Protein AF-0000000065899295 (afdb_homodimer)

InterPro domains:
  IPR001555 Phosphoribosylglycinamide formyltransferase, active site [PS00373] (144-167)
  IPR002376 Formyl transferase, N-terminal [PF00551] (7-192)
  IPR005793 Formyl transferase, C-terminal [PF02911] (216-316)
  IPR005794 Methionyl-tRNA formyltransferase [MF_00182] (5-319)
  IPR005794 Methionyl-tRNA formyltransferase [TIGR00460] (5-317)
  IPR011034 Formyl transferase-like, C-terminal domain superfamily [SSF50486] (217-324)
  IPR036477 Formyl transferase, N-terminal domain superfamily [SSF53328] (4-216)
  IPR037022 Formyl transferase, C-terminal domain superfamily [G3DSA:3.10.25.10] (219-326)
  IPR041711 Methionyl-tRNA formyltransferase, N-terminal domain [cd08646] (5-217)
  IPR044135 Methionyl-tRNA formyltransferase, C-terminal domain [cd08704] (221-309)

Structure (mmCIF, N/CA/C/O backbone):
data_AF-0000000065899295-model_v1
#
loop_
_entity.id
_entity.type
_entity.pdbx_description
1 polymer 'Methionyl-tRNA formyltransferase'
#
loop_
_atom_site.group_PDB
_atom_site.id
_atom_site.type_symbol
_atom_site.label_atom_id
_atom_site.label_alt_id
_atom_site.label_comp_id
_atom_site.label_asym_id
_atom_site.label_entity_id
_atom_site.label_seq_id
_atom_site.pdbx_PDB_ins_code
_atom_site.Cartn_x
_atom_site.Cartn_y
_atom_site.Cartn_z
_atom_site.occupancy
_atom_site.B_iso_or_equiv
_atom_site.auth_seq_id
_atom_site.auth_comp_id
_atom_site.auth_asym_id
_atom_site.auth_atom_id
_atom_site.pdbx_PDB_model_num
ATOM 1 N N . MET A 1 1 ? -13.07 32.281 29.953 1 65.88 1 MET A N 1
ATOM 2 C CA . MET A 1 1 ? -11.734 32.719 30.344 1 65.88 1 MET A CA 1
ATOM 3 C C . MET A 1 1 ? -10.922 33.156 29.125 1 65.88 1 MET A C 1
ATOM 5 O O . MET A 1 1 ? -11.094 32.594 28.047 1 65.88 1 MET A O 1
ATOM 9 N N . THR A 1 2 ? -10.414 34.344 29.125 1 83.38 2 THR A N 1
ATOM 10 C CA . THR A 1 2 ? -9.68 34.906 28 1 83.38 2 THR A CA 1
ATOM 11 C C . THR A 1 2 ? -8.188 34.594 28.141 1 83.38 2 THR A C 1
ATOM 13 O O . THR A 1 2 ? -7.621 34.719 29.219 1 83.38 2 THR A O 1
ATOM 16 N N . HIS A 1 3 ? -7.641 33.875 27.156 1 94.44 3 HIS A N 1
ATOM 17 C CA . HIS A 1 3 ? -6.219 33.531 27.094 1 94.44 3 HIS A CA 1
ATOM 18 C C . HIS A 1 3 ? -5.438 34.594 26.328 1 94.44 3 HIS A C 1
ATOM 20 O O . HIS A 1 3 ? -6.016 35.375 25.547 1 94.44 3 HIS A O 1
ATOM 26 N N . THR A 1 4 ? -4.152 34.656 26.594 1 96.69 4 THR A N 1
ATOM 27 C CA . THR A 1 4 ? -3.314 35.656 25.922 1 96.69 4 THR A CA 1
ATOM 28 C C . THR A 1 4 ? -2.449 35 24.859 1 96.69 4 THR A C 1
ATOM 30 O O . THR A 1 4 ? -1.916 35.656 23.969 1 96.69 4 THR A O 1
ATOM 33 N N . LEU A 1 5 ? -2.24 33.719 25.047 1 98.25 5 LEU A N 1
ATOM 34 C CA . LEU A 1 5 ? -1.484 32.969 24.031 1 98.25 5 LEU A CA 1
ATOM 35 C C . LEU A 1 5 ? -2.188 33.031 22.688 1 98.25 5 LEU A C 1
ATOM 37 O O . LEU A 1 5 ? -3.338 32.594 22.562 1 98.25 5 LEU A O 1
ATOM 41 N N . ARG A 1 6 ? -1.537 33.562 21.656 1 98.62 6 ARG A N 1
ATOM 42 C CA . ARG A 1 6 ? -2.119 33.719 20.328 1 98.62 6 ARG A CA 1
ATOM 43 C C . ARG A 1 6 ? -1.768 32.531 19.438 1 98.62 6 ARG A C 1
ATOM 45 O O . ARG A 1 6 ? -0.594 32.188 19.297 1 98.62 6 ARG A O 1
ATOM 52 N N . VAL A 1 7 ? -2.828 31.969 18.828 1 98.88 7 VAL A N 1
ATOM 53 C CA . VAL A 1 7 ? -2.674 30.719 18.078 1 98.88 7 VAL A CA 1
ATOM 54 C C . VAL A 1 7 ? -2.969 30.953 16.594 1 98.88 7 VAL A C 1
ATOM 56 O O . VAL A 1 7 ? -4.066 31.391 16.234 1 98.88 7 VAL A O 1
ATOM 59 N N . ILE A 1 8 ? -1.999 30.703 15.695 1 98.94 8 ILE A N 1
ATOM 60 C CA . ILE A 1 8 ? -2.32 30.516 14.289 1 98.94 8 ILE A CA 1
ATOM 61 C C . ILE A 1 8 ? -2.758 29.062 14.055 1 98.94 8 ILE A C 1
ATOM 63 O O . ILE A 1 8 ? -2.152 28.141 14.594 1 98.94 8 ILE A O 1
ATOM 67 N N . PHE A 1 9 ? -3.83 28.906 13.289 1 98.94 9 PHE A N 1
ATOM 68 C CA . PHE A 1 9 ? -4.34 27.578 13.023 1 98.94 9 PHE A CA 1
ATOM 69 C C . PHE A 1 9 ? -4.215 27.219 11.547 1 98.94 9 PHE A C 1
ATOM 71 O O . PHE A 1 9 ? -4.566 28.031 10.68 1 98.94 9 PHE A O 1
ATOM 78 N N . ALA A 1 10 ? -3.678 26.047 11.219 1 98.81 10 ALA A N 1
ATOM 79 C CA . ALA A 1 10 ? -3.578 25.547 9.852 1 98.81 10 ALA A CA 1
ATOM 80 C C . ALA A 1 10 ? -4.242 24.188 9.711 1 98.81 10 ALA A C 1
ATOM 82 O O . ALA A 1 10 ? -3.811 23.219 10.336 1 98.81 10 ALA A O 1
ATOM 83 N N . GLY A 1 11 ? -5.305 24.062 8.977 1 98.56 11 GLY A N 1
ATOM 84 C CA . GLY A 1 11 ? -6.051 22.828 8.766 1 98.56 11 GLY A CA 1
ATOM 85 C C . GLY A 1 11 ? -7.098 22.938 7.676 1 98.56 11 GLY A C 1
ATOM 86 O O . GLY A 1 11 ? -7.375 24.031 7.184 1 98.56 11 GLY A O 1
ATOM 87 N N . THR A 1 12 ? -7.73 21.766 7.32 1 98.06 12 THR A N 1
ATOM 88 C CA . THR A 1 12 ? -8.625 21.844 6.172 1 98.06 12 THR A CA 1
ATOM 89 C C . THR A 1 12 ? -9.93 21.109 6.441 1 98.06 12 THR A C 1
ATOM 91 O O . THR A 1 12 ? -11 21.703 6.461 1 98.06 12 THR A O 1
ATOM 94 N N . PRO A 1 13 ? -9.891 19.797 6.711 1 97.31 13 PRO A N 1
ATOM 95 C CA . PRO A 1 13 ? -11.141 19.047 6.793 1 97.31 13 PRO A CA 1
ATOM 96 C C . PRO A 1 13 ? -11.812 19.156 8.164 1 97.31 13 PRO A C 1
ATOM 98 O O . PRO A 1 13 ? -11.359 19.938 9.016 1 97.31 13 PRO A O 1
ATOM 101 N N . GLU A 1 14 ? -12.875 18.406 8.328 1 98 14 GLU A N 1
ATOM 102 C CA . GLU A 1 14 ? -13.703 18.438 9.523 1 98 14 GLU A CA 1
ATOM 103 C C . GLU A 1 14 ? -12.891 18.094 10.773 1 98 14 GLU A C 1
ATOM 105 O O . GLU A 1 14 ? -13.109 18.672 11.836 1 98 14 GLU A O 1
ATOM 110 N N . PHE A 1 15 ? -11.977 17.188 10.648 1 98.44 15 PHE A N 1
ATOM 111 C CA . PHE A 1 15 ? -11.094 16.828 11.75 1 98.44 15 PHE A CA 1
ATOM 112 C C . PHE A 1 15 ? -10.406 18.062 12.328 1 98.44 15 PHE A C 1
ATOM 114 O O . PHE A 1 15 ? -10.406 18.266 13.539 1 98.44 15 PHE A O 1
ATOM 121 N N . ALA A 1 16 ? -9.898 18.844 11.43 1 98.81 16 ALA A N 1
ATOM 122 C CA . ALA A 1 16 ? -9.18 20.062 11.797 1 98.81 16 ALA A CA 1
ATOM 123 C C . ALA A 1 16 ? -10.141 21.125 12.32 1 98.81 16 ALA A C 1
ATOM 125 O O . ALA A 1 16 ? -9.812 21.844 13.273 1 98.81 16 ALA A O 1
ATOM 126 N N . ALA A 1 17 ? -11.273 21.219 11.719 1 98.88 17 ALA A N 1
ATOM 127 C CA . ALA A 1 17 ? -12.25 22.234 12.125 1 98.88 17 ALA A CA 1
ATOM 128 C C . ALA A 1 17 ? -12.672 22.031 13.578 1 98.88 17 ALA A C 1
ATOM 130 O O . ALA A 1 17 ? -12.914 23 14.305 1 98.88 17 ALA A O 1
ATOM 131 N N . ALA A 1 18 ? -12.75 20.781 14 1 98.88 18 ALA 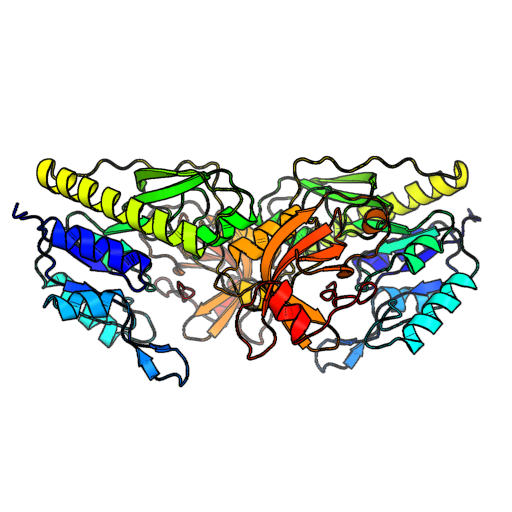A N 1
ATOM 132 C CA . ALA A 1 18 ? -13.094 20.469 15.383 1 98.88 18 ALA A CA 1
ATOM 133 C C . ALA A 1 18 ? -12.062 21.047 16.344 1 98.88 18 ALA A C 1
ATOM 135 O O . ALA A 1 18 ? -12.414 21.594 17.391 1 98.88 18 ALA A O 1
ATOM 136 N N . ALA A 1 19 ? -10.82 20.938 16.016 1 98.94 19 ALA A N 1
ATOM 137 C CA . ALA A 1 19 ? -9.742 21.469 16.844 1 98.94 19 ALA A CA 1
ATOM 138 C C . ALA A 1 19 ? -9.773 23 16.875 1 98.94 19 ALA A C 1
ATOM 140 O O . ALA A 1 19 ? -9.648 23.594 17.953 1 98.94 19 ALA A O 1
ATOM 141 N N . LEU A 1 2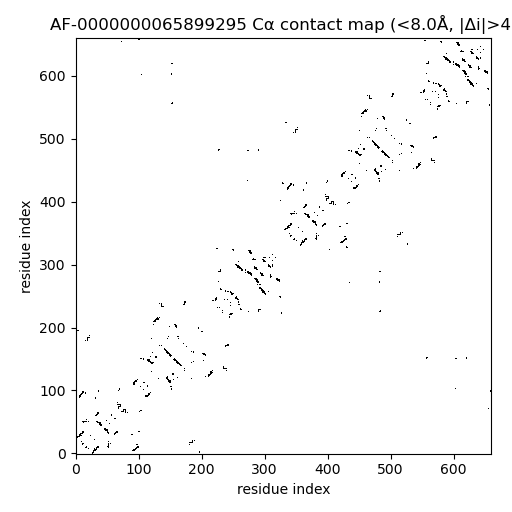0 ? -9.969 23.594 15.68 1 98.94 20 LEU A N 1
ATOM 142 C CA . LEU A 1 20 ? -10.07 25.047 15.617 1 98.94 20 LEU A CA 1
ATOM 143 C C . LEU A 1 20 ? -11.195 25.562 16.5 1 98.94 20 LEU A C 1
ATOM 145 O O . LEU A 1 20 ? -11.008 26.5 17.281 1 98.94 20 LEU A O 1
ATOM 149 N N . ALA A 1 21 ? -12.328 24.922 16.391 1 98.94 21 ALA A N 1
ATOM 150 C CA . ALA A 1 21 ? -13.5 25.312 17.188 1 98.94 21 ALA A CA 1
ATOM 151 C C . ALA A 1 21 ? -13.211 25.203 18.672 1 98.94 21 ALA A C 1
ATOM 153 O O . ALA A 1 21 ? -13.562 26.109 19.438 1 98.94 21 ALA A O 1
ATOM 154 N N . ALA A 1 22 ? -12.586 24.156 19.078 1 98.94 22 ALA A N 1
ATOM 155 C CA . ALA A 1 22 ? -12.289 23.953 20.484 1 98.94 22 ALA A CA 1
ATOM 156 C C . ALA A 1 22 ? -11.32 25.016 21.016 1 98.94 22 ALA A C 1
ATOM 158 O O . ALA A 1 22 ? -11.5 25.531 22.125 1 98.94 22 ALA A O 1
ATOM 159 N N . ILE A 1 23 ? -10.312 25.312 20.25 1 98.88 23 ILE A N 1
ATOM 160 C CA . ILE A 1 23 ? -9.336 26.328 20.625 1 98.88 23 ILE A CA 1
ATOM 161 C C . ILE A 1 23 ? -10.023 27.688 20.781 1 98.88 23 ILE A C 1
ATOM 163 O O . ILE A 1 23 ? -9.805 28.391 21.781 1 98.88 23 ILE A O 1
ATOM 167 N N . HIS A 1 24 ? -10.844 28 19.828 1 98.75 24 HIS A N 1
ATOM 168 C CA . HIS A 1 24 ? -11.586 29.266 19.844 1 98.75 24 HIS A CA 1
ATOM 169 C C . HIS A 1 24 ? -12.523 29.344 21.031 1 98.75 24 HIS A C 1
ATOM 171 O O . HIS A 1 24 ? -12.539 30.344 21.75 1 98.75 24 HIS A O 1
ATOM 177 N N . LYS A 1 25 ? -13.266 28.312 21.25 1 98.5 25 LYS A N 1
ATOM 178 C CA . LYS A 1 25 ? -14.242 28.281 22.328 1 98.5 25 LYS A CA 1
ATOM 179 C C . LYS A 1 25 ? -13.555 28.344 23.688 1 98.5 25 LYS A C 1
ATOM 181 O O . LYS A 1 25 ? -14.133 28.859 24.656 1 98.5 25 LYS A O 1
ATOM 186 N N . ALA A 1 26 ? -12.367 27.828 23.766 1 98.5 26 ALA A N 1
ATOM 187 C CA . ALA A 1 26 ? -11.609 27.859 25 1 98.5 26 ALA A CA 1
ATOM 188 C C . ALA A 1 26 ? -11.125 29.266 25.312 1 98.5 26 ALA A C 1
ATOM 190 O O . ALA A 1 26 ? -10.641 29.547 26.422 1 98.5 26 ALA A O 1
ATOM 191 N N . GLY A 1 27 ? -11.211 30.141 24.297 1 98.38 27 GLY A N 1
ATOM 192 C CA . GLY A 1 27 ? -10.922 31.547 24.562 1 98.38 27 GLY A CA 1
ATOM 193 C C . GLY A 1 27 ? -9.562 31.969 24.031 1 98.38 27 GLY A C 1
ATOM 194 O O . GLY A 1 27 ? -9.094 33.062 24.344 1 98.38 27 GLY A O 1
ATOM 195 N N . PHE A 1 28 ? -8.859 31.109 23.312 1 98.75 28 PHE A N 1
ATOM 196 C CA . PHE A 1 28 ? -7.578 31.5 22.719 1 98.75 28 PHE A CA 1
ATOM 197 C C . PHE A 1 28 ? -7.781 32.406 21.531 1 98.75 28 PHE A C 1
ATOM 199 O O . PHE A 1 28 ? -8.625 32.156 20.672 1 98.75 28 PHE A O 1
ATOM 206 N N . PRO A 1 29 ? -7.082 33.562 21.469 1 98.38 29 PRO A N 1
ATOM 207 C CA . PRO A 1 29 ? -7.109 34.344 20.234 1 98.38 29 PRO A CA 1
ATOM 208 C C . PRO A 1 29 ? -6.527 33.594 19.047 1 98.38 29 PRO A C 1
ATOM 210 O O . PRO A 1 29 ? -5.5 32.938 19.172 1 98.38 29 PRO A O 1
ATOM 213 N N . VAL A 1 30 ? -7.238 33.688 17.953 1 98.75 30 VAL A N 1
ATOM 214 C CA . VAL A 1 30 ? -6.785 33.094 16.703 1 98.75 30 VAL A CA 1
ATOM 215 C C . VAL A 1 30 ? -6.688 34.156 15.625 1 98.75 30 VAL A C 1
ATOM 217 O O . VAL A 1 30 ? -7.625 34.344 14.844 1 98.75 30 VAL A O 1
ATOM 220 N N . PRO A 1 31 ? -5.551 34.75 15.523 1 98.69 31 PRO A N 1
ATOM 221 C CA . PRO A 1 31 ? -5.43 35.938 14.641 1 98.69 31 PRO A CA 1
ATOM 222 C C . PRO A 1 31 ? -5.43 35.562 13.164 1 98.69 31 PRO A C 1
ATOM 224 O O . PRO A 1 31 ? -5.66 36.406 12.305 1 98.69 31 PRO A O 1
ATOM 227 N N . LEU A 1 32 ? -5.148 34.312 12.836 1 98.88 32 LEU A N 1
ATOM 228 C CA . LEU A 1 32 ? -5.051 33.875 11.445 1 98.88 32 LEU A CA 1
ATOM 229 C C . LEU A 1 32 ? -5.324 32.375 11.312 1 98.88 32 LEU A C 1
ATOM 231 O O . LEU A 1 32 ? -4.836 31.578 12.117 1 98.88 32 LEU A O 1
ATOM 235 N N . VAL A 1 33 ? -6.125 32.031 10.312 1 98.94 33 VAL A N 1
ATOM 236 C CA . VAL A 1 33 ? -6.406 30.641 9.953 1 98.94 33 VAL A CA 1
ATOM 237 C C . VAL A 1 33 ? -5.91 30.359 8.539 1 98.94 33 VAL A C 1
ATOM 239 O O . VAL A 1 33 ? -6.191 31.125 7.613 1 98.94 33 VAL A O 1
ATOM 242 N N . LEU A 1 34 ? -5.07 29.312 8.406 1 98.81 34 LEU A N 1
ATOM 243 C CA . LEU A 1 34 ? -4.641 28.844 7.098 1 98.81 34 LEU A CA 1
ATOM 244 C C . LEU A 1 34 ? -5.402 27.578 6.707 1 98.81 34 LEU A C 1
ATOM 246 O O . LEU A 1 34 ? -5.633 26.703 7.547 1 98.81 34 LEU A O 1
ATOM 250 N N . THR A 1 35 ? -5.867 27.484 5.465 1 98.44 35 THR A N 1
ATOM 251 C CA . THR A 1 35 ? -6.535 26.312 4.93 1 98.44 35 THR A CA 1
ATOM 252 C C . THR A 1 35 ? -6.301 26.188 3.426 1 98.44 35 THR A C 1
ATOM 254 O O . THR A 1 35 ? -5.773 27.109 2.799 1 98.44 35 THR A O 1
ATOM 257 N N . GLN A 1 36 ? -6.57 25.062 2.932 1 96.88 36 GLN A N 1
ATOM 258 C CA . GLN A 1 36 ? -6.387 24.828 1.503 1 96.88 36 GLN A CA 1
ATOM 259 C C . GLN A 1 36 ? -7.375 25.641 0.68 1 96.88 36 GLN A C 1
ATOM 261 O O . GLN A 1 36 ? -8.445 26.016 1.174 1 96.88 36 GLN A O 1
ATOM 266 N N . PRO A 1 37 ? -6.945 25.922 -0.6 1 96.06 37 PRO A N 1
ATOM 267 C CA . PRO A 1 37 ? -7.898 26.594 -1.488 1 96.06 37 PRO A CA 1
ATOM 268 C C . PRO A 1 37 ? -9.195 25.812 -1.665 1 96.06 37 PRO A C 1
ATOM 270 O O . PRO A 1 37 ? -9.203 24.578 -1.509 1 96.06 37 PRO A O 1
ATOM 273 N N . ASP A 1 38 ? -10.242 26.578 -1.923 1 95.38 38 ASP A N 1
ATOM 274 C CA . ASP A 1 38 ? -11.523 25.938 -2.189 1 95.38 38 ASP A CA 1
ATOM 275 C C . ASP A 1 38 ? -11.398 24.938 -3.344 1 95.38 38 ASP A C 1
ATOM 277 O O . ASP A 1 38 ? -10.672 25.188 -4.309 1 95.38 38 ASP A O 1
ATOM 281 N N . ARG A 1 39 ? -12.008 23.812 -3.176 1 92.5 39 ARG A N 1
ATOM 282 C CA . ARG A 1 39 ? -11.969 22.797 -4.219 1 92.5 39 ARG A CA 1
ATOM 283 C C . ARG A 1 39 ? -13.383 22.391 -4.629 1 92.5 39 ARG A C 1
ATOM 285 O O . ARG A 1 39 ? -14.32 22.484 -3.832 1 92.5 39 ARG A O 1
ATOM 292 N N . PRO A 1 40 ? -13.43 21.953 -5.91 1 88 40 PRO A N 1
ATOM 293 C CA . PRO A 1 40 ? -14.734 21.438 -6.332 1 88 40 PRO A CA 1
ATOM 294 C C . PRO A 1 40 ? -15.141 20.172 -5.594 1 88 40 PRO A C 1
ATOM 296 O O . PRO A 1 40 ? -14.297 19.312 -5.32 1 88 40 PRO A O 1
ATOM 299 N N . ALA A 1 41 ? -16.344 20.172 -5.133 1 84.25 41 ALA A N 1
ATOM 300 C CA . ALA A 1 41 ? -16.828 18.984 -4.441 1 84.25 41 ALA A CA 1
ATOM 301 C C . ALA A 1 41 ? -18.328 18.797 -4.648 1 84.25 41 ALA A C 1
ATOM 303 O O . ALA A 1 41 ? -19.031 19.734 -5.055 1 84.25 41 ALA A O 1
ATOM 304 N N . GLY A 1 42 ? -18.844 17.578 -4.387 1 70.31 42 GLY A N 1
ATOM 305 C CA . GLY A 1 42 ? -20.25 17.25 -4.461 1 70.31 42 GLY A CA 1
ATOM 306 C C . GLY A 1 42 ? -20.75 17.062 -5.883 1 70.31 42 GLY A C 1
ATOM 307 O O . GLY A 1 42 ? -19.953 17.031 -6.824 1 70.31 42 GLY A O 1
ATOM 308 N N . ARG A 1 43 ? -22.141 16.875 -5.801 1 67.69 43 ARG A N 1
ATOM 309 C CA . ARG A 1 43 ? -22.828 16.766 -7.09 1 67.69 43 ARG A CA 1
ATOM 310 C C . ARG A 1 43 ? -22.781 18.094 -7.84 1 67.69 43 ARG A C 1
ATOM 312 O O . ARG A 1 43 ? -23.094 19.141 -7.273 1 67.69 43 ARG A O 1
ATOM 319 N N . GLY A 1 44 ? -21.984 18.109 -8.867 1 75.44 44 GLY A N 1
ATOM 320 C CA . GLY A 1 44 ? -21.922 19.297 -9.695 1 75.44 44 GLY A CA 1
ATOM 321 C C . GLY A 1 44 ? -20.562 19.953 -9.688 1 75.44 44 GLY A C 1
ATOM 322 O O . GLY A 1 44 ? -20.312 20.922 -10.422 1 75.44 44 GLY A O 1
ATOM 323 N N . MET A 1 45 ? -19.734 19.562 -8.727 1 82.94 45 MET A N 1
ATOM 324 C CA . MET A 1 45 ? -18.344 19.953 -8.703 1 82.94 45 MET A CA 1
ATOM 325 C C . MET A 1 45 ? -18.203 21.469 -8.516 1 82.94 45 MET A C 1
ATOM 327 O O . MET A 1 45 ? -17.406 22.109 -9.195 1 82.94 45 MET A O 1
ATOM 331 N N . LYS A 1 46 ? -19.141 22.031 -7.605 1 85.25 46 LYS A N 1
ATOM 332 C CA . LYS A 1 46 ? -19.047 23.453 -7.273 1 85.25 46 LYS A CA 1
ATOM 333 C C . LYS A 1 46 ? -17.938 23.703 -6.254 1 85.25 46 LYS A C 1
ATOM 335 O O . LYS A 1 46 ? -17.641 22.828 -5.43 1 85.25 46 LYS A O 1
ATOM 340 N N . LEU A 1 47 ? -17.328 24.828 -6.375 1 90.44 47 LEU A N 1
ATOM 341 C CA . LEU A 1 47 ? -16.266 25.203 -5.434 1 90.44 47 LEU A CA 1
ATOM 342 C C . LEU A 1 47 ? -16.828 25.281 -4.012 1 90.44 47 LEU A C 1
ATOM 344 O O . LEU A 1 47 ? -17.828 25.953 -3.768 1 90.44 47 LEU A O 1
ATOM 348 N N . GLN A 1 48 ? -16.266 24.531 -3.135 1 92.38 48 GLN A N 1
ATOM 349 C CA . GLN A 1 48 ? -16.703 24.5 -1.741 1 92.38 48 GLN A CA 1
ATOM 350 C C . GLN A 1 48 ? -15.562 24.875 -0.801 1 92.38 48 GLN A C 1
ATOM 352 O O . GLN A 1 48 ? -14.414 24.453 -1.005 1 92.38 48 GLN A O 1
ATOM 357 N N . ALA A 1 49 ? -15.977 25.719 0.112 1 96.25 49 ALA A N 1
ATOM 358 C CA . ALA A 1 49 ? -15.023 26.078 1.157 1 96.25 49 ALA A CA 1
ATOM 359 C C . ALA A 1 49 ? -14.711 24.875 2.053 1 96.25 49 ALA A C 1
ATOM 361 O O . ALA A 1 49 ? -15.578 24.047 2.297 1 96.25 49 ALA A O 1
ATOM 362 N N . SER A 1 50 ? -13.477 24.812 2.545 1 97.25 50 SER A N 1
ATOM 363 C CA . SER A 1 50 ? -13.117 23.766 3.498 1 97.25 50 SER A CA 1
ATOM 364 C C . SER A 1 50 ? -13.891 23.906 4.801 1 97.25 50 SER A C 1
ATOM 366 O O . SER A 1 50 ? -14.438 24.984 5.086 1 97.25 50 SER A O 1
ATOM 368 N N . ALA A 1 51 ? -13.969 22.875 5.582 1 98 51 ALA A N 1
ATOM 369 C CA . ALA A 1 51 ? -14.625 22.922 6.891 1 98 51 ALA A CA 1
ATOM 370 C C . ALA A 1 51 ? -13.969 23.953 7.793 1 98 51 ALA A C 1
ATOM 372 O O . ALA A 1 51 ? -14.656 24.688 8.516 1 98 51 ALA A O 1
ATOM 373 N N . VAL A 1 52 ? -12.672 24.078 7.723 1 98.81 52 VAL A N 1
ATOM 374 C CA . VAL A 1 52 ? -11.922 25.031 8.531 1 98.81 52 VAL A CA 1
ATOM 375 C C . VAL A 1 52 ? -12.266 26.453 8.109 1 98.81 52 VAL A C 1
ATOM 377 O O . VAL A 1 52 ? -12.5 27.312 8.961 1 98.81 52 VAL A O 1
ATOM 380 N N . LYS A 1 53 ? -12.305 26.656 6.805 1 98.75 53 LYS A N 1
ATOM 381 C CA . LYS A 1 53 ? -12.656 27.984 6.32 1 98.75 53 LYS A CA 1
ATOM 382 C C . LYS A 1 53 ? -14.062 28.375 6.75 1 98.75 53 LYS A C 1
ATOM 384 O O . LYS A 1 53 ? -14.297 29.516 7.18 1 98.75 53 LYS A O 1
ATOM 389 N N . ARG A 1 54 ? -15 27.5 6.621 1 98.56 54 ARG A N 1
ATOM 390 C CA . ARG A 1 54 ? -16.375 27.781 7.004 1 98.56 54 ARG A CA 1
ATOM 391 C C . ARG A 1 54 ? -16.469 28.234 8.453 1 98.56 54 ARG A C 1
ATOM 393 O O . ARG A 1 54 ? -17.109 29.234 8.766 1 98.56 54 ARG A O 1
ATOM 400 N N . TYR A 1 55 ? -15.82 27.547 9.344 1 98.75 55 TYR A N 1
ATOM 401 C CA . TYR A 1 55 ? -15.836 27.922 10.75 1 98.75 55 TYR A CA 1
ATOM 402 C C . TYR A 1 55 ? -15.195 29.281 10.961 1 98.75 55 TYR A C 1
ATOM 404 O O . TYR A 1 55 ? -15.727 30.125 11.688 1 98.75 55 TYR A O 1
ATOM 412 N N . ALA A 1 56 ? -14.016 29.469 10.383 1 98.88 56 ALA A N 1
ATOM 413 C CA . ALA A 1 56 ? -13.258 30.703 10.555 1 98.88 56 ALA A CA 1
ATOM 414 C C . ALA A 1 56 ? -14.078 31.922 10.109 1 98.88 56 ALA A C 1
ATOM 416 O O . ALA A 1 56 ? -14.172 32.906 10.836 1 98.88 56 ALA A O 1
ATOM 417 N N . VAL A 1 57 ? -14.656 31.797 8.945 1 98.5 57 VAL A N 1
ATOM 418 C CA . VAL A 1 57 ? -15.438 32.906 8.375 1 98.5 57 VAL A CA 1
ATOM 419 C C . VAL A 1 57 ? -16.672 33.156 9.25 1 98.5 57 VAL A C 1
ATOM 421 O O . VAL A 1 57 ? -16.969 34.312 9.562 1 98.5 57 VAL A O 1
ATOM 424 N N . GLU A 1 58 ? -17.359 32.125 9.594 1 98.44 58 GLU A N 1
ATOM 425 C CA . GLU A 1 58 ? -18.531 32.219 10.445 1 98.44 58 GLU A CA 1
ATOM 426 C C . GLU A 1 58 ? -18.219 32.969 11.734 1 98.44 58 GLU A C 1
ATOM 428 O O . GLU A 1 58 ? -19.078 33.656 12.297 1 98.44 58 GLU A O 1
ATOM 433 N N . HIS A 1 59 ? -17.016 32.938 12.211 1 98.44 59 HIS A N 1
ATOM 434 C CA . HIS A 1 59 ? -16.672 33.5 13.508 1 98.44 59 HIS A CA 1
ATOM 435 C C . HIS A 1 59 ? -15.758 34.719 13.352 1 98.44 59 HIS A C 1
ATOM 437 O O . HIS A 1 59 ? -15.102 35.125 14.312 1 98.44 59 HIS A O 1
ATOM 443 N N . GLY A 1 60 ? -15.539 35.188 12.148 1 98 60 GLY A N 1
ATOM 444 C CA . GLY A 1 60 ? -14.891 36.438 11.883 1 98 60 GLY A CA 1
ATOM 445 C C . GLY A 1 60 ? -13.375 36.375 11.961 1 98 60 GLY A C 1
ATOM 446 O O . GLY A 1 60 ? -12.711 37.375 12.258 1 98 60 GLY A O 1
ATOM 447 N N . MET A 1 61 ? -12.789 35.25 11.773 1 98.5 61 MET A N 1
ATOM 448 C CA . MET A 1 61 ? -11.344 35.094 11.797 1 98.5 61 MET A CA 1
ATOM 449 C C . MET A 1 61 ? -10.742 35.375 10.422 1 98.5 61 MET A C 1
ATOM 451 O O . MET A 1 61 ? -11.367 35.094 9.398 1 98.5 61 MET A O 1
ATOM 455 N N . ALA A 1 62 ? -9.555 35.938 10.414 1 98.69 62 ALA A N 1
ATOM 456 C CA . ALA A 1 62 ? -8.828 36.125 9.164 1 98.69 62 ALA A CA 1
ATOM 457 C C . ALA A 1 62 ? -8.422 34.781 8.57 1 98.69 62 ALA A C 1
ATOM 459 O O . ALA A 1 62 ? -7.957 33.875 9.289 1 98.69 62 ALA A O 1
ATOM 460 N N . VAL A 1 63 ? -8.648 34.594 7.207 1 98.81 63 VAL A N 1
ATOM 461 C CA . VAL A 1 63 ? -8.344 33.344 6.539 1 98.81 63 VAL A CA 1
ATOM 462 C C . VAL A 1 63 ? -7.367 33.594 5.395 1 98.81 63 VAL A C 1
ATOM 464 O O . VAL A 1 63 ? -7.512 34.562 4.641 1 98.81 63 VAL A O 1
ATOM 467 N N . ALA A 1 64 ? -6.336 32.781 5.301 1 98.75 64 ALA A N 1
ATOM 468 C CA . ALA A 1 64 ? -5.426 32.75 4.16 1 98.75 64 ALA A CA 1
ATOM 469 C C . ALA A 1 64 ? -5.414 31.359 3.529 1 98.75 64 ALA A C 1
ATOM 471 O O . ALA A 1 64 ? -5.43 30.344 4.234 1 98.75 64 ALA A O 1
ATOM 472 N N . GLN A 1 65 ? -5.383 31.266 2.197 1 98.19 65 GLN A N 1
ATOM 473 C CA . GLN A 1 65 ? -5.434 30 1.468 1 98.19 65 GLN A CA 1
ATOM 474 C C . GLN A 1 65 ? -4.293 29.906 0.458 1 98.19 65 GLN A C 1
ATOM 476 O O . GLN A 1 65 ? -4.531 29.703 -0.733 1 98.19 65 GLN A O 1
ATOM 481 N N . PRO A 1 66 ? -3.084 30 0.978 1 97.19 66 PRO A N 1
ATOM 482 C CA . PRO A 1 66 ? -1.976 29.859 0.032 1 97.19 66 PRO A CA 1
ATOM 483 C C . PRO A 1 66 ? -1.945 28.469 -0.625 1 97.19 66 PRO A C 1
ATOM 485 O O . PRO A 1 66 ? -2.162 27.469 0.045 1 97.19 66 PRO A O 1
ATOM 488 N N . PRO A 1 67 ? -1.687 28.438 -1.938 1 95 67 PRO A N 1
ATOM 489 C CA . PRO A 1 67 ? -1.568 27.125 -2.602 1 95 67 PRO A CA 1
ATOM 490 C C . PRO A 1 67 ? -0.295 26.391 -2.211 1 95 67 PRO A C 1
ATOM 492 O O . PRO A 1 67 ? -0.183 25.188 -2.455 1 95 67 PRO A O 1
ATOM 495 N N . SER A 1 68 ? 0.664 27.094 -1.676 1 92.81 68 SER A N 1
ATOM 496 C CA . SER A 1 68 ? 1.938 26.531 -1.245 1 92.81 68 SER A CA 1
ATOM 497 C C . SER A 1 68 ? 2.602 27.406 -0.185 1 92.81 68 SER A C 1
ATOM 499 O O . SER A 1 68 ? 2.291 28.594 -0.069 1 92.81 68 SER A O 1
ATOM 501 N N . LEU A 1 69 ? 3.475 26.797 0.602 1 94.62 69 LEU A N 1
ATOM 502 C CA . LEU A 1 69 ? 4.289 27.531 1.563 1 94.62 69 LEU A CA 1
ATOM 503 C C . LEU A 1 69 ? 5.773 27.375 1.254 1 94.62 69 LEU A C 1
ATOM 505 O O . LEU A 1 69 ? 6.625 27.719 2.076 1 94.62 69 LEU A O 1
ATOM 509 N N . ARG A 1 70 ? 6.02 26.828 0.141 1 87.69 70 ARG A N 1
ATOM 510 C CA . ARG A 1 70 ? 7.395 26.641 -0.306 1 87.69 70 ARG A CA 1
ATOM 511 C C . ARG A 1 70 ? 7.789 27.688 -1.333 1 87.69 70 ARG A C 1
ATOM 513 O O . ARG A 1 70 ? 7.156 27.812 -2.385 1 87.69 70 ARG A O 1
ATOM 520 N N . ARG A 1 71 ? 8.891 28.344 -1.035 1 87 71 ARG A N 1
ATOM 521 C CA . ARG A 1 71 ? 9.328 29.406 -1.939 1 87 71 ARG A CA 1
ATOM 522 C C . ARG A 1 71 ? 9.828 28.828 -3.26 1 87 71 ARG A C 1
ATOM 524 O O . ARG A 1 71 ? 9.656 29.438 -4.316 1 87 71 ARG A O 1
ATOM 531 N N . ALA A 1 72 ? 10.5 27.688 -3.152 1 78.12 72 ALA A N 1
ATOM 532 C CA . ALA A 1 72 ? 11.047 27.016 -4.332 1 78.12 72 ALA A CA 1
ATOM 533 C C . ALA A 1 72 ? 10.055 26.031 -4.918 1 78.12 72 ALA A C 1
ATOM 535 O O . ALA A 1 72 ? 10.086 24.844 -4.59 1 78.12 72 ALA A O 1
ATOM 536 N N . GLY A 1 73 ? 8.953 26.453 -5.438 1 77.5 73 GLY A N 1
ATOM 537 C CA . GLY A 1 73 ? 7.934 25.578 -5.996 1 77.5 73 GLY A CA 1
ATOM 538 C C . GLY A 1 73 ? 7.113 26.234 -7.09 1 77.5 73 GLY A C 1
ATOM 539 O O . GLY A 1 73 ? 7.59 27.156 -7.766 1 77.5 73 GLY A O 1
ATOM 540 N N . LYS A 1 74 ? 5.961 25.734 -7.312 1 79.06 74 LYS A N 1
ATOM 541 C CA . LYS A 1 74 ? 5.094 26.141 -8.414 1 79.06 74 LYS A CA 1
ATOM 542 C C . LYS A 1 74 ? 4.512 27.531 -8.18 1 79.06 74 LYS A C 1
ATOM 544 O O . LYS A 1 74 ? 4.207 28.25 -9.141 1 79.06 74 LYS A O 1
ATOM 549 N N . TYR A 1 75 ? 4.445 27.938 -6.824 1 91.31 75 TYR A N 1
ATOM 550 C CA . TYR A 1 75 ? 3.795 29.203 -6.461 1 91.31 75 TYR A CA 1
ATOM 551 C C . TYR A 1 75 ? 4.691 30.031 -5.555 1 91.31 75 TYR A C 1
ATOM 553 O O . TYR A 1 75 ? 4.301 30.375 -4.438 1 91.31 75 TYR A O 1
ATOM 561 N N . PRO A 1 76 ? 5.852 30.5 -6.078 1 91.25 76 PRO A N 1
ATOM 562 C CA . PRO A 1 76 ? 6.836 31.156 -5.219 1 91.25 76 PRO A CA 1
ATOM 563 C C . PRO A 1 76 ? 6.332 32.5 -4.668 1 91.25 76 PRO A C 1
ATOM 565 O O . PRO A 1 76 ? 6.59 32.812 -3.51 1 91.25 76 PRO A O 1
ATOM 568 N N . ALA A 1 77 ? 5.609 33.25 -5.477 1 95.56 77 ALA A N 1
ATOM 569 C CA . ALA A 1 77 ? 5.125 34.562 -5.027 1 95.56 77 ALA A CA 1
ATOM 570 C C . ALA A 1 77 ? 4.059 34.406 -3.945 1 95.56 77 ALA A C 1
ATOM 572 O O . ALA A 1 77 ? 4.105 35.062 -2.918 1 95.56 77 ALA A O 1
ATOM 573 N N . GLU A 1 78 ? 3.168 33.438 -4.23 1 96.25 78 GLU A N 1
ATOM 574 C CA . GLU A 1 78 ? 2.113 33.188 -3.25 1 96.25 78 GLU A CA 1
ATOM 575 C C . GLU A 1 78 ? 2.693 32.656 -1.941 1 96.25 78 GLU A C 1
ATOM 577 O O . GLU A 1 78 ? 2.229 33.031 -0.859 1 96.25 78 GLU A O 1
ATOM 582 N N . ALA A 1 79 ? 3.662 31.859 -2.072 1 95.88 79 ALA A N 1
ATOM 583 C CA . ALA A 1 79 ? 4.336 31.312 -0.891 1 95.88 79 ALA A CA 1
ATOM 584 C C . ALA A 1 79 ? 5.02 32.438 -0.1 1 95.88 79 ALA A C 1
ATOM 586 O O . ALA A 1 79 ? 4.906 32.5 1.127 1 95.88 79 ALA A O 1
ATOM 587 N N . ALA A 1 80 ? 5.699 33.312 -0.809 1 96.69 80 ALA A N 1
ATOM 588 C CA . ALA A 1 80 ? 6.375 34.438 -0.163 1 96.69 80 ALA A CA 1
ATOM 589 C C . ALA A 1 80 ? 5.383 35.312 0.575 1 96.69 80 ALA A C 1
ATOM 591 O O . ALA A 1 80 ? 5.633 35.719 1.708 1 96.69 80 ALA A O 1
ATOM 592 N N . ASP A 1 81 ? 4.305 35.531 -0.074 1 97.81 81 ASP A N 1
ATOM 593 C CA . ASP A 1 81 ? 3.26 36.344 0.533 1 97.81 81 ASP A CA 1
ATOM 594 C C . ASP A 1 81 ? 2.723 35.688 1.806 1 97.81 81 ASP A C 1
ATOM 596 O O . ASP A 1 81 ? 2.518 36.375 2.816 1 97.81 81 ASP A O 1
ATOM 600 N N . ALA A 1 82 ? 2.482 34.438 1.729 1 98 82 ALA A N 1
ATOM 601 C CA . ALA A 1 82 ? 1.945 33.719 2.875 1 98 82 ALA A CA 1
ATOM 602 C C . ALA A 1 82 ? 2.936 33.719 4.035 1 98 82 ALA A C 1
ATOM 604 O O . ALA A 1 82 ? 2.543 33.875 5.195 1 98 82 ALA A O 1
ATOM 605 N N . ILE A 1 83 ? 4.176 33.531 3.777 1 98 83 ILE A N 1
ATOM 606 C CA . ILE A 1 83 ? 5.219 33.5 4.797 1 98 83 ILE A CA 1
ATOM 607 C C . ILE A 1 83 ? 5.34 34.875 5.457 1 98 83 ILE A C 1
ATOM 609 O O . ILE A 1 83 ? 5.469 34.969 6.676 1 98 83 ILE A O 1
ATOM 613 N N . GLU A 1 84 ? 5.289 35.906 4.629 1 98.12 84 GLU A N 1
ATOM 614 C CA . GLU A 1 84 ? 5.32 37.25 5.172 1 98.12 84 GLU A CA 1
ATOM 615 C C . GLU A 1 84 ? 4.109 37.5 6.062 1 98.12 84 GLU A C 1
ATOM 617 O O . GLU A 1 84 ? 4.234 38.125 7.125 1 98.12 84 GLU A O 1
ATOM 622 N N . LEU A 1 85 ? 2.996 37.031 5.582 1 98.56 85 LEU A N 1
ATOM 623 C CA . LEU A 1 85 ? 1.783 37.188 6.379 1 98.56 85 LEU A CA 1
ATOM 624 C C . LEU A 1 85 ? 1.943 36.5 7.734 1 98.56 85 LEU A C 1
ATOM 626 O O . LEU A 1 85 ? 1.547 37.062 8.758 1 98.56 85 LEU A O 1
ATOM 630 N N . LEU A 1 86 ? 2.48 35.344 7.758 1 98.56 86 LEU A N 1
ATOM 631 C CA . LEU A 1 86 ? 2.734 34.625 9 1 98.56 86 LEU A CA 1
ATOM 632 C C . LEU A 1 86 ? 3.664 35.406 9.914 1 98.56 86 LEU A C 1
ATOM 634 O O . LEU A 1 86 ? 3.416 35.531 11.117 1 98.56 86 LEU A O 1
ATOM 638 N N . ARG A 1 87 ? 4.652 36 9.391 1 98.12 87 ARG A N 1
ATOM 639 C CA . ARG A 1 87 ? 5.664 36.719 10.172 1 98.12 87 ARG A CA 1
ATOM 640 C C . ARG A 1 87 ? 5.09 38 10.773 1 98.12 87 ARG A C 1
ATOM 642 O O . ARG A 1 87 ? 5.488 38.406 11.875 1 98.12 87 ARG A O 1
ATOM 649 N N . THR A 1 88 ? 4.207 38.594 10.047 1 98.25 88 THR A N 1
ATOM 650 C CA . THR A 1 88 ? 3.727 39.875 10.477 1 98.25 88 THR A CA 1
ATOM 651 C C . THR A 1 88 ? 2.473 39.75 11.336 1 98.25 88 THR A C 1
ATOM 653 O O . THR A 1 88 ? 2.055 40.719 11.984 1 98.25 88 THR A O 1
ATOM 656 N N . THR A 1 89 ? 1.835 38.625 11.297 1 98.62 89 THR A N 1
ATOM 657 C CA . THR A 1 89 ? 0.702 38.344 12.18 1 98.62 89 THR A CA 1
ATOM 658 C C . THR A 1 89 ? 1.179 38.031 13.594 1 98.62 89 THR A C 1
ATOM 660 O O . THR A 1 89 ? 1.972 37.125 13.797 1 98.62 89 THR A O 1
ATOM 663 N N . PRO A 1 90 ? 0.754 38.812 14.555 1 98.06 90 PRO A N 1
ATOM 664 C CA . PRO A 1 90 ? 1.161 38.5 15.93 1 98.06 90 PRO A CA 1
ATOM 665 C C . PRO A 1 90 ? 0.635 37.156 16.406 1 98.06 90 PRO A C 1
ATOM 667 O O . PRO A 1 90 ? -0.575 36.938 16.391 1 98.06 90 PRO A O 1
ATOM 670 N N . HIS A 1 91 ? 1.51 36.25 16.844 1 98.5 91 HIS A N 1
ATOM 671 C CA . HIS A 1 91 ? 1.144 34.938 17.344 1 98.5 91 HIS A CA 1
ATOM 672 C C . HIS A 1 91 ? 2.264 34.344 18.188 1 98.5 91 HIS A C 1
ATOM 674 O O . HIS A 1 91 ? 3.365 34.906 18.25 1 98.5 91 HIS A O 1
ATOM 680 N N . ASP A 1 92 ? 1.952 33.281 18.891 1 98.62 92 ASP A N 1
ATOM 681 C CA . ASP A 1 92 ? 2.92 32.625 19.766 1 98.62 92 ASP A CA 1
ATOM 682 C C . ASP A 1 92 ? 3.195 31.188 19.312 1 98.62 92 ASP A C 1
ATOM 684 O O . ASP A 1 92 ? 4.297 30.672 19.5 1 98.62 92 ASP A O 1
ATOM 688 N N . VAL A 1 93 ? 2.211 30.531 18.766 1 98.81 93 VAL A N 1
ATOM 689 C CA . VAL A 1 93 ? 2.281 29.125 18.391 1 98.81 93 VAL A CA 1
ATOM 690 C C . VAL A 1 93 ? 1.399 28.875 17.172 1 98.81 93 VAL A C 1
ATOM 692 O O . VAL A 1 93 ? 0.427 29.594 16.938 1 98.81 93 VAL A O 1
ATOM 695 N N . MET A 1 94 ? 1.767 27.891 16.344 1 98.88 94 MET A N 1
ATOM 696 C CA . MET A 1 94 ? 0.908 27.422 15.258 1 98.88 94 MET A CA 1
ATOM 697 C C . MET A 1 94 ? 0.437 26 15.523 1 98.88 94 MET A C 1
ATOM 699 O O . MET A 1 94 ? 1.241 25.125 15.852 1 98.88 94 MET A O 1
ATOM 703 N N . VAL A 1 95 ? -0.845 25.781 15.445 1 98.94 95 VAL A N 1
ATOM 704 C CA . VAL A 1 95 ? -1.426 24.453 15.539 1 98.94 95 VAL A CA 1
ATOM 705 C C . VAL A 1 95 ? -1.806 23.953 14.148 1 98.94 95 VAL A C 1
ATOM 707 O O . VAL A 1 95 ? -2.43 24.688 13.367 1 98.94 95 VAL A O 1
ATOM 710 N N . VAL A 1 96 ? -1.335 22.766 13.852 1 98.81 96 VAL A N 1
ATOM 711 C CA . VAL A 1 96 ? -1.545 22.172 12.523 1 98.81 96 VAL A CA 1
ATOM 712 C C . VAL A 1 96 ? -2.34 20.875 12.656 1 98.81 96 VAL A C 1
ATOM 714 O O . VAL A 1 96 ? -2.08 20.062 13.547 1 98.81 96 VAL A O 1
ATOM 717 N N . ALA A 1 97 ? -3.305 20.641 11.758 1 98.38 97 ALA A N 1
ATOM 718 C CA . ALA A 1 97 ? -4.059 19.391 11.672 1 98.38 97 ALA A CA 1
ATOM 719 C C . ALA A 1 97 ? -4.566 19.141 10.25 1 98.38 97 ALA A C 1
ATOM 721 O O . ALA A 1 97 ? -5.328 19.953 9.711 1 98.38 97 ALA A O 1
ATOM 722 N N . ALA A 1 98 ? -4.148 18.078 9.664 1 96.88 98 ALA A N 1
ATOM 723 C CA . ALA A 1 98 ? -4.629 17.703 8.336 1 96.88 98 ALA A CA 1
ATOM 724 C C . ALA A 1 98 ? -4.68 18.906 7.406 1 96.88 98 ALA A C 1
ATOM 726 O O . ALA A 1 98 ? -5.703 19.172 6.77 1 96.88 98 ALA A O 1
ATOM 727 N N . TYR A 1 99 ? -3.592 19.703 7.312 1 97.19 99 TYR A N 1
ATOM 728 C CA . TYR A 1 99 ? -3.539 20.953 6.551 1 97.19 99 TYR A CA 1
ATOM 729 C C . TYR A 1 99 ? -3.447 20.672 5.055 1 97.19 99 TYR A C 1
ATOM 731 O O . TYR A 1 99 ? -4.094 21.344 4.25 1 97.19 99 TYR A O 1
ATOM 739 N N . GLY A 1 100 ? -2.703 19.781 4.664 1 94.38 100 GLY A N 1
ATOM 740 C CA . GLY A 1 100 ? -2.566 19.406 3.266 1 94.38 100 GLY A CA 1
ATOM 741 C C . GLY A 1 100 ? -1.38 20.078 2.588 1 94.38 100 GLY A C 1
ATOM 742 O O . GLY A 1 100 ? -1.054 19.75 1.444 1 94.38 100 GLY A O 1
ATOM 743 N N . LEU A 1 101 ? -0.722 21.016 3.242 1 93.31 101 LEU A N 1
ATOM 744 C CA . LEU A 1 101 ? 0.493 21.625 2.709 1 93.31 101 LEU A CA 1
ATOM 745 C C . LEU A 1 101 ? 1.705 21.234 3.553 1 93.31 101 LEU A C 1
ATOM 747 O O . LEU A 1 101 ? 1.603 21.125 4.777 1 93.31 101 LEU A O 1
ATOM 751 N N . LEU A 1 102 ? 2.762 21.094 2.867 1 89.75 102 LEU A N 1
ATOM 752 C CA . LEU A 1 102 ? 4.043 20.906 3.533 1 89.75 102 LEU A CA 1
ATOM 753 C C . LEU A 1 102 ? 4.531 22.188 4.176 1 89.75 102 LEU A C 1
ATOM 755 O O . LEU A 1 102 ? 4.414 23.266 3.584 1 89.75 102 LEU A O 1
ATOM 759 N N . LEU A 1 103 ? 4.988 22.078 5.359 1 94.31 103 LEU A N 1
ATOM 760 C CA . LEU A 1 103 ? 5.609 23.219 6.035 1 94.31 103 LEU A CA 1
ATOM 761 C C . LEU A 1 103 ? 7.129 23.109 5.984 1 94.31 103 LEU A C 1
ATOM 763 O O . LEU A 1 103 ? 7.723 22.266 6.652 1 94.31 103 LEU A O 1
ATOM 767 N N . PRO A 1 104 ? 7.77 24 5.211 1 90.81 104 PRO A N 1
ATOM 768 C CA . PRO A 1 104 ? 9.234 24 5.199 1 90.81 104 PRO A CA 1
ATOM 769 C C . PRO A 1 104 ? 9.844 24.531 6.492 1 90.81 104 PRO A C 1
ATOM 771 O O . PRO A 1 104 ? 9.133 25.125 7.309 1 90.81 104 PRO A O 1
ATOM 774 N N . GLN A 1 105 ? 11.102 24.391 6.645 1 90.94 105 GLN A N 1
ATOM 775 C CA . GLN A 1 105 ? 11.797 24.781 7.871 1 90.94 105 GLN A CA 1
ATOM 776 C C . GLN A 1 105 ? 11.586 26.25 8.18 1 90.94 105 GLN A C 1
ATOM 778 O O . GLN A 1 105 ? 11.383 26.641 9.336 1 90.94 105 GLN A O 1
ATOM 783 N N . GLU A 1 106 ? 11.625 27.078 7.133 1 93 106 GLU A N 1
ATOM 784 C CA . GLU A 1 106 ? 11.453 28.516 7.316 1 93 106 GLU A CA 1
ATOM 785 C C . GLU A 1 106 ? 10.117 28.828 7.984 1 93 106 GLU A C 1
ATOM 787 O O . GLU A 1 106 ? 10.023 29.766 8.781 1 93 106 GLU A O 1
ATOM 792 N N . VAL A 1 107 ? 9.133 28.031 7.621 1 96.75 107 VAL A N 1
ATOM 793 C CA . VAL A 1 107 ? 7.805 28.234 8.195 1 96.75 107 VAL A CA 1
ATOM 794 C C . VAL A 1 107 ? 7.762 27.672 9.617 1 96.75 107 VAL A C 1
ATOM 796 O O . VAL A 1 107 ? 7.223 28.297 10.523 1 96.75 107 VAL A O 1
ATOM 799 N N . LEU A 1 108 ? 8.352 26.547 9.859 1 96.88 108 LEU A N 1
ATOM 800 C CA . LEU A 1 108 ? 8.367 25.875 11.156 1 96.88 108 LEU A CA 1
ATOM 801 C C . LEU A 1 108 ? 9.055 26.75 12.203 1 96.88 108 LEU A C 1
ATOM 803 O O . LEU A 1 108 ? 8.742 26.656 13.398 1 96.88 108 LEU A O 1
ATOM 807 N N . ASP A 1 109 ? 9.898 27.672 11.781 1 96.5 109 ASP A N 1
ATOM 808 C CA . ASP A 1 109 ? 10.719 28.469 12.68 1 96.5 109 ASP A CA 1
ATOM 809 C C . ASP A 1 109 ? 10.016 29.766 13.062 1 96.5 109 ASP A C 1
ATOM 811 O O . ASP A 1 109 ? 10.469 30.484 13.969 1 96.5 109 ASP A O 1
ATOM 815 N N . ILE A 1 110 ? 8.969 30.031 12.438 1 98.06 110 ILE A N 1
ATOM 816 C CA . ILE A 1 110 ? 8.352 31.344 12.578 1 98.06 110 ILE A CA 1
ATOM 817 C C . ILE A 1 110 ? 7.719 31.469 13.969 1 98.06 110 ILE A C 1
ATOM 819 O O . ILE A 1 110 ? 7.969 32.438 14.688 1 98.06 110 ILE A O 1
ATOM 823 N N . PRO A 1 111 ? 6.867 30.484 14.367 1 98.44 111 PRO A N 1
ATOM 824 C CA . PRO A 1 111 ? 6.27 30.641 15.695 1 98.44 111 PRO A CA 1
ATOM 825 C C . PRO A 1 111 ? 7.273 30.438 16.828 1 98.44 111 PRO A C 1
ATOM 827 O O . PRO A 1 111 ? 8.039 29.469 16.812 1 98.44 111 PRO A O 1
ATOM 830 N N . ARG A 1 112 ? 7.207 31.312 17.781 1 96.56 112 ARG A N 1
ATOM 831 C CA . ARG A 1 112 ? 8.141 31.234 18.891 1 96.56 112 ARG A CA 1
ATOM 832 C C . ARG A 1 112 ? 8.031 29.906 19.609 1 96.56 112 ARG A C 1
ATOM 834 O O . ARG A 1 112 ? 9.047 29.297 19.969 1 96.56 112 ARG A O 1
ATOM 841 N N . ALA A 1 113 ? 6.855 29.438 19.844 1 98.12 113 ALA A N 1
ATOM 842 C CA . ALA A 1 113 ? 6.641 28.172 20.531 1 98.12 113 ALA A CA 1
ATOM 843 C C . ALA A 1 113 ? 6.539 27.016 19.531 1 98.12 113 ALA A C 1
ATOM 845 O O . ALA A 1 113 ? 6.109 25.922 19.891 1 98.12 113 ALA A O 1
ATOM 846 N N . GLY A 1 114 ? 6.867 27.234 18.25 1 98.12 114 GLY A N 1
ATOM 847 C CA . GLY A 1 114 ? 6.902 26.203 17.234 1 98.12 114 GLY A CA 1
ATOM 848 C C . GLY A 1 114 ? 5.531 25.859 16.688 1 98.12 114 GLY A C 1
ATOM 849 O O . GLY A 1 114 ? 4.59 26.641 16.812 1 98.12 114 GLY A O 1
ATOM 850 N N . CYS A 1 115 ? 5.52 24.766 15.914 1 98.69 115 CYS A N 1
ATOM 851 C CA . CYS A 1 115 ? 4.305 24.219 15.32 1 98.69 115 CYS A CA 1
ATOM 852 C C . CYS A 1 115 ? 3.936 22.891 15.969 1 98.69 115 CYS A C 1
ATOM 854 O O . CYS A 1 115 ? 4.77 21.984 16.062 1 98.69 115 CYS A O 1
ATOM 856 N N . ILE A 1 116 ? 2.701 22.797 16.422 1 98.88 116 ILE A N 1
ATOM 857 C CA . ILE A 1 116 ? 2.201 21.578 17.062 1 98.88 116 ILE A CA 1
ATOM 858 C C . ILE A 1 116 ? 1.199 20.891 16.125 1 98.88 116 ILE A C 1
ATOM 860 O O . ILE A 1 116 ? 0.178 21.469 15.766 1 98.88 116 ILE A O 1
ATOM 864 N N . ASN A 1 117 ? 1.498 19.656 15.758 1 98.69 117 ASN A N 1
ATOM 865 C CA . ASN A 1 117 ? 0.609 18.891 14.898 1 98.69 117 ASN A CA 1
ATOM 866 C C . ASN A 1 117 ? -0.276 17.938 15.703 1 98.69 117 ASN A C 1
ATOM 868 O O . ASN A 1 117 ? 0.192 17.297 16.641 1 98.69 117 ASN A O 1
ATOM 872 N N . ILE A 1 118 ? -1.514 17.875 15.336 1 98.88 118 ILE A N 1
ATOM 873 C CA . ILE A 1 118 ? -2.449 16.891 15.844 1 98.88 118 ILE A CA 1
ATOM 874 C C . ILE A 1 118 ? -2.502 15.695 14.891 1 98.88 118 ILE A C 1
ATOM 876 O O . ILE A 1 118 ? -3.199 15.742 13.867 1 98.88 118 ILE A O 1
ATOM 880 N N . HIS A 1 119 ? -1.819 14.641 15.188 1 98.75 119 HIS A N 1
ATOM 881 C CA . HIS A 1 119 ? -1.725 13.492 14.297 1 98.75 119 HIS A CA 1
ATOM 882 C C . HIS A 1 119 ? -2.619 12.352 14.773 1 98.75 119 HIS A C 1
ATOM 884 O O . HIS A 1 119 ? -2.553 11.945 15.938 1 98.75 119 HIS A O 1
ATOM 890 N N . ALA A 1 120 ? -3.426 11.781 13.906 1 98.75 120 ALA A N 1
ATOM 891 C CA . ALA A 1 120 ? -4.465 10.828 14.273 1 98.75 120 ALA A CA 1
ATOM 892 C C . ALA A 1 120 ? -3.918 9.398 14.305 1 98.75 120 ALA A C 1
ATOM 894 O O . ALA A 1 120 ? -4.492 8.492 13.695 1 98.75 120 ALA A O 1
ATOM 895 N N . SER A 1 121 ? -2.832 9.195 15.078 1 98.75 121 SER A N 1
ATOM 896 C CA . SER A 1 121 ? -2.301 7.879 15.406 1 98.75 121 SER A CA 1
ATOM 897 C C . SER A 1 121 ? -1.489 7.914 16.688 1 98.75 121 SER A C 1
ATOM 899 O O . SER A 1 121 ? -1.271 8.984 17.266 1 98.75 121 SER A O 1
ATOM 901 N N . LEU A 1 122 ? -1.123 6.77 17.172 1 98.75 122 LEU A N 1
ATOM 902 C CA . LEU A 1 122 ? -0.165 6.641 18.266 1 98.75 122 LEU A CA 1
ATOM 903 C C . LEU A 1 122 ? 1.258 6.516 17.734 1 98.75 122 LEU A C 1
ATOM 905 O O . LEU A 1 122 ? 1.755 5.402 17.547 1 98.75 122 LEU A O 1
ATOM 909 N N . LEU A 1 123 ? 1.906 7.629 17.547 1 98.38 123 LEU A N 1
ATOM 910 C CA . LEU A 1 123 ? 3.256 7.652 17 1 98.38 123 LEU A CA 1
ATOM 911 C C . LEU A 1 123 ? 4.211 6.84 17.859 1 98.38 123 LEU A C 1
ATOM 913 O O . LEU A 1 123 ? 4.062 6.797 19.094 1 98.38 123 LEU A O 1
ATOM 917 N N . PRO A 1 124 ? 5.168 6.109 17.188 1 98.25 124 PRO A N 1
ATOM 918 C CA . PRO A 1 124 ? 5.633 6.258 15.805 1 98.25 124 PRO A CA 1
ATOM 919 C C . PRO A 1 124 ? 4.855 5.391 14.82 1 98.25 124 PRO A C 1
ATOM 921 O O . PRO A 1 124 ? 5.176 5.355 13.633 1 98.25 124 PRO A O 1
ATOM 924 N N . ARG A 1 125 ? 3.805 4.719 15.289 1 97.88 125 ARG A N 1
ATOM 925 C CA . ARG A 1 125 ? 2.998 3.893 14.398 1 97.88 125 ARG A CA 1
ATOM 926 C C . ARG A 1 125 ? 2.092 4.754 13.523 1 97.88 125 ARG A C 1
ATOM 928 O O . ARG A 1 125 ? 1.437 5.672 14.016 1 97.88 125 ARG A O 1
ATOM 935 N N . TRP A 1 126 ? 2.18 4.473 12.211 1 97.94 126 TRP A N 1
ATOM 936 C CA . TRP A 1 126 ? 1.283 5.047 11.211 1 97.94 126 TRP A CA 1
ATOM 937 C C . TRP A 1 126 ? 1.591 6.52 10.984 1 97.94 126 TRP A C 1
ATOM 939 O O . TRP A 1 126 ? 0.688 7.363 11.008 1 97.94 126 TRP A O 1
ATOM 949 N N . ARG A 1 127 ? 2.883 6.816 10.75 1 97.38 127 ARG A N 1
ATOM 950 C CA . ARG A 1 127 ? 3.238 8.094 10.133 1 97.38 127 ARG A CA 1
ATOM 951 C C . ARG A 1 127 ? 2.645 8.211 8.734 1 97.38 127 ARG A C 1
ATOM 953 O O . ARG A 1 127 ? 2.52 7.211 8.016 1 97.38 127 ARG A O 1
ATOM 960 N N . GLY A 1 128 ? 2.104 9.383 8.414 1 95.44 128 GLY A N 1
ATOM 961 C CA . GLY A 1 128 ? 1.704 9.523 7.023 1 95.44 128 GLY A CA 1
ATOM 962 C C . GLY A 1 128 ? 0.25 9.914 6.855 1 95.44 128 GLY A C 1
ATOM 963 O O . GLY A 1 128 ? -0.348 10.5 7.762 1 95.44 128 GLY A O 1
ATOM 964 N N . ALA A 1 129 ? -0.314 9.602 5.727 1 94.5 129 ALA A N 1
ATOM 965 C CA . ALA A 1 129 ? -1.46 10.32 5.18 1 94.5 129 ALA A CA 1
ATOM 966 C C . ALA A 1 129 ? -2.773 9.711 5.664 1 94.5 129 ALA A C 1
ATOM 968 O O . ALA A 1 129 ? -3.793 10.406 5.738 1 94.5 129 ALA A O 1
ATOM 969 N N . ALA A 1 130 ? -2.768 8.375 5.977 1 96.88 130 ALA A N 1
ATOM 970 C CA . ALA A 1 130 ? -4.059 7.738 6.23 1 96.88 130 ALA A CA 1
ATOM 971 C C . ALA A 1 130 ? -3.99 6.828 7.453 1 96.88 130 ALA A C 1
ATOM 973 O O . ALA A 1 130 ? -4.383 5.66 7.387 1 96.88 130 ALA A O 1
ATOM 974 N N . PRO A 1 131 ? -3.635 7.461 8.578 1 98.31 131 PRO A N 1
ATOM 975 C CA . PRO A 1 131 ? -3.398 6.633 9.758 1 98.31 131 PRO A CA 1
ATOM 976 C C . PRO A 1 131 ? -4.664 5.938 10.258 1 98.31 131 PRO A C 1
ATOM 978 O O . PRO A 1 131 ? -4.602 4.797 10.727 1 98.31 131 PRO A O 1
ATOM 981 N N . ILE A 1 132 ? -5.816 6.559 10.133 1 98.69 132 ILE A N 1
ATOM 982 C CA . ILE A 1 132 ? -7.047 5.98 10.656 1 98.69 132 ILE A CA 1
ATOM 983 C C . ILE A 1 132 ? -7.422 4.738 9.844 1 98.69 132 ILE A C 1
ATOM 985 O O . ILE A 1 132 ? -7.68 3.674 10.414 1 98.69 132 ILE A O 1
ATOM 989 N N . HIS A 1 133 ? -7.391 4.883 8.523 1 98.44 133 HIS A N 1
ATOM 990 C CA . HIS A 1 133 ? -7.703 3.775 7.625 1 98.44 133 HIS A CA 1
ATOM 991 C C . HIS A 1 133 ? -6.781 2.586 7.875 1 98.44 133 HIS A C 1
ATOM 993 O O . HIS A 1 133 ? -7.246 1.459 8.047 1 98.44 133 HIS A O 1
ATOM 999 N N . ARG A 1 134 ? -5.527 2.867 7.93 1 98.12 134 ARG A N 1
ATOM 1000 C CA . ARG A 1 134 ? -4.52 1.812 7.992 1 98.12 134 ARG A CA 1
ATOM 1001 C C . ARG A 1 134 ? -4.555 1.101 9.344 1 98.12 134 ARG A C 1
ATOM 1003 O O . ARG A 1 134 ? -4.305 -0.103 9.422 1 98.12 134 ARG A O 1
ATOM 1010 N N . ALA A 1 135 ? -4.902 1.795 10.414 1 98.62 135 ALA A N 1
ATOM 1011 C CA . ALA A 1 135 ? -5.051 1.162 11.727 1 98.62 135 ALA A CA 1
ATOM 1012 C C . ALA A 1 135 ? -6.176 0.131 11.711 1 98.62 135 ALA A C 1
ATOM 1014 O O . ALA A 1 135 ? -6.016 -0.979 12.219 1 98.62 135 ALA A O 1
ATOM 1015 N N . ILE A 1 136 ? -7.273 0.49 11.102 1 98.56 136 ILE A N 1
ATOM 1016 C CA . ILE A 1 136 ? -8.406 -0.423 11.023 1 98.56 136 ILE A CA 1
ATOM 1017 C C . ILE A 1 136 ? -8.047 -1.623 10.148 1 98.56 136 ILE A C 1
ATOM 1019 O O . ILE A 1 136 ? -8.258 -2.771 10.547 1 98.56 136 ILE A O 1
ATOM 1023 N N . GLU A 1 137 ? -7.461 -1.378 9.008 1 97.38 137 GLU A N 1
ATOM 1024 C CA . GLU A 1 137 ? -7.09 -2.436 8.07 1 97.38 137 GLU A CA 1
ATOM 1025 C C . GLU A 1 137 ? -6.141 -3.439 8.719 1 97.38 137 GLU A C 1
ATOM 1027 O O . GLU A 1 137 ? -6.258 -4.645 8.492 1 97.38 137 GLU A O 1
ATOM 1032 N N . ALA A 1 138 ? -5.254 -2.887 9.516 1 95.88 138 ALA A N 1
ATOM 1033 C CA . ALA A 1 138 ? -4.223 -3.725 10.125 1 95.88 138 ALA A CA 1
ATOM 1034 C C . ALA A 1 138 ? -4.785 -4.531 11.289 1 95.88 138 ALA A C 1
ATOM 1036 O O . ALA A 1 138 ? -4.148 -5.48 11.758 1 95.88 138 ALA A O 1
ATOM 1037 N N . GLY A 1 139 ? -5.945 -4.117 11.742 1 97.12 139 GLY A N 1
ATOM 1038 C CA . GLY A 1 139 ? -6.559 -4.824 12.852 1 97.12 139 GLY A CA 1
ATOM 1039 C C . GLY A 1 139 ? -6.031 -4.379 14.203 1 97.12 139 GLY A C 1
ATOM 1040 O O . GLY A 1 139 ? -6.023 -5.156 15.164 1 97.12 139 GLY A O 1
ATOM 1041 N N . ASP A 1 140 ? -5.52 -3.158 14.273 1 97.75 140 ASP A N 1
ATOM 1042 C CA . ASP A 1 140 ? -5.066 -2.625 15.555 1 97.75 140 ASP A CA 1
ATOM 1043 C C . ASP A 1 140 ? -6.191 -2.641 16.594 1 97.75 140 ASP A C 1
ATOM 1045 O O . ASP A 1 140 ? -7.344 -2.35 16.266 1 97.75 140 ASP A O 1
ATOM 1049 N N . ALA A 1 141 ? -5.82 -2.908 17.781 1 98.06 141 ALA A N 1
ATOM 1050 C CA . ALA A 1 141 ? -6.801 -2.916 18.859 1 98.06 141 ALA A CA 1
ATOM 1051 C C . ALA A 1 141 ? -7.066 -1.503 19.375 1 98.06 141 ALA A C 1
ATOM 1053 O O . ALA A 1 141 ? -8.148 -1.214 19.891 1 98.06 141 ALA A O 1
ATOM 1054 N N . GLU A 1 142 ? -6.043 -0.676 19.203 1 98.62 142 GLU A N 1
ATOM 1055 C CA . GLU A 1 142 ? -6.129 0.702 19.672 1 98.62 142 GLU A CA 1
ATOM 1056 C C . GLU A 1 142 ? -5.457 1.664 18.688 1 98.62 142 GLU A C 1
ATOM 1058 O O . GLU A 1 142 ? -4.645 1.25 17.859 1 98.62 142 GLU A O 1
ATOM 1063 N N . THR A 1 143 ? -5.941 2.857 18.734 1 98.75 143 THR A N 1
ATOM 1064 C CA . THR A 1 143 ? -5.344 4.008 18.078 1 98.75 143 THR A CA 1
ATOM 1065 C C . THR A 1 143 ? -5.434 5.25 18.953 1 98.75 143 THR A C 1
ATOM 1067 O O . THR A 1 143 ? -5.57 5.145 20.172 1 98.75 143 THR A O 1
ATOM 1070 N N . GLY A 1 144 ? -5.203 6.402 18.344 1 98.81 144 GLY A N 1
ATOM 1071 C CA . GLY A 1 144 ? -5.281 7.613 19.141 1 98.81 144 GLY A CA 1
ATOM 1072 C C . GLY A 1 144 ? -4.812 8.852 18.406 1 98.81 144 GLY A C 1
ATOM 1073 O O . GLY A 1 144 ? -4.867 8.898 17.172 1 98.81 144 GLY A O 1
ATOM 1074 N N . VAL A 1 145 ? -4.551 9.836 19.219 1 98.88 145 VAL A N 1
ATOM 1075 C CA . VAL A 1 145 ? -3.998 11.102 18.75 1 98.88 145 VAL A CA 1
ATOM 1076 C C . VAL A 1 145 ? -2.676 11.391 19.453 1 98.88 145 VAL A C 1
ATOM 1078 O O . VAL A 1 145 ? -2.557 11.18 20.672 1 98.88 145 VAL A O 1
ATOM 1081 N N . THR A 1 146 ? -1.712 11.766 18.75 1 98.88 146 THR A N 1
ATOM 1082 C CA . THR A 1 146 ? -0.466 12.266 19.312 1 98.88 146 THR A CA 1
ATOM 1083 C C . THR A 1 146 ? -0.245 13.727 18.922 1 98.88 146 THR A C 1
ATOM 1085 O O . THR A 1 146 ? -0.292 14.07 17.734 1 98.88 146 THR A O 1
ATOM 1088 N N . LEU A 1 147 ? -0.116 14.578 19.906 1 98.94 147 LEU A N 1
ATOM 1089 C CA . LEU A 1 147 ? 0.419 15.914 19.641 1 98.94 147 LEU A CA 1
ATOM 1090 C C . LEU A 1 147 ? 1.939 15.875 19.516 1 98.94 147 LEU A C 1
ATOM 1092 O O . LEU A 1 147 ? 2.615 15.273 20.359 1 98.94 147 LEU A O 1
ATOM 1096 N N . MET A 1 148 ? 2.402 16.453 18.516 1 98.69 148 MET A N 1
ATOM 1097 C CA . MET A 1 148 ? 3.857 16.438 18.375 1 98.69 148 MET A CA 1
ATOM 1098 C C . MET A 1 148 ? 4.383 17.812 17.984 1 98.69 148 MET A C 1
ATOM 1100 O O . MET A 1 148 ? 3.682 18.594 17.344 1 98.69 148 MET A O 1
ATOM 1104 N N . GLN A 1 149 ? 5.578 18.156 18.453 1 98.62 149 GLN A N 1
ATOM 1105 C CA . GLN A 1 149 ? 6.34 19.281 17.922 1 98.62 149 GLN A CA 1
ATOM 1106 C C . GLN A 1 149 ? 6.875 18.969 16.531 1 98.62 149 GLN A C 1
ATOM 1108 O O . GLN A 1 149 ? 7.719 18.094 16.359 1 98.62 149 GLN A O 1
ATOM 1113 N N . MET A 1 150 ? 6.387 19.75 15.578 1 97.56 150 MET A N 1
ATOM 1114 C CA . MET A 1 150 ? 6.68 19.406 14.188 1 97.56 150 MET A CA 1
ATOM 1115 C C . MET A 1 150 ? 8.156 19.625 13.875 1 97.56 150 MET A C 1
ATOM 1117 O O . MET A 1 150 ? 8.773 20.547 14.414 1 97.56 150 MET A O 1
ATOM 1121 N N . ASP A 1 151 ? 8.719 18.766 13.141 1 95 151 ASP A N 1
ATOM 1122 C CA . ASP A 1 151 ? 9.992 18.953 12.445 1 95 151 ASP A CA 1
ATOM 1123 C C . ASP A 1 151 ? 9.836 18.719 10.945 1 95 151 ASP A C 1
ATOM 1125 O O . ASP A 1 151 ? 8.719 18.594 10.445 1 95 151 ASP A O 1
ATOM 1129 N N . VAL A 1 152 ? 10.867 18.734 10.242 1 91.19 152 VAL A N 1
ATOM 1130 C CA . VAL A 1 152 ? 10.812 18.734 8.781 1 91.19 152 VAL A CA 1
ATOM 1131 C C . VAL A 1 152 ? 10.508 17.328 8.266 1 91.19 152 VAL A C 1
ATOM 1133 O O . VAL A 1 152 ? 10.156 17.156 7.098 1 91.19 152 VAL A O 1
ATOM 1136 N N . GLY A 1 153 ? 10.648 16.328 9.102 1 92.38 153 GLY A N 1
ATOM 1137 C CA . GLY A 1 153 ? 10.391 14.953 8.711 1 92.38 153 GLY A CA 1
ATOM 1138 C C . GLY A 1 153 ? 8.906 14.625 8.625 1 92.38 153 GLY A C 1
ATOM 1139 O O . GLY A 1 153 ? 8.07 15.406 9.086 1 92.38 153 GLY A O 1
ATOM 1140 N N . LEU A 1 154 ? 8.633 13.461 8.008 1 93.88 154 LEU A N 1
ATOM 1141 C CA . LEU A 1 154 ? 7.242 13.031 7.883 1 93.88 154 LEU A CA 1
ATOM 1142 C C . LEU A 1 154 ? 6.719 12.484 9.203 1 93.88 154 LEU A C 1
ATOM 1144 O O . LEU A 1 154 ? 6.918 11.305 9.516 1 93.88 154 LEU A O 1
ATOM 1148 N N . ASP A 1 155 ? 6.055 13.336 9.945 1 96.56 155 ASP A N 1
ATOM 1149 C CA . ASP A 1 155 ? 5.43 12.992 11.219 1 96.56 155 ASP A CA 1
ATOM 1150 C C . ASP A 1 155 ? 6.445 12.391 12.188 1 96.56 155 ASP A C 1
ATOM 1152 O O . ASP A 1 155 ? 6.156 11.406 12.867 1 96.56 155 ASP A O 1
ATOM 1156 N N . THR A 1 156 ? 7.617 12.992 12.266 1 96.06 156 THR A N 1
ATOM 1157 C CA . THR A 1 156 ? 8.719 12.453 13.047 1 96.06 156 THR A CA 1
ATOM 1158 C C . THR A 1 156 ? 8.93 13.266 14.32 1 96.06 156 THR A C 1
ATOM 1160 O O . THR A 1 156 ? 9.758 12.906 15.164 1 96.06 156 THR A O 1
ATOM 1163 N N . GLY A 1 157 ? 8.266 14.344 14.492 1 97.06 157 GLY A N 1
ATOM 1164 C CA . GLY A 1 157 ? 8.516 15.266 15.586 1 97.06 157 GLY A CA 1
ATOM 1165 C C . GLY A 1 157 ? 8.367 14.625 16.953 1 97.06 157 GLY A C 1
ATOM 1166 O O . GLY A 1 157 ? 7.711 13.594 17.094 1 97.06 157 GLY A O 1
ATOM 1167 N N . ALA A 1 158 ? 8.969 15.297 17.953 1 98.5 158 ALA A N 1
ATOM 1168 C CA . ALA A 1 158 ? 8.906 14.82 19.328 1 98.5 158 ALA A CA 1
ATOM 1169 C C . ALA A 1 158 ? 7.48 14.867 19.859 1 98.5 158 ALA A C 1
ATOM 1171 O O . ALA A 1 158 ? 6.738 15.812 19.578 1 98.5 158 ALA A O 1
ATOM 1172 N N . MET A 1 159 ? 7.09 13.867 20.609 1 98.88 159 MET A N 1
ATOM 1173 C CA . MET A 1 159 ? 5.727 13.703 21.109 1 98.88 159 MET A CA 1
ATOM 1174 C C . MET A 1 159 ? 5.492 14.547 22.359 1 98.88 159 MET A C 1
ATOM 1176 O O . MET A 1 159 ? 6.305 14.531 23.281 1 98.88 159 MET A O 1
ATOM 1180 N N . ILE A 1 160 ? 4.438 15.258 22.375 1 98.75 160 ILE A N 1
ATOM 1181 C CA . ILE A 1 160 ? 4.082 16.125 23.5 1 98.75 160 ILE A CA 1
ATOM 1182 C C . ILE A 1 160 ? 3.119 15.398 24.422 1 98.75 160 ILE A C 1
ATOM 1184 O O . ILE A 1 160 ? 3.377 15.281 25.625 1 98.75 160 ILE A O 1
ATOM 1188 N N . GLU A 1 161 ? 2.023 14.977 23.828 1 98.38 161 GLU A N 1
ATOM 1189 C CA . GLU A 1 161 ? 0.965 14.281 24.562 1 98.38 161 GLU A CA 1
ATOM 1190 C C . GLU A 1 161 ? 0.201 13.328 23.641 1 98.38 161 GLU A C 1
ATOM 1192 O O . GLU A 1 161 ? 0.207 13.492 22.422 1 98.38 161 GLU A O 1
ATOM 1197 N N . GLU A 1 162 ? -0.42 12.289 24.266 1 98.44 162 GLU A N 1
ATOM 1198 C CA . GLU A 1 162 ? -1.213 11.359 23.469 1 98.44 162 GLU A CA 1
ATOM 1199 C C . GLU A 1 162 ? -2.52 11 24.172 1 98.44 162 GLU A C 1
ATOM 1201 O O . GLU A 1 162 ? -2.621 11.109 25.391 1 98.44 162 GLU A O 1
ATOM 1206 N N . ALA A 1 163 ? -3.494 10.734 23.453 1 98.62 163 ALA A N 1
ATOM 1207 C CA . ALA A 1 163 ? -4.754 10.133 23.891 1 98.62 163 ALA A CA 1
ATOM 1208 C C . ALA A 1 163 ? -5.031 8.836 23.156 1 98.62 163 ALA A C 1
ATOM 1210 O O . ALA A 1 163 ? -4.914 8.773 21.922 1 98.62 163 ALA A O 1
ATOM 1211 N N . ARG A 1 164 ? -5.43 7.836 23.906 1 98.62 164 ARG A N 1
ATOM 1212 C CA . ARG A 1 164 ? -5.645 6.508 23.344 1 98.62 164 ARG A CA 1
ATOM 1213 C C . ARG A 1 164 ? -7.129 6.18 23.25 1 98.62 164 ARG A C 1
ATOM 1215 O O . ARG A 1 164 ? -7.902 6.539 24.141 1 98.62 164 ARG A O 1
ATOM 1222 N N . ILE A 1 165 ? -7.473 5.547 22.188 1 98.5 165 ILE A N 1
ATOM 1223 C CA . ILE A 1 165 ? -8.852 5.137 21.953 1 98.5 165 ILE A CA 1
ATOM 1224 C C . ILE A 1 165 ? -8.883 3.693 21.453 1 98.5 165 ILE A C 1
ATOM 1226 O O . ILE A 1 165 ? -8.125 3.32 20.562 1 98.5 165 ILE A O 1
ATOM 1230 N N . ALA A 1 166 ? -9.781 2.893 22.062 1 98.69 166 ALA A N 1
ATOM 1231 C CA . ALA A 1 166 ? -9.984 1.534 21.562 1 98.69 166 ALA A CA 1
ATOM 1232 C C . ALA A 1 166 ? -10.703 1.544 20.219 1 98.69 166 ALA A C 1
ATOM 1234 O O . ALA A 1 166 ? -11.609 2.355 20 1 98.69 166 ALA A O 1
ATOM 1235 N N . ILE A 1 167 ? -10.32 0.719 19.328 1 98.69 167 ILE A N 1
ATOM 1236 C CA . ILE A 1 167 ? -11.055 0.528 18.078 1 98.69 167 ILE A CA 1
ATOM 1237 C C . ILE A 1 167 ? -12.102 -0.564 18.266 1 98.69 167 ILE A C 1
ATOM 1239 O O . ILE A 1 167 ? -11.766 -1.73 18.484 1 98.69 167 ILE A O 1
ATOM 1243 N N . ALA A 1 168 ? -13.328 -0.207 18.203 1 97.88 168 ALA A N 1
ATOM 1244 C CA . ALA A 1 168 ? -14.422 -1.161 18.359 1 97.88 168 ALA A CA 1
ATOM 1245 C C . ALA A 1 168 ? -14.547 -2.059 17.125 1 97.88 168 ALA A C 1
ATOM 1247 O O . ALA A 1 168 ? -14.141 -1.68 16.031 1 97.88 168 ALA A O 1
ATOM 1248 N N . PRO A 1 169 ? -15.188 -3.236 17.328 1 96 169 PRO A N 1
ATOM 1249 C CA . PRO A 1 169 ? -15.312 -4.188 16.219 1 96 169 PRO A CA 1
ATOM 1250 C C . PRO A 1 169 ? -16.156 -3.645 15.062 1 96 169 PRO A C 1
ATOM 1252 O O . PRO A 1 169 ? -16.047 -4.121 13.93 1 96 169 PRO A O 1
ATOM 1255 N N . ASP A 1 170 ? -16.953 -2.613 15.375 1 96.44 170 ASP A N 1
ATOM 1256 C CA . ASP A 1 170 ? -17.828 -2.094 14.336 1 96.44 170 ASP A CA 1
ATOM 1257 C C . ASP A 1 170 ? -17.422 -0.679 13.922 1 96.44 170 ASP A C 1
ATOM 1259 O O . ASP A 1 170 ? -18.141 -0.02 13.156 1 96.44 170 ASP A O 1
ATOM 1263 N N . ASP A 1 171 ? -16.297 -0.209 14.414 1 98.31 171 ASP A N 1
ATOM 1264 C CA . ASP A 1 171 ? -15.828 1.124 14.047 1 98.31 171 ASP A CA 1
ATOM 1265 C C . ASP A 1 171 ? -15.492 1.201 12.555 1 98.31 171 ASP A C 1
ATOM 1267 O O . ASP A 1 171 ? -14.898 0.277 12 1 98.31 171 ASP A O 1
ATOM 1271 N N . THR A 1 172 ? -15.953 2.201 11.914 1 98.56 172 THR A N 1
ATOM 1272 C CA . THR A 1 172 ? -15.5 2.586 10.586 1 98.56 172 THR A CA 1
ATOM 1273 C C . THR A 1 172 ? -14.531 3.764 10.664 1 98.56 172 THR A C 1
ATOM 1275 O O . THR A 1 172 ? -14.32 4.328 11.734 1 98.56 172 THR A O 1
ATOM 1278 N N . THR A 1 173 ? -13.914 4.066 9.547 1 98.62 173 THR A N 1
ATOM 1279 C CA . THR A 1 173 ? -13.07 5.254 9.516 1 98.62 173 THR A CA 1
ATOM 1280 C C . THR A 1 173 ? -13.867 6.492 9.914 1 98.62 173 THR A C 1
ATOM 1282 O O . THR A 1 173 ? -13.367 7.352 10.641 1 98.62 173 THR A O 1
ATOM 1285 N N . ALA A 1 174 ? -15.117 6.559 9.508 1 98.19 174 ALA A N 1
ATOM 1286 C CA . ALA A 1 174 ? -15.945 7.719 9.836 1 98.19 174 ALA A CA 1
ATOM 1287 C C . ALA A 1 174 ? -16.156 7.836 11.336 1 98.19 174 ALA A C 1
ATOM 1289 O O . ALA A 1 174 ? -15.953 8.898 11.922 1 98.19 174 ALA A O 1
ATOM 1290 N N . THR A 1 175 ? -16.562 6.762 12.016 1 98.44 175 THR A N 1
ATOM 1291 C CA . THR A 1 175 ? -16.875 6.801 13.438 1 98.44 175 THR A CA 1
ATOM 1292 C C . THR A 1 175 ? -15.602 7.047 14.258 1 98.44 175 THR A C 1
ATOM 1294 O O . THR A 1 175 ? -15.617 7.812 15.219 1 98.44 175 THR A O 1
ATOM 1297 N N . LEU A 1 176 ? -14.594 6.391 13.836 1 98.5 176 LEU A N 1
ATOM 1298 C CA . LEU A 1 176 ? -13.328 6.574 14.539 1 98.5 176 LEU A CA 1
ATOM 1299 C C . LEU A 1 176 ? -12.797 7.988 14.352 1 98.5 176 LEU A C 1
ATOM 1301 O O . LEU A 1 176 ? -12.273 8.594 15.289 1 98.5 176 LEU A O 1
ATOM 1305 N N . HIS A 1 177 ? -12.906 8.469 13.102 1 98.44 177 HIS A N 1
ATOM 1306 C CA . HIS A 1 177 ? -12.531 9.844 12.773 1 98.44 177 HIS A CA 1
ATOM 1307 C C . HIS A 1 177 ? -13.188 10.836 13.734 1 98.44 177 HIS A C 1
ATOM 1309 O O . HIS A 1 177 ? -12.508 11.703 14.289 1 98.44 177 HIS A O 1
ATOM 1315 N N . ASP A 1 178 ? -14.438 10.711 13.977 1 98.44 178 ASP A N 1
ATOM 1316 C CA . ASP A 1 178 ? -15.18 11.633 14.836 1 98.44 178 ASP A CA 1
ATOM 1317 C C . ASP A 1 178 ? -14.672 11.57 16.266 1 98.44 178 ASP A C 1
ATOM 1319 O O . ASP A 1 178 ? -14.477 12.609 16.906 1 98.44 178 ASP A O 1
ATOM 1323 N N . ARG A 1 179 ? -14.438 10.383 16.75 1 98.69 179 ARG A N 1
ATOM 1324 C CA . ARG A 1 179 ? -13.945 10.227 18.125 1 98.69 179 ARG A CA 1
ATOM 1325 C C . ARG A 1 179 ? -12.523 10.773 18.25 1 98.69 179 ARG A C 1
ATOM 1327 O O . ARG A 1 179 ? -12.203 11.422 19.25 1 98.69 179 ARG A O 1
ATOM 1334 N N . LEU A 1 180 ? -11.734 10.516 17.266 1 98.88 180 LEU A N 1
ATOM 1335 C CA . LEU A 1 180 ? -10.359 11 17.281 1 98.88 180 LEU A CA 1
ATOM 1336 C C . LEU A 1 180 ? -10.32 12.523 17.172 1 98.88 180 LEU A C 1
ATOM 1338 O O . LEU A 1 180 ? -9.492 13.172 17.812 1 98.88 180 LEU A O 1
ATOM 1342 N N . ALA A 1 181 ? -11.227 13.062 16.344 1 98.81 181 ALA A N 1
ATOM 1343 C CA . ALA A 1 181 ? -11.32 14.516 16.219 1 98.81 181 ALA A CA 1
ATOM 1344 C C . ALA A 1 181 ? -11.648 15.164 17.562 1 98.81 181 ALA A C 1
ATOM 1346 O O . ALA A 1 181 ? -11.031 16.156 17.938 1 98.81 181 ALA A O 1
ATOM 1347 N N . ALA A 1 182 ? -12.547 14.594 18.25 1 98.81 182 ALA A N 1
ATOM 1348 C CA . ALA A 1 182 ? -12.938 15.109 19.562 1 98.81 182 ALA A CA 1
ATOM 1349 C C . ALA A 1 182 ? -11.789 14.992 20.562 1 98.81 182 ALA A C 1
ATOM 1351 O O . ALA A 1 182 ? -11.508 15.93 21.312 1 98.81 182 ALA A O 1
ATOM 1352 N N . ALA A 1 183 ? -11.133 13.844 20.547 1 98.81 183 ALA A N 1
ATOM 1353 C CA . ALA A 1 183 ? -9.992 13.625 21.438 1 98.81 183 ALA A CA 1
ATOM 1354 C C . ALA A 1 183 ? -8.875 14.617 21.141 1 98.81 183 ALA A C 1
ATOM 1356 O O . ALA A 1 183 ? -8.281 15.188 22.062 1 98.81 183 ALA A O 1
ATOM 1357 N N . GLY A 1 184 ? -8.617 14.789 19.844 1 98.81 184 GLY A N 1
ATOM 1358 C CA . GLY A 1 184 ? -7.586 15.742 19.453 1 98.81 184 GLY A CA 1
ATOM 1359 C C . GLY A 1 184 ? -7.902 17.172 19.859 1 98.81 184 GLY A C 1
ATOM 1360 O O . GLY A 1 184 ? -7.012 17.906 20.281 1 98.81 184 GLY A O 1
ATOM 1361 N N . ALA A 1 185 ? -9.148 17.531 19.719 1 98.88 185 ALA A N 1
ATOM 1362 C CA . ALA A 1 185 ? -9.602 18.859 20.109 1 98.88 185 ALA A CA 1
ATOM 1363 C C . ALA A 1 185 ? -9.391 19.109 21.594 1 98.88 185 ALA A C 1
ATOM 1365 O O . ALA A 1 185 ? -8.898 20.172 21.984 1 98.88 185 ALA A O 1
ATOM 1366 N N . ARG A 1 186 ? -9.711 18.156 22.359 1 98.69 186 ARG A N 1
ATOM 1367 C CA . ARG A 1 186 ? -9.531 18.281 23.797 1 98.69 186 ARG A CA 1
ATOM 1368 C C . ARG A 1 186 ? -8.055 18.344 24.172 1 98.69 186 ARG A C 1
ATOM 1370 O O . ARG A 1 186 ? -7.633 19.188 24.969 1 98.69 186 ARG A O 1
ATOM 1377 N N . LEU A 1 187 ? -7.316 17.453 23.578 1 98.81 187 LEU A N 1
ATOM 1378 C CA . LEU A 1 187 ? -5.902 17.312 23.875 1 98.81 187 LEU A CA 1
ATOM 1379 C C . LEU A 1 187 ? -5.137 18.594 23.562 1 98.81 187 LEU A C 1
ATOM 1381 O O . LEU A 1 187 ? -4.273 19 24.328 1 98.81 187 LEU A O 1
ATOM 1385 N N . ILE A 1 188 ? -5.441 19.203 22.422 1 98.88 188 ILE A N 1
ATOM 1386 C CA . ILE A 1 188 ? -4.684 20.359 22 1 98.88 188 ILE A CA 1
ATOM 1387 C C . ILE A 1 188 ? -5.012 21.562 22.891 1 98.88 188 ILE A C 1
ATOM 1389 O O . ILE A 1 188 ? -4.145 22.375 23.188 1 98.88 188 ILE A O 1
ATOM 1393 N N . VAL A 1 189 ? -6.25 21.734 23.312 1 98.81 189 VAL A N 1
ATOM 1394 C CA . VAL A 1 189 ? -6.621 22.812 24.219 1 98.81 189 VAL A CA 1
ATOM 1395 C C . VAL A 1 189 ? -5.855 22.672 25.531 1 98.81 189 VAL A C 1
ATOM 1397 O O . VAL A 1 189 ? -5.281 23.641 26.031 1 98.81 189 VAL A O 1
ATOM 1400 N N . ASP A 1 190 ? -5.84 21.453 26.047 1 98.69 190 ASP A N 1
ATOM 1401 C CA . ASP A 1 190 ? -5.09 21.203 27.281 1 98.69 190 ASP A CA 1
ATOM 1402 C C . ASP A 1 190 ? -3.619 21.562 27.109 1 98.69 190 ASP A C 1
ATOM 1404 O O . ASP A 1 190 ? -3.023 22.188 28 1 98.69 190 ASP A O 1
ATOM 1408 N N . ALA A 1 191 ? -3.08 21.156 26.031 1 98.75 191 ALA A N 1
ATOM 1409 C CA . ALA A 1 191 ? -1.673 21.438 25.766 1 98.75 191 ALA A CA 1
ATOM 1410 C C . ALA A 1 191 ? -1.422 22.953 25.672 1 98.75 191 ALA A C 1
ATOM 1412 O O . ALA A 1 191 ? -0.414 23.438 26.188 1 98.75 191 ALA A O 1
ATOM 1413 N N . LEU A 1 192 ? -2.334 23.703 25.031 1 98.75 192 LEU A N 1
ATOM 1414 C CA . LEU A 1 192 ? -2.176 25.141 24.875 1 98.75 192 LEU A CA 1
ATOM 1415 C C . LEU A 1 192 ? -2.281 25.844 26.234 1 98.75 192 LEU A C 1
ATOM 1417 O O . LEU A 1 192 ? -1.567 26.828 26.484 1 98.75 192 LEU A O 1
ATOM 1421 N N . VAL A 1 193 ? -3.146 25.375 27.094 1 98.56 193 VAL A N 1
ATOM 1422 C CA . VAL A 1 193 ? -3.25 25.922 28.453 1 98.56 193 VAL A CA 1
ATOM 1423 C C . VAL A 1 193 ? -1.923 25.75 29.188 1 98.56 193 VAL A C 1
ATOM 1425 O O . VAL A 1 193 ? -1.429 26.672 29.828 1 98.56 193 VAL A O 1
ATOM 1428 N N . ARG A 1 194 ? -1.403 24.578 29.062 1 98.38 194 ARG A N 1
ATOM 1429 C CA . ARG A 1 194 ? -0.123 24.281 29.703 1 98.38 194 ARG A CA 1
ATOM 1430 C C . ARG A 1 194 ? 0.989 25.141 29.125 1 98.38 194 ARG A C 1
ATOM 1432 O O . ARG A 1 194 ? 1.845 25.641 29.859 1 98.38 194 ARG A O 1
ATOM 1439 N N . LEU A 1 195 ? 0.971 25.281 27.812 1 98.62 195 LEU A N 1
ATOM 1440 C CA . LEU A 1 195 ? 1.969 26.109 27.156 1 98.62 195 LEU A CA 1
ATOM 1441 C C . LEU A 1 195 ? 1.9 27.547 27.656 1 98.62 195 LEU A C 1
ATOM 1443 O O . LEU A 1 195 ? 2.934 28.172 27.938 1 98.62 195 LEU A O 1
ATOM 1447 N N . GLU A 1 196 ? 0.695 28.047 27.781 1 98 196 GLU A N 1
ATOM 1448 C CA . GLU A 1 196 ? 0.516 29.406 28.281 1 98 196 GLU A CA 1
ATOM 1449 C C . GLU A 1 196 ? 1.028 29.547 29.703 1 98 196 GLU A C 1
ATOM 1451 O O . GLU A 1 196 ? 1.69 30.531 30.047 1 98 196 GLU A O 1
ATOM 1456 N N . ARG A 1 197 ? 0.724 28.578 30.438 1 97.25 197 ARG A N 1
ATOM 1457 C CA . ARG A 1 197 ? 1.073 28.609 31.859 1 97.25 197 ARG A CA 1
ATOM 1458 C C . ARG A 1 197 ? 2.576 28.438 32.062 1 97.25 197 ARG A C 1
ATOM 1460 O O . ARG A 1 197 ? 3.193 29.188 32.812 1 97.25 197 ARG A O 1
ATOM 1467 N N . ASP A 1 198 ? 3.186 27.531 31.359 1 97.19 198 ASP A N 1
ATOM 1468 C CA . ASP A 1 198 ? 4.547 27.094 31.672 1 97.19 198 ASP A CA 1
ATOM 1469 C C . ASP A 1 198 ? 5.547 27.688 30.688 1 97.19 198 ASP A C 1
ATOM 1471 O O . ASP A 1 198 ? 6.754 27.672 30.922 1 97.19 198 ASP A O 1
ATOM 1475 N N . GLY A 1 199 ? 5.078 28.156 29.609 1 96.06 199 GLY A N 1
ATOM 1476 C CA . GLY A 1 199 ? 5.934 28.766 28.609 1 96.06 199 GLY A CA 1
ATOM 1477 C C . GLY A 1 199 ? 6.535 27.766 27.641 1 96.06 199 GLY A C 1
ATOM 1478 O O . GLY A 1 199 ? 7.105 28.141 26.609 1 96.06 199 GLY A O 1
ATOM 1479 N N . THR A 1 200 ? 6.441 26.5 28.047 1 95.44 200 THR A N 1
ATOM 1480 C CA . THR A 1 200 ? 6.98 25.438 27.203 1 95.44 200 THR A CA 1
ATOM 1481 C C . THR A 1 200 ? 6.168 24.156 27.359 1 95.44 200 THR A C 1
ATOM 1483 O O . THR A 1 200 ? 5.426 24 28.344 1 95.44 200 THR A O 1
ATOM 1486 N N . LEU A 1 201 ? 6.266 23.312 26.359 1 97.5 201 LEU A N 1
ATOM 1487 C CA . LEU A 1 201 ? 5.695 21.969 26.422 1 97.5 201 LEU A CA 1
ATOM 1488 C C . LEU A 1 201 ? 6.785 20.906 26.359 1 97.5 201 LEU A C 1
ATOM 1490 O O . LEU A 1 201 ? 7.551 20.859 25.391 1 97.5 201 LEU A O 1
ATOM 1494 N N . PRO A 1 202 ? 6.883 20.188 27.406 1 96 202 PRO A N 1
ATOM 1495 C CA . PRO A 1 202 ? 7.84 19.094 27.297 1 96 202 PRO A CA 1
ATOM 1496 C C . PRO A 1 202 ? 7.492 18.141 26.156 1 96 202 PRO A C 1
ATOM 1498 O O . PRO A 1 202 ? 6.316 17.875 25.891 1 96 202 PRO A O 1
ATOM 1501 N N 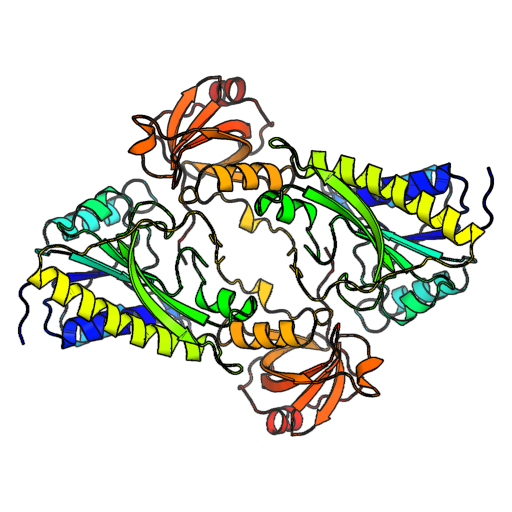. ALA A 1 203 ? 8.469 17.688 25.359 1 97.56 203 ALA A N 1
ATOM 1502 C CA . ALA A 1 203 ? 8.305 16.75 24.25 1 97.56 203 ALA A CA 1
ATOM 1503 C C . ALA A 1 203 ? 9.359 15.641 24.312 1 97.56 203 ALA A C 1
ATOM 1505 O O . ALA A 1 203 ? 10.492 15.883 24.719 1 97.56 203 ALA A O 1
ATOM 1506 N N . THR A 1 204 ? 8.977 14.492 23.984 1 98.19 204 THR A N 1
ATOM 1507 C CA . THR A 1 204 ? 9.867 13.336 24 1 98.19 204 THR A CA 1
ATOM 1508 C C . THR A 1 204 ? 10.07 12.805 22.578 1 98.19 204 THR A C 1
ATOM 1510 O O . THR A 1 204 ? 9.109 12.648 21.828 1 98.19 204 THR A O 1
ATOM 1513 N N . PRO A 1 205 ? 11.352 12.516 22.234 1 97.62 205 PRO A N 1
ATOM 1514 C CA . PRO A 1 205 ? 11.586 11.914 20.922 1 97.62 205 PRO A CA 1
ATOM 1515 C C . PRO A 1 205 ? 10.812 10.617 20.719 1 97.62 205 PRO A C 1
ATOM 1517 O O . PRO A 1 205 ? 10.594 9.867 21.688 1 97.62 205 PRO A O 1
ATOM 1520 N N . GLN A 1 206 ? 10.367 10.367 19.516 1 97.69 206 GLN A N 1
ATOM 1521 C CA . GLN A 1 206 ? 9.688 9.117 19.219 1 97.69 206 GLN A CA 1
ATOM 1522 C C . GLN A 1 206 ? 10.625 7.926 19.391 1 97.69 206 GLN A C 1
ATOM 1524 O O . GLN A 1 206 ? 11.82 8.023 19.109 1 97.69 206 GLN A O 1
ATOM 1529 N N . PRO A 1 207 ? 10.062 6.828 19.859 1 96.62 207 PRO A N 1
ATOM 1530 C CA . PRO A 1 207 ? 10.875 5.609 19.875 1 96.62 207 PRO A CA 1
ATOM 1531 C C . PRO A 1 207 ? 11.328 5.195 18.484 1 96.62 207 PRO A C 1
ATOM 1533 O O . PRO A 1 207 ? 10.625 5.441 17.5 1 96.62 207 PRO A O 1
ATOM 1536 N N . ALA A 1 208 ? 12.484 4.539 18.469 1 91.31 208 ALA A N 1
ATOM 1537 C CA . ALA A 1 208 ? 13.023 4.059 17.188 1 91.31 208 ALA A CA 1
ATOM 1538 C C . ALA A 1 208 ? 12.25 2.842 16.688 1 91.31 208 ALA A C 1
ATOM 1540 O O . ALA A 1 208 ? 12.164 2.613 15.484 1 91.31 208 ALA A O 1
ATOM 1541 N N . ASP A 1 209 ? 11.711 2.076 17.625 1 93.06 209 ASP A N 1
ATOM 1542 C CA . ASP A 1 209 ? 10.977 0.858 17.297 1 93.06 209 ASP A CA 1
ATOM 1543 C C . ASP A 1 209 ? 9.492 1.146 17.109 1 93.06 209 ASP A C 1
ATOM 1545 O O . ASP A 1 209 ? 8.953 2.068 17.719 1 93.06 209 ASP A O 1
ATOM 1549 N N . GLY A 1 210 ? 8.898 0.38 16.172 1 93.81 210 GLY A N 1
ATOM 1550 C CA . GLY A 1 210 ? 7.457 0.473 16.016 1 93.81 210 GLY A CA 1
ATOM 1551 C C . GLY A 1 210 ? 7.031 1.444 14.938 1 93.81 210 GLY A C 1
ATOM 1552 O O . GLY A 1 210 ? 5.844 1.734 14.789 1 93.81 210 GLY A O 1
ATOM 1553 N N . VAL A 1 211 ? 7.984 1.92 14.133 1 95.62 211 VAL A N 1
ATOM 1554 C CA . VAL A 1 211 ? 7.691 2.869 13.062 1 95.62 211 VAL A CA 1
ATOM 1555 C C . VAL A 1 211 ? 6.969 2.156 11.922 1 95.62 211 VAL A C 1
ATOM 1557 O O . VAL A 1 211 ? 7.418 1.105 11.461 1 95.62 211 VAL A O 1
ATOM 1560 N N . THR A 1 212 ? 5.805 2.635 11.562 1 95 212 THR A N 1
ATOM 1561 C CA . THR A 1 212 ? 5.113 2.207 10.352 1 95 212 THR A CA 1
ATOM 1562 C C . THR A 1 212 ? 4.555 3.408 9.594 1 95 212 THR A C 1
ATOM 1564 O O . THR A 1 212 ? 4.461 4.508 10.148 1 95 212 THR A O 1
ATOM 1567 N N . TYR A 1 213 ? 4.336 3.229 8.359 1 94 213 TYR A N 1
ATOM 1568 C CA . TYR A 1 213 ? 3.855 4.32 7.52 1 94 213 TYR A CA 1
ATOM 1569 C C . TYR A 1 213 ? 2.449 4.035 7.004 1 94 213 TYR A C 1
ATOM 1571 O O . TYR A 1 213 ? 2.145 2.91 6.605 1 94 213 TYR A O 1
ATOM 1579 N N . ALA A 1 214 ? 1.643 5.027 7.043 1 96 214 ALA A N 1
ATOM 1580 C CA . ALA A 1 214 ? 0.274 4.988 6.535 1 96 214 ALA A CA 1
ATOM 1581 C C . ALA A 1 214 ? 0.177 5.664 5.172 1 96 214 ALA A C 1
ATOM 1583 O O . ALA A 1 214 ? -0.098 6.863 5.082 1 96 214 ALA A O 1
ATOM 1584 N N . GLU A 1 215 ? 0.243 4.859 4.16 1 91.12 215 GLU A N 1
ATOM 1585 C CA . GLU A 1 215 ? 0.133 5.398 2.809 1 91.12 215 GLU A CA 1
ATOM 1586 C C . GLU A 1 215 ? -1.284 5.887 2.521 1 91.12 215 GLU A C 1
ATOM 1588 O O . GLU A 1 215 ? -2.254 5.344 3.057 1 91.12 215 GLU A O 1
ATOM 1593 N N . LYS A 1 216 ? -1.347 6.832 1.681 1 92.88 216 LYS A N 1
ATOM 1594 C CA . LYS A 1 216 ? -2.635 7.371 1.253 1 92.88 216 LYS A CA 1
ATOM 1595 C C . LYS A 1 216 ? -3.502 6.281 0.624 1 92.88 216 LYS A C 1
ATOM 1597 O O . LYS A 1 216 ? -2.998 5.422 -0.103 1 92.88 216 LYS A O 1
ATOM 1602 N N . ILE A 1 217 ? -4.785 6.348 0.873 1 93.62 217 ILE A N 1
ATOM 1603 C CA . ILE A 1 217 ? -5.727 5.395 0.293 1 93.62 217 ILE A CA 1
ATOM 1604 C C . ILE A 1 217 ? -6.098 5.832 -1.121 1 93.62 217 ILE A C 1
ATOM 1606 O O . ILE A 1 217 ? -6.402 7.004 -1.354 1 93.62 217 ILE A O 1
ATOM 1610 N N . GLY A 1 218 ? -6.055 4.93 -2.068 1 91.19 218 GLY A N 1
ATOM 1611 C CA . GLY A 1 218 ? -6.461 5.23 -3.432 1 91.19 218 GLY A CA 1
ATOM 1612 C C . GLY A 1 218 ? -7.695 4.461 -3.871 1 91.19 218 GLY A C 1
ATOM 1613 O O . GLY A 1 218 ? -8.031 3.436 -3.281 1 91.19 218 GLY A O 1
ATOM 1614 N N . LYS A 1 219 ? -8.312 4.957 -4.941 1 92.88 219 LYS A N 1
ATOM 1615 C CA . LYS A 1 219 ? -9.516 4.332 -5.484 1 92.88 219 LYS A CA 1
ATOM 1616 C C . LYS A 1 219 ? -9.234 2.912 -5.965 1 92.88 219 LYS A C 1
ATOM 1618 O O . LYS A 1 219 ? -10.102 2.043 -5.902 1 92.88 219 LYS A O 1
ATOM 1623 N N . HIS A 1 220 ? -8.031 2.701 -6.328 1 89.44 220 HIS A N 1
ATOM 1624 C CA . HIS A 1 220 ? -7.648 1.405 -6.871 1 89.44 220 HIS A CA 1
ATOM 1625 C C . HIS A 1 220 ? -7.688 0.323 -5.801 1 89.44 220 HIS A C 1
ATOM 1627 O O . HIS A 1 220 ? -7.707 -0.87 -6.113 1 89.44 220 HIS A O 1
ATOM 1633 N N . GLU A 1 221 ? -7.73 0.676 -4.578 1 93.25 221 GLU A N 1
ATOM 1634 C CA . GLU A 1 221 ? -7.723 -0.272 -3.469 1 93.25 221 GLU A CA 1
ATOM 1635 C C . GLU A 1 221 ? -9.133 -0.719 -3.111 1 93.25 221 GLU A C 1
ATOM 1637 O O . GLU A 1 221 ? -9.32 -1.623 -2.295 1 93.25 221 GLU A O 1
ATOM 1642 N N . ALA A 1 222 ? -10.172 -0.174 -3.781 1 95.69 222 ALA A N 1
ATOM 1643 C CA . ALA A 1 222 ? -11.57 -0.343 -3.408 1 95.69 222 ALA A CA 1
ATOM 1644 C C . ALA A 1 222 ? -12.031 -1.777 -3.645 1 95.69 222 ALA A C 1
ATOM 1646 O O . ALA A 1 222 ? -12.844 -2.309 -2.883 1 95.69 222 ALA A O 1
ATOM 1647 N N . ALA A 1 223 ? -11.5 -2.414 -4.66 1 96.06 223 ALA A N 1
ATOM 1648 C CA . ALA A 1 223 ? -11.953 -3.744 -5.059 1 96.06 223 ALA A CA 1
ATOM 1649 C C . ALA A 1 223 ? -11.57 -4.789 -4.012 1 96.06 223 ALA A C 1
ATOM 1651 O O . ALA A 1 223 ? -10.414 -4.867 -3.604 1 96.06 223 ALA A O 1
ATOM 1652 N N . LEU A 1 224 ? -12.5 -5.598 -3.574 1 97.19 224 LEU A N 1
ATOM 1653 C CA . LEU A 1 224 ? -12.234 -6.648 -2.602 1 97.19 224 LEU A CA 1
ATOM 1654 C C . LEU A 1 224 ? -11.672 -7.891 -3.287 1 97.19 224 LEU A C 1
ATOM 1656 O O . LEU A 1 224 ? -12.195 -8.336 -4.312 1 97.19 224 LEU A O 1
ATOM 1660 N N . ASP A 1 225 ? -10.594 -8.375 -2.75 1 96.38 225 ASP A N 1
ATOM 1661 C CA . ASP A 1 225 ? -10.07 -9.68 -3.164 1 96.38 225 ASP A CA 1
ATOM 1662 C C . ASP A 1 225 ? -10.641 -10.797 -2.291 1 96.38 225 ASP A C 1
ATOM 1664 O O . ASP A 1 225 ? -10.117 -11.07 -1.207 1 96.38 225 ASP A O 1
ATOM 1668 N N . TRP A 1 226 ? -11.594 -11.508 -2.809 1 96.75 226 TRP A N 1
ATOM 1669 C CA . TRP A 1 226 ? -12.383 -12.469 -2.037 1 96.75 226 TRP A CA 1
ATOM 1670 C C . TRP A 1 226 ? -11.531 -13.656 -1.605 1 96.75 226 TRP A C 1
ATOM 1672 O O . TRP A 1 226 ? -11.969 -14.469 -0.791 1 96.75 226 TRP A O 1
ATOM 1682 N N . ARG A 1 227 ? -10.305 -13.758 -2.076 1 95.12 227 ARG A N 1
ATOM 1683 C CA . ARG A 1 227 ? -9.406 -14.844 -1.69 1 95.12 227 ARG A CA 1
ATOM 1684 C C . ARG A 1 227 ? -8.789 -14.578 -0.322 1 95.12 227 ARG A C 1
ATOM 1686 O O . ARG A 1 227 ? -8.188 -15.477 0.278 1 95.12 227 ARG A O 1
ATOM 1693 N N . LYS A 1 228 ? -8.945 -13.336 0.178 1 96.19 228 LYS A N 1
ATOM 1694 C CA . LYS A 1 228 ? -8.5 -13.016 1.532 1 96.19 228 LYS A CA 1
ATOM 1695 C C . LYS A 1 228 ? -9.477 -13.562 2.57 1 96.19 228 LYS A C 1
ATOM 1697 O O . LYS A 1 228 ? -10.633 -13.852 2.252 1 96.19 228 LYS A O 1
ATOM 1702 N N . PRO A 1 229 ? -9 -13.711 3.797 1 95.31 229 PRO A N 1
ATOM 1703 C CA . PRO A 1 229 ? -9.891 -14.18 4.859 1 95.31 229 PRO A CA 1
ATOM 1704 C C . PRO A 1 229 ? -11.031 -13.203 5.148 1 95.31 229 PRO A C 1
ATOM 1706 O O . PRO A 1 229 ? -10.852 -11.984 5.023 1 95.31 229 PRO A O 1
ATOM 1709 N N . ALA A 1 230 ? -12.086 -13.727 5.613 1 97.06 230 ALA A N 1
ATOM 1710 C CA . ALA A 1 230 ? -13.289 -12.938 5.859 1 97.06 230 ALA A CA 1
ATOM 1711 C C . ALA A 1 230 ? -13.016 -11.812 6.855 1 97.06 230 ALA A C 1
ATOM 1713 O O . ALA A 1 230 ? -13.539 -10.703 6.711 1 97.06 230 ALA A O 1
ATOM 1714 N N . ASP A 1 231 ? -12.234 -12.086 7.852 1 96.5 231 ASP A N 1
ATOM 1715 C CA . ASP A 1 231 ? -11.961 -11.07 8.867 1 96.5 231 ASP A CA 1
ATOM 1716 C C . ASP A 1 231 ? -11.164 -9.914 8.281 1 96.5 231 ASP A C 1
ATOM 1718 O O . ASP A 1 231 ? -11.383 -8.75 8.633 1 96.5 231 ASP A O 1
ATOM 1722 N N . VAL A 1 232 ? -10.258 -10.18 7.391 1 96.94 232 VAL A N 1
ATOM 1723 C CA . VAL A 1 232 ? -9.469 -9.164 6.703 1 96.94 232 VAL A CA 1
ATOM 1724 C C . VAL A 1 232 ? -10.383 -8.297 5.836 1 96.94 232 VAL A C 1
ATOM 1726 O O . VAL A 1 232 ? -10.289 -7.07 5.859 1 96.94 232 VAL A O 1
ATOM 1729 N N . LEU A 1 233 ? -11.273 -8.945 5.172 1 98.19 233 LEU A N 1
ATOM 1730 C CA . LEU A 1 233 ? -12.188 -8.234 4.285 1 98.19 233 LEU A CA 1
ATOM 1731 C C . LEU A 1 233 ? -13.188 -7.406 5.086 1 98.19 233 LEU A C 1
ATOM 1733 O O . LEU A 1 233 ? -13.555 -6.305 4.672 1 98.19 233 LEU A O 1
ATOM 1737 N N . ALA A 1 234 ? -13.578 -7.953 6.191 1 98.5 234 ALA A N 1
ATOM 1738 C CA . ALA A 1 234 ? -14.477 -7.191 7.059 1 98.5 234 ALA A CA 1
ATOM 1739 C C . ALA A 1 234 ? -13.82 -5.891 7.52 1 98.5 234 ALA A C 1
ATOM 1741 O O . ALA A 1 234 ? -14.461 -4.836 7.527 1 98.5 234 ALA A O 1
ATOM 1742 N N . ARG A 1 235 ? -12.602 -5.926 7.906 1 98.25 235 ARG A N 1
ATOM 1743 C CA . ARG A 1 235 ? -11.875 -4.734 8.328 1 98.25 235 ARG A CA 1
ATOM 1744 C C . ARG A 1 235 ? -11.703 -3.756 7.168 1 98.25 235 ARG A C 1
ATOM 1746 O O . ARG A 1 235 ? -11.82 -2.541 7.352 1 98.25 235 ARG A O 1
ATOM 1753 N N . GLN A 1 236 ? -11.445 -4.301 6.008 1 98.31 236 GLN A N 1
ATOM 1754 C CA . GLN A 1 236 ? -11.289 -3.445 4.836 1 98.31 236 GLN A CA 1
ATOM 1755 C C . GLN A 1 236 ? -12.562 -2.664 4.551 1 98.31 236 GLN A C 1
ATOM 1757 O O . GLN A 1 236 ? -12.516 -1.464 4.273 1 98.31 236 GLN A O 1
ATOM 1762 N N . VAL A 1 237 ? -13.68 -3.338 4.629 1 98.69 237 VAL A N 1
ATOM 1763 C CA . VAL A 1 237 ? -14.969 -2.701 4.398 1 98.69 237 VAL A CA 1
ATOM 1764 C C . VAL A 1 237 ? -15.164 -1.549 5.383 1 98.69 237 VAL A C 1
ATOM 1766 O O . VAL A 1 237 ? -15.555 -0.448 4.988 1 98.69 237 VAL A O 1
ATOM 1769 N N . ARG A 1 238 ? -14.805 -1.755 6.617 1 98.62 238 ARG A N 1
ATOM 1770 C CA . ARG A 1 238 ? -14.945 -0.731 7.645 1 98.62 238 ARG A CA 1
ATOM 1771 C C . ARG A 1 238 ? -13.953 0.407 7.422 1 98.62 238 ARG A C 1
ATOM 1773 O O . ARG A 1 238 ? -14.305 1.58 7.547 1 98.62 238 ARG A O 1
ATOM 1780 N N . ALA A 1 239 ? -12.734 0.042 7.059 1 98.69 239 ALA A N 1
ATOM 1781 C CA . ALA A 1 239 ? -11.672 1.017 6.859 1 98.69 239 ALA A CA 1
ATOM 1782 C C . ALA A 1 239 ? -11.992 1.953 5.695 1 98.69 239 ALA A C 1
ATOM 1784 O O . ALA A 1 239 ? -11.609 3.125 5.711 1 98.69 239 ALA A O 1
ATOM 1785 N N . PHE A 1 240 ? -12.695 1.427 4.707 1 98.38 240 PHE A N 1
ATOM 1786 C CA . PHE A 1 240 ? -12.914 2.174 3.473 1 98.38 240 PHE A CA 1
ATOM 1787 C C . PHE A 1 240 ? -14.273 2.865 3.49 1 98.38 240 PHE A C 1
ATOM 1789 O O . PHE A 1 240 ? -14.766 3.307 2.447 1 98.38 240 PHE A O 1
ATOM 1796 N N . ASP A 1 241 ? -14.867 2.85 4.629 1 98.06 241 ASP A N 1
ATOM 1797 C CA . ASP A 1 241 ? -16.094 3.613 4.824 1 98.06 241 ASP A CA 1
ATOM 1798 C C . ASP A 1 241 ? -15.805 4.973 5.453 1 98.06 241 ASP A C 1
ATOM 1800 O O . ASP A 1 241 ? -15.406 5.051 6.621 1 98.06 241 ASP A O 1
ATOM 1804 N N . PRO A 1 242 ? -15.938 6.125 4.742 1 96.69 242 PRO A N 1
ATOM 1805 C CA . PRO A 1 242 ? -16.781 6.266 3.553 1 96.69 242 PRO A CA 1
ATOM 1806 C C . PRO A 1 242 ? -15.984 6.227 2.254 1 96.69 242 PRO A C 1
ATOM 1808 O O . PRO A 1 242 ? -16.562 6.16 1.168 1 96.69 242 PRO A O 1
ATOM 1811 N N . PHE A 1 243 ? -14.719 6.355 2.299 1 95.06 243 PHE A N 1
ATOM 1812 C CA . PHE A 1 243 ? -13.898 6.395 1.096 1 95.06 243 PHE A CA 1
ATOM 1813 C C . PHE A 1 243 ? -12.766 5.375 1.176 1 95.06 243 PHE A C 1
ATOM 1815 O O . PHE A 1 243 ? -12.109 5.25 2.209 1 95.06 243 PHE A O 1
ATOM 1822 N N . PRO A 1 244 ? -12.539 4.676 0.113 1 96.38 244 PRO A N 1
ATOM 1823 C CA . PRO A 1 244 ? -13.164 4.742 -1.211 1 96.38 244 PRO A CA 1
ATOM 1824 C C . PRO A 1 244 ? -14.422 3.889 -1.312 1 96.38 244 PRO A C 1
ATOM 1826 O O . PRO A 1 244 ? -15.094 3.893 -2.348 1 96.38 244 PRO A O 1
ATOM 1829 N N . GLY A 1 245 ? -14.742 3.225 -0.279 1 97.69 245 GLY A N 1
ATOM 1830 C CA . GLY A 1 245 ? -15.797 2.227 -0.319 1 97.69 245 GLY A CA 1
ATOM 1831 C C . GLY A 1 245 ? -15.336 0.888 -0.86 1 97.69 245 GLY A C 1
ATOM 1832 O O . GLY A 1 245 ? -14.625 0.831 -1.866 1 97.69 245 GLY A O 1
ATOM 1833 N N . GLY A 1 246 ? -15.734 -0.164 -0.13 1 97.94 246 GLY A N 1
ATOM 1834 C CA . GLY A 1 246 ? -15.477 -1.479 -0.694 1 97.94 246 GLY A CA 1
ATOM 1835 C C . GLY A 1 246 ? -16.312 -1.775 -1.927 1 97.94 246 GLY A C 1
ATOM 1836 O O . GLY A 1 246 ? -17.484 -1.396 -1.996 1 97.94 246 GLY A O 1
ATOM 1837 N N . VAL A 1 247 ? -15.68 -2.494 -2.877 1 98 247 VAL A N 1
ATOM 1838 C CA . VAL A 1 247 ? -16.391 -2.723 -4.133 1 98 247 VAL A CA 1
ATOM 1839 C C . VAL A 1 247 ? -16.344 -4.207 -4.496 1 98 247 VAL A C 1
ATOM 1841 O O . VAL A 1 247 ? -15.281 -4.84 -4.391 1 98 247 VAL A O 1
ATOM 1844 N N . ALA A 1 248 ? -17.438 -4.77 -4.832 1 98 248 ALA A N 1
ATOM 1845 C CA . ALA A 1 248 ? -17.562 -6.086 -5.457 1 98 248 ALA A CA 1
ATOM 1846 C C . ALA A 1 248 ? -18.172 -5.969 -6.848 1 98 248 ALA A C 1
ATOM 1848 O O . ALA A 1 248 ? -19.125 -5.219 -7.055 1 98 248 ALA A O 1
ATOM 1849 N N . THR A 1 249 ? -17.641 -6.656 -7.785 1 96.12 249 THR A N 1
ATOM 1850 C CA . THR A 1 249 ? -18.141 -6.559 -9.156 1 96.12 249 THR A CA 1
ATOM 1851 C C . THR A 1 249 ? -18.875 -7.836 -9.562 1 96.12 249 THR A C 1
ATOM 1853 O O . THR A 1 249 ? -18.328 -8.938 -9.414 1 96.12 249 THR A O 1
ATOM 1856 N N . LEU A 1 250 ? -20.094 -7.723 -9.992 1 94.69 250 LEU A N 1
ATOM 1857 C CA . LEU A 1 250 ? -20.906 -8.82 -10.492 1 94.69 250 LEU A CA 1
ATOM 1858 C C . LEU A 1 250 ? -21.406 -8.523 -11.898 1 94.69 250 LEU A C 1
ATOM 1860 O O . LEU A 1 250 ? -22.125 -7.539 -12.125 1 94.69 250 LEU A O 1
ATOM 1864 N N . ASP A 1 251 ? -21.031 -9.328 -12.836 1 88.5 251 ASP A N 1
ATOM 1865 C CA . ASP A 1 251 ? -21.453 -9.188 -14.227 1 88.5 251 ASP A CA 1
ATOM 1866 C C . ASP A 1 251 ? -21.172 -7.777 -14.742 1 88.5 251 ASP A C 1
ATOM 1868 O O . ASP A 1 251 ? -22.047 -7.148 -15.344 1 88.5 251 ASP A O 1
ATOM 1872 N N . GLY A 1 252 ? -20.062 -7.273 -14.367 1 89.5 252 GLY A N 1
ATOM 1873 C CA . GLY A 1 252 ? -19.625 -5.984 -14.875 1 89.5 252 GLY A CA 1
ATOM 1874 C C . GLY A 1 252 ? -20.109 -4.812 -14.047 1 89.5 252 GLY A C 1
ATOM 1875 O O . GLY A 1 252 ? -19.656 -3.684 -14.227 1 89.5 252 GLY A O 1
ATOM 1876 N N . ALA A 1 253 ? -21.031 -5.098 -13.18 1 93.88 253 ALA A N 1
ATOM 1877 C CA . ALA A 1 253 ? -21.578 -4.02 -12.359 1 93.88 253 ALA A CA 1
ATOM 1878 C C . ALA A 1 253 ? -20.875 -3.953 -11.008 1 93.88 253 ALA A C 1
ATOM 1880 O O . ALA A 1 253 ? -20.719 -4.973 -10.328 1 93.88 253 ALA A O 1
ATOM 1881 N N . ALA A 1 254 ? -20.469 -2.766 -10.648 1 96.88 254 ALA A N 1
ATOM 1882 C CA . ALA A 1 254 ? -19.797 -2.553 -9.375 1 96.88 254 ALA A CA 1
ATOM 1883 C C . ALA A 1 254 ? -20.797 -2.289 -8.258 1 96.88 254 ALA A C 1
ATOM 1885 O O . ALA A 1 254 ? -21.594 -1.354 -8.336 1 96.88 254 ALA A O 1
ATOM 1886 N N . ILE A 1 255 ? -20.75 -3.078 -7.238 1 98.12 255 ILE A N 1
ATOM 1887 C CA . ILE A 1 255 ? -21.594 -2.916 -6.059 1 98.12 255 ILE A CA 1
ATOM 1888 C C . ILE A 1 255 ? -20.734 -2.479 -4.871 1 98.12 255 ILE A C 1
ATOM 1890 O O . ILE A 1 255 ? -19.734 -3.117 -4.547 1 98.12 255 ILE A O 1
ATOM 1894 N N . LYS A 1 256 ? -21.094 -1.376 -4.234 1 98.5 256 LYS A N 1
ATOM 1895 C CA . LYS A 1 256 ? -20.375 -0.936 -3.043 1 98.5 256 LYS A CA 1
ATOM 1896 C C . LYS A 1 256 ? -20.859 -1.678 -1.802 1 98.5 256 LYS A C 1
ATOM 1898 O O . LYS A 1 256 ? -22.062 -1.936 -1.656 1 98.5 256 LYS A O 1
ATOM 1903 N N . LEU A 1 257 ? -19.984 -2.053 -0.983 1 98.69 257 LEU A N 1
ATOM 1904 C CA . LEU A 1 257 ? -20.25 -2.717 0.289 1 98.69 257 LEU A CA 1
ATOM 1905 C C . LEU A 1 257 ? -19.891 -1.809 1.461 1 98.69 257 LEU A C 1
ATOM 1907 O O . LEU A 1 257 ? -18.75 -1.358 1.579 1 98.69 257 LEU A O 1
ATOM 1911 N N . TRP A 1 258 ? -20.828 -1.579 2.4 1 98.5 258 TRP A N 1
ATOM 1912 C CA . TRP A 1 258 ? -20.609 -0.547 3.408 1 98.5 258 TRP A CA 1
ATOM 1913 C C . TRP A 1 258 ? -20.562 -1.154 4.809 1 98.5 258 TRP A C 1
ATOM 1915 O O . TRP A 1 258 ? -19.984 -0.562 5.727 1 98.5 258 TRP A O 1
ATOM 1925 N N . ALA A 1 259 ? -21.203 -2.312 5.016 1 98.38 259 ALA A N 1
ATOM 1926 C CA . ALA A 1 259 ? -21.188 -3.025 6.289 1 98.38 259 ALA A CA 1
ATOM 1927 C C . ALA A 1 259 ? -21.141 -4.535 6.074 1 98.38 259 ALA A C 1
ATOM 1929 O O . ALA A 1 259 ? -21.844 -5.062 5.211 1 98.38 259 ALA A O 1
ATOM 1930 N N . ALA A 1 260 ? -20.219 -5.16 6.801 1 98.5 260 ALA A N 1
ATOM 1931 C CA . ALA A 1 260 ? -20.078 -6.609 6.668 1 98.5 260 ALA A CA 1
ATOM 1932 C C . ALA A 1 260 ? -19.469 -7.219 7.934 1 98.5 260 ALA A C 1
ATOM 1934 O O . ALA A 1 260 ? -18.781 -6.531 8.688 1 98.5 260 ALA A O 1
ATOM 1935 N N . GLU A 1 261 ? -19.75 -8.453 8.211 1 97.75 261 GLU A N 1
ATOM 1936 C CA . GLU A 1 261 ? -19.188 -9.188 9.344 1 97.75 261 GLU A CA 1
ATOM 1937 C C . GLU A 1 261 ? -18.766 -10.594 8.93 1 97.75 261 GLU A C 1
ATOM 1939 O O . GLU A 1 261 ? -19.406 -11.227 8.102 1 97.75 261 GLU A O 1
ATOM 1944 N N . PRO A 1 262 ? -17.688 -11.055 9.531 1 96.94 262 PRO A N 1
ATOM 1945 C CA . PRO A 1 262 ? -17.25 -12.414 9.219 1 96.94 262 PRO A CA 1
ATOM 1946 C C . PRO A 1 262 ? -18.203 -13.477 9.766 1 96.94 262 PRO A C 1
ATOM 1948 O O . PRO A 1 262 ? -18.781 -13.297 10.836 1 96.94 262 PRO A O 1
ATOM 1951 N N . VAL 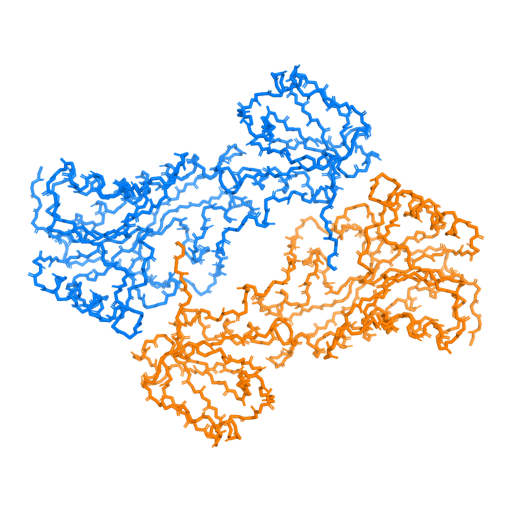A 1 263 ? -18.359 -14.469 8.992 1 94.62 263 VAL A N 1
ATOM 1952 C CA . VAL A 1 263 ? -19.125 -15.641 9.391 1 94.62 263 VAL A CA 1
ATOM 1953 C C . VAL A 1 263 ? -18.266 -16.891 9.289 1 94.62 263 VAL A C 1
ATOM 1955 O O . VAL A 1 263 ? -17.5 -17.047 8.336 1 94.62 263 VAL A O 1
ATOM 1958 N N . ALA A 1 264 ? -18.375 -17.719 10.352 1 85.31 264 ALA A N 1
ATOM 1959 C CA . ALA A 1 264 ? -17.562 -18.938 10.367 1 85.31 264 ALA A CA 1
ATOM 1960 C C . ALA A 1 264 ? -17.984 -19.875 9.25 1 85.31 264 ALA A C 1
ATOM 1962 O O . ALA A 1 264 ? -19.141 -19.891 8.844 1 85.31 264 ALA A O 1
ATOM 1963 N N . ALA A 1 265 ? -16.984 -20.562 8.789 1 75.56 265 ALA A N 1
ATOM 1964 C CA . ALA A 1 265 ? -17.188 -21.547 7.727 1 75.56 265 ALA A CA 1
ATOM 1965 C C . ALA A 1 265 ? -18.047 -22.703 8.211 1 75.56 265 ALA A C 1
ATOM 1967 O O . ALA A 1 265 ? -17.781 -23.281 9.273 1 75.56 265 ALA A O 1
ATOM 1968 N N . HIS A 1 266 ? -19.281 -22.828 7.672 1 77 266 HIS A N 1
ATOM 1969 C CA . HIS A 1 266 ? -20.062 -24.031 7.91 1 77 266 HIS A CA 1
ATOM 1970 C C . HIS A 1 266 ? -20.719 -24.531 6.621 1 77 266 HIS A C 1
ATOM 1972 O O . HIS A 1 266 ? -21.016 -23.734 5.73 1 77 266 HIS A O 1
ATOM 1978 N N . GLY A 1 267 ? -20.719 -25.828 6.543 1 75.56 267 GLY A N 1
ATOM 1979 C CA . GLY A 1 267 ? -21.438 -26.438 5.441 1 75.56 267 GLY A CA 1
ATOM 1980 C C . GLY A 1 267 ? -20.984 -25.953 4.078 1 75.56 267 GLY A C 1
ATOM 1981 O O . GLY A 1 267 ? -19.797 -26.047 3.752 1 75.56 267 GLY A O 1
ATOM 1982 N N . THR A 1 268 ? -21.953 -25.328 3.367 1 71.75 268 THR A N 1
ATOM 1983 C CA . THR A 1 268 ? -21.766 -24.859 1.997 1 71.75 268 THR A CA 1
ATOM 1984 C C . THR A 1 268 ? -20.672 -23.797 1.931 1 71.75 268 THR A C 1
ATOM 1986 O O . THR A 1 268 ? -19.953 -23.688 0.935 1 71.75 268 THR A O 1
ATOM 1989 N N . ILE A 1 269 ? -20.453 -23.047 2.967 1 74.62 269 ILE A N 1
ATOM 1990 C CA . ILE A 1 269 ? -19.469 -21.984 3.018 1 74.62 269 ILE A CA 1
ATOM 1991 C C . ILE A 1 269 ? -18.062 -22.578 2.887 1 74.62 269 ILE A C 1
ATOM 1993 O O . ILE A 1 269 ? -17.203 -22 2.203 1 74.62 269 ILE A O 1
ATOM 1997 N N . ALA A 1 270 ? -17.938 -23.75 3.404 1 74.75 270 ALA A N 1
ATOM 1998 C CA . ALA A 1 270 ? -16.609 -24.359 3.467 1 74.75 270 ALA A CA 1
ATOM 1999 C C . ALA A 1 270 ? -16.172 -24.859 2.094 1 74.75 270 ALA A C 1
ATOM 2001 O O . ALA A 1 270 ? -14.977 -24.969 1.818 1 74.75 270 ALA A O 1
ATOM 2002 N N . THR A 1 271 ? -17.172 -25.016 1.224 1 80.56 271 THR A N 1
ATOM 2003 C CA . THR A 1 271 ? -16.828 -25.656 -0.036 1 80.56 271 THR A CA 1
ATOM 2004 C C . THR A 1 271 ? -16.969 -24.688 -1.201 1 80.56 271 THR A C 1
ATOM 2006 O O . THR A 1 271 ? -16.484 -24.953 -2.307 1 80.56 271 THR A O 1
ATOM 2009 N N . ALA A 1 272 ? -17.531 -23.547 -0.925 1 89.38 272 ALA A N 1
ATOM 2010 C CA . ALA A 1 272 ? -17.781 -22.578 -2 1 89.38 272 ALA A CA 1
ATOM 2011 C C . ALA A 1 272 ? -16.5 -21.828 -2.371 1 89.38 272 ALA A C 1
ATOM 2013 O O . ALA A 1 272 ? -15.711 -21.469 -1.5 1 89.38 272 ALA A O 1
ATOM 2014 N N . ALA A 1 273 ? -16.359 -21.562 -3.674 1 90.81 273 ALA A N 1
ATOM 2015 C CA . ALA A 1 273 ? -15.219 -20.797 -4.16 1 90.81 273 ALA A CA 1
ATOM 2016 C C . ALA A 1 273 ? -15.297 -19.344 -3.693 1 90.81 273 ALA A C 1
ATOM 2018 O O . ALA A 1 273 ? -16.391 -18.781 -3.59 1 90.81 273 ALA A O 1
ATOM 2019 N N . PRO A 1 274 ? -14.164 -18.75 -3.426 1 94.38 274 PRO A N 1
ATOM 2020 C CA . PRO A 1 274 ? -14.188 -17.344 -3.033 1 94.38 274 PRO A CA 1
ATOM 2021 C C . PRO A 1 274 ? -14.977 -16.469 -4.004 1 94.38 274 PRO A C 1
ATOM 2023 O O . PRO A 1 274 ? -14.852 -16.625 -5.223 1 94.38 274 PRO A O 1
ATOM 2026 N N . GLY A 1 275 ? -15.766 -15.578 -3.424 1 95.5 275 GLY A N 1
ATOM 2027 C CA . GLY A 1 275 ? -16.578 -14.68 -4.23 1 95.5 275 GLY A CA 1
ATOM 2028 C C . GLY A 1 275 ? -17.969 -15.211 -4.5 1 95.5 275 GLY A C 1
ATOM 2029 O O . GLY A 1 275 ? -18.844 -14.477 -4.969 1 95.5 275 GLY A O 1
ATOM 2030 N N . THR A 1 276 ? -18.219 -16.484 -4.219 1 95.31 276 THR A N 1
ATOM 2031 C CA . THR A 1 276 ? -19.516 -17.094 -4.453 1 95.31 276 THR A CA 1
ATOM 2032 C C . THR A 1 276 ? -20.531 -16.641 -3.406 1 95.31 276 THR A C 1
ATOM 2034 O O . THR A 1 276 ? -20.25 -16.703 -2.205 1 95.31 276 THR A O 1
ATOM 2037 N N . ILE A 1 277 ? -21.625 -16.188 -3.869 1 96.81 277 ILE A N 1
ATOM 2038 C CA . ILE A 1 277 ? -22.734 -15.914 -2.957 1 96.81 277 ILE A CA 1
ATOM 2039 C C . ILE A 1 277 ? -23.328 -17.234 -2.479 1 96.81 277 ILE A C 1
ATOM 2041 O O . ILE A 1 277 ? -23.828 -18.016 -3.283 1 96.81 277 ILE A O 1
ATOM 2045 N N . VAL A 1 278 ? -23.312 -17.438 -1.225 1 96.19 278 VAL A N 1
ATOM 2046 C CA . VAL A 1 278 ? -23.797 -18.703 -0.677 1 96.19 278 VAL A CA 1
ATOM 2047 C C . VAL A 1 278 ? -25.234 -18.531 -0.208 1 96.19 278 VAL A C 1
ATOM 2049 O O . VAL A 1 278 ? -26 -19.5 -0.188 1 96.19 278 VAL A O 1
ATOM 2052 N N . GLU A 1 279 ? -25.516 -17.328 0.191 1 95.5 279 GLU A N 1
ATOM 2053 C CA . GLU A 1 279 ? -26.859 -17.016 0.673 1 95.5 279 GLU A CA 1
ATOM 2054 C C . GLU A 1 279 ? -27.203 -15.539 0.453 1 95.5 279 GLU A C 1
ATOM 2056 O O . GLU A 1 279 ? -26.359 -14.664 0.647 1 95.5 279 GLU A O 1
ATOM 2061 N N . ALA A 1 280 ? -28.375 -15.352 -0.079 1 97 280 ALA A N 1
ATOM 2062 C CA . ALA A 1 280 ? -28.953 -14.008 -0.156 1 97 280 ALA A CA 1
ATOM 2063 C C . ALA A 1 280 ? -30.266 -13.922 0.608 1 97 280 ALA A C 1
ATOM 2065 O O . ALA A 1 280 ? -31.281 -14.477 0.171 1 97 280 ALA A O 1
ATOM 2066 N N . ALA A 1 281 ? -30.219 -13.289 1.754 1 96.38 281 ALA A N 1
ATOM 2067 C CA . ALA A 1 281 ? -31.375 -13.195 2.635 1 96.38 281 ALA A CA 1
ATOM 2068 C C . ALA A 1 281 ? -31.516 -11.781 3.207 1 96.38 281 ALA A C 1
ATOM 2070 O O . ALA A 1 281 ? -30.594 -10.969 3.084 1 96.38 281 ALA A O 1
ATOM 2071 N N . PRO A 1 282 ? -32.656 -11.461 3.766 1 96.25 282 PRO A N 1
ATOM 2072 C CA . PRO A 1 282 ? -32.875 -10.117 4.312 1 96.25 282 PRO A CA 1
ATOM 2073 C C . PRO A 1 282 ? -31.828 -9.727 5.355 1 96.25 282 PRO A C 1
ATOM 2075 O O . PRO A 1 282 ? -31.5 -8.547 5.504 1 96.25 282 PRO A O 1
ATOM 2078 N N . GLU A 1 283 ? -31.266 -10.727 6.027 1 96.31 283 GLU A N 1
ATOM 2079 C CA . GLU A 1 283 ? -30.297 -10.445 7.086 1 96.31 283 GLU A CA 1
ATOM 2080 C C . GLU A 1 283 ? -28.938 -10.102 6.508 1 96.31 283 GLU A C 1
ATOM 2082 O O . GLU A 1 283 ? -28.062 -9.578 7.215 1 96.31 283 GLU A O 1
ATOM 2087 N N . GLY A 1 284 ? -28.703 -10.5 5.234 1 97.75 284 GLY A N 1
ATOM 2088 C CA . GLY A 1 284 ? -27.422 -10.203 4.594 1 97.75 284 GLY A CA 1
ATOM 2089 C C . GLY A 1 284 ? -27.109 -11.125 3.432 1 97.75 284 GLY A C 1
ATOM 2090 O O . GLY A 1 284 ? -27.75 -12.172 3.273 1 97.75 284 GLY A O 1
ATOM 2091 N N . VAL A 1 285 ? -26.219 -10.688 2.613 1 98.06 285 VAL A N 1
ATOM 2092 C CA . VAL A 1 285 ? -25.672 -11.492 1.526 1 98.06 285 VAL A CA 1
ATOM 2093 C C . VAL A 1 285 ? -24.375 -12.156 1.978 1 98.06 285 VAL A C 1
ATOM 2095 O O . VAL A 1 285 ? -23.391 -11.477 2.277 1 98.06 285 VAL A O 1
ATOM 2098 N N . VAL A 1 286 ? -24.359 -13.461 2.023 1 98 286 VAL A N 1
ATOM 2099 C CA . VAL A 1 286 ? -23.203 -14.195 2.508 1 98 286 VAL A CA 1
ATOM 2100 C C . VAL A 1 286 ? -22.328 -14.625 1.328 1 98 286 VAL A C 1
ATOM 2102 O O . VAL A 1 286 ? -22.797 -15.312 0.419 1 98 286 VAL A O 1
ATOM 2105 N N . VAL A 1 287 ? -21.062 -14.203 1.328 1 97.88 287 VAL A N 1
ATOM 2106 C CA . VAL A 1 287 ? -20.125 -14.453 0.234 1 97.88 287 VAL A CA 1
ATOM 2107 C C . VAL A 1 287 ? -18.938 -15.273 0.742 1 97.88 287 VAL A C 1
ATOM 2109 O O . VAL A 1 287 ? -18.328 -14.922 1.748 1 97.88 287 VAL A O 1
ATOM 2112 N N . ALA A 1 288 ? -18.625 -16.344 0.075 1 96.38 288 ALA A N 1
ATOM 2113 C CA . ALA A 1 288 ? -17.484 -17.188 0.436 1 96.38 288 ALA A CA 1
ATOM 2114 C C . ALA A 1 288 ? -16.172 -16.422 0.241 1 96.38 288 ALA A C 1
ATOM 2116 O O . ALA A 1 288 ? -16 -15.711 -0.748 1 96.38 288 ALA A O 1
ATOM 2117 N N . CYS A 1 289 ? -15.297 -16.531 1.226 1 96.44 289 CYS A N 1
ATOM 2118 C CA . CYS A 1 289 ? -13.977 -15.906 1.179 1 96.44 289 CYS A CA 1
ATOM 2119 C C . CYS A 1 289 ? -12.875 -16.953 1.129 1 96.44 289 CYS A C 1
ATOM 2121 O O . CYS A 1 289 ? -13.148 -18.141 0.962 1 96.44 289 CYS A O 1
ATOM 2123 N N . GLY A 1 290 ? -11.57 -16.453 1.09 1 92.5 290 GLY A N 1
ATOM 2124 C CA . GLY A 1 290 ? -10.469 -17.391 1.169 1 92.5 290 GLY A CA 1
ATOM 2125 C C . GLY A 1 290 ? -10.547 -18.297 2.379 1 92.5 290 GLY A C 1
ATOM 2126 O O . GLY A 1 290 ? -10.18 -19.469 2.303 1 92.5 290 GLY A O 1
ATOM 2127 N N . SER A 1 291 ? -10.914 -17.75 3.426 1 91.56 291 SER A N 1
ATOM 2128 C CA . SER A 1 291 ? -11.312 -18.469 4.633 1 91.56 291 SER A CA 1
ATOM 2129 C C . SER A 1 291 ? -12.523 -17.812 5.293 1 91.56 291 SER A C 1
ATOM 2131 O O . SER A 1 291 ? -12.586 -16.594 5.414 1 91.56 291 SER A O 1
ATOM 2133 N N . GLY A 1 292 ? -13.438 -18.703 5.57 1 94.19 292 GLY A N 1
ATOM 2134 C CA . GLY A 1 292 ? -14.688 -18.188 6.109 1 94.19 292 GLY A CA 1
ATOM 2135 C C . GLY A 1 292 ? -15.555 -17.516 5.066 1 94.19 292 GLY A C 1
ATOM 2136 O O . GLY A 1 292 ? -15.414 -17.766 3.869 1 94.19 292 GLY A O 1
ATOM 2137 N N . ALA A 1 293 ? -16.531 -16.766 5.551 1 97.31 293 ALA A N 1
ATOM 2138 C CA . ALA A 1 293 ? -17.438 -16.031 4.672 1 97.31 293 ALA A CA 1
ATOM 2139 C C . ALA A 1 293 ? -17.75 -14.648 5.242 1 97.31 293 ALA A C 1
ATOM 2141 O O . ALA A 1 293 ? -17.531 -14.391 6.43 1 97.31 293 ALA A O 1
ATOM 2142 N N . LEU A 1 294 ? -18.125 -13.789 4.367 1 98.06 294 LEU A N 1
ATOM 2143 C CA . LEU A 1 294 ? -18.469 -12.422 4.73 1 98.06 294 LEU A CA 1
ATOM 2144 C C . LEU A 1 294 ? -19.969 -12.172 4.543 1 98.06 294 LEU A C 1
ATOM 2146 O O . LEU A 1 294 ? -20.5 -12.375 3.449 1 98.06 294 LEU A O 1
ATOM 2150 N N . ARG A 1 295 ? -20.641 -11.828 5.598 1 98.31 295 ARG A N 1
ATOM 2151 C CA . ARG A 1 295 ? -22.031 -11.391 5.492 1 98.31 295 ARG A CA 1
ATOM 2152 C C . ARG A 1 295 ? -22.109 -9.883 5.289 1 98.31 295 ARG A C 1
ATOM 2154 O O . ARG A 1 295 ? -21.797 -9.109 6.195 1 98.31 295 ARG A O 1
ATOM 2161 N N . VAL A 1 296 ? -22.562 -9.469 4.145 1 98.62 296 VAL A N 1
ATOM 2162 C CA . VAL A 1 296 ? -22.703 -8.055 3.809 1 98.62 296 VAL A CA 1
ATOM 2163 C C . VAL A 1 296 ? -24.109 -7.574 4.145 1 98.62 296 VAL A C 1
ATOM 2165 O O . VAL A 1 296 ? -25.094 -8.109 3.631 1 98.62 296 VAL A O 1
ATOM 2168 N N . THR A 1 297 ? -24.188 -6.547 4.961 1 98.56 297 THR A N 1
ATOM 2169 C CA . THR A 1 297 ? -25.5 -6.152 5.48 1 98.56 297 THR A CA 1
ATOM 2170 C C . THR A 1 297 ? -25.938 -4.812 4.898 1 98.56 297 THR A C 1
ATOM 2172 O O . THR A 1 297 ? -27.094 -4.43 5.004 1 98.56 297 THR A O 1
ATOM 2175 N N . GLN A 1 298 ? -25.062 -4.074 4.324 1 98.62 298 GLN A N 1
ATOM 2176 C CA . GLN A 1 298 ? -25.375 -2.814 3.656 1 98.62 298 GLN A CA 1
ATOM 2177 C C . GLN A 1 298 ? -24.672 -2.725 2.301 1 98.62 298 GLN A C 1
ATOM 2179 O O . GLN A 1 298 ? -23.469 -2.91 2.203 1 98.62 298 GLN A O 1
ATOM 2184 N N . LEU A 1 299 ? -25.422 -2.486 1.272 1 98.62 299 LEU A N 1
ATOM 2185 C CA . LEU A 1 299 ? -24.953 -2.473 -0.105 1 98.62 299 LEU A CA 1
ATOM 2186 C C . LEU A 1 299 ? -25.484 -1.264 -0.858 1 98.62 299 LEU A C 1
ATOM 2188 O O . LEU A 1 299 ? -26.438 -0.612 -0.399 1 98.62 299 LEU A O 1
ATOM 2192 N N . GLN A 1 300 ? -24.828 -0.992 -1.957 1 98.44 300 GLN A N 1
ATOM 2193 C CA . GLN A 1 300 ? -25.234 0.129 -2.799 1 98.44 300 GLN A CA 1
ATOM 2194 C C . GLN A 1 300 ? -25 -0.181 -4.277 1 98.44 300 GLN A C 1
ATOM 2196 O O . GLN A 1 300 ? -23.875 -0.432 -4.695 1 98.44 300 GLN A O 1
ATOM 2201 N N . LYS A 1 301 ? -26.078 -0.19 -5.094 1 96.62 301 LYS A N 1
ATOM 2202 C CA . LYS A 1 301 ? -25.938 -0.356 -6.539 1 96.62 301 LYS A CA 1
ATOM 2203 C C . LYS A 1 301 ? -25.406 0.917 -7.191 1 96.62 301 LYS A C 1
ATOM 2205 O O . LYS A 1 301 ? -25.453 1.994 -6.594 1 96.62 301 LYS A O 1
ATOM 2210 N N . PRO A 1 302 ? -24.859 0.784 -8.359 1 93.94 302 PRO A N 1
ATOM 2211 C CA . PRO A 1 302 ? -24.359 1.987 -9.031 1 93.94 302 PRO A CA 1
ATOM 2212 C C . PRO A 1 302 ? -25.406 3.084 -9.133 1 93.94 302 PRO A C 1
ATOM 2214 O O . PRO A 1 302 ? -26.516 2.834 -9.609 1 93.94 302 PRO A O 1
ATOM 2217 N N . GLY A 1 303 ? -25.062 4.195 -8.664 1 92.31 303 GLY A N 1
ATOM 2218 C CA . GLY A 1 303 ? -25.969 5.332 -8.758 1 92.31 303 GLY A CA 1
ATOM 2219 C C . GLY A 1 303 ? -27.094 5.273 -7.75 1 92.31 303 GLY A C 1
ATOM 2220 O O . GLY A 1 303 ? -27.984 6.129 -7.758 1 92.31 303 GLY A O 1
ATOM 2221 N N . GLY A 1 304 ? -27.094 4.27 -6.93 1 95.06 304 GLY A N 1
ATOM 2222 C CA . GLY A 1 304 ? -28.172 4.105 -5.969 1 95.06 304 GLY A CA 1
ATOM 2223 C C . GLY A 1 304 ? -27.812 4.598 -4.578 1 95.06 304 GLY A C 1
ATOM 2224 O O . GLY A 1 304 ? -26.781 5.254 -4.391 1 95.06 304 GLY A O 1
ATOM 2225 N N . LYS A 1 305 ? -28.766 4.363 -3.641 1 96.25 305 LYS A N 1
ATOM 2226 C CA . LYS A 1 305 ? -28.562 4.715 -2.238 1 96.25 305 LYS A CA 1
ATOM 2227 C C . LYS A 1 305 ? -27.969 3.539 -1.459 1 96.25 305 LYS A C 1
ATOM 2229 O O . LYS A 1 305 ? -28.109 2.387 -1.873 1 96.25 305 LYS A O 1
ATOM 2234 N N . ARG A 1 306 ? -27.281 3.871 -0.416 1 97.5 306 ARG A N 1
ATOM 2235 C CA . ARG A 1 306 ? -26.906 2.863 0.57 1 97.5 306 ARG A CA 1
ATOM 2236 C C . ARG A 1 306 ? -28.141 2.236 1.211 1 97.5 306 ARG A C 1
ATOM 2238 O O . ARG A 1 306 ? -28.984 2.943 1.755 1 97.5 306 ARG A O 1
ATOM 2245 N N . LEU A 1 307 ? -28.203 0.91 1.117 1 98.38 307 LEU A N 1
ATOM 2246 C CA . LEU A 1 307 ? -29.406 0.25 1.611 1 98.38 307 LEU A CA 1
ATOM 2247 C C . LEU A 1 307 ? -29.062 -0.979 2.441 1 98.38 307 LEU A C 1
ATOM 2249 O O . LEU A 1 307 ? -28.078 -1.67 2.146 1 98.38 307 LEU A O 1
ATOM 2253 N N . PRO A 1 308 ? -29.859 -1.291 3.459 1 98.31 308 PRO A N 1
ATOM 2254 C CA . PRO A 1 308 ? -29.766 -2.613 4.082 1 98.31 308 PRO A CA 1
ATOM 2255 C C . PRO A 1 308 ? -29.984 -3.752 3.092 1 98.31 308 PRO A C 1
ATOM 2257 O O . PRO A 1 308 ? -30.688 -3.574 2.088 1 98.31 308 PRO A O 1
ATOM 2260 N N . ALA A 1 309 ? -29.453 -4.863 3.422 1 98.31 309 ALA A N 1
ATOM 2261 C CA . ALA A 1 309 ? -29.516 -6.004 2.512 1 98.31 309 ALA A CA 1
ATOM 2262 C C . ALA A 1 309 ? -30.938 -6.297 2.08 1 98.31 309 ALA A C 1
ATOM 2264 O O . ALA A 1 309 ? -31.203 -6.555 0.902 1 98.31 309 ALA A O 1
ATOM 2265 N N . ARG A 1 310 ? -31.906 -6.184 2.994 1 97.88 310 ARG A N 1
ATOM 2266 C CA . ARG A 1 310 ? -33.312 -6.473 2.707 1 97.88 310 ARG A CA 1
ATOM 2267 C C . ARG A 1 310 ? -33.844 -5.574 1.592 1 97.88 310 ARG A C 1
ATOM 2269 O O . ARG A 1 310 ? -34.406 -6.062 0.615 1 97.88 310 ARG A O 1
ATOM 2276 N N . GLU A 1 311 ? -33.625 -4.297 1.723 1 98.31 311 GLU A N 1
ATOM 2277 C CA . GLU A 1 311 ? -34.094 -3.322 0.747 1 98.31 311 GLU A CA 1
ATOM 2278 C C . GLU A 1 311 ? -33.312 -3.424 -0.562 1 98.31 311 GLU A C 1
ATOM 2280 O O . GLU A 1 311 ? -33.875 -3.285 -1.644 1 98.31 311 GLU A O 1
ATOM 2285 N N . PHE A 1 312 ? -32.031 -3.691 -0.456 1 98.19 312 PHE A N 1
ATOM 2286 C CA . PHE A 1 312 ? -31.203 -3.834 -1.643 1 98.19 312 PHE A CA 1
ATOM 2287 C C . PHE A 1 312 ? -31.688 -4.988 -2.512 1 98.19 312 PHE A C 1
ATOM 2289 O O . PHE A 1 312 ? -31.891 -4.824 -3.717 1 98.19 312 PHE A O 1
ATOM 2296 N N . LEU A 1 313 ? -31.953 -6.125 -1.892 1 97.69 313 LEU A N 1
ATOM 2297 C CA . LEU A 1 313 ? -32.312 -7.348 -2.602 1 97.69 313 LEU A CA 1
ATOM 2298 C C . LEU A 1 313 ? -33.688 -7.211 -3.252 1 97.69 313 LEU A C 1
ATOM 2300 O O . LEU A 1 313 ? -33.969 -7.867 -4.258 1 97.69 313 LEU A O 1
ATOM 2304 N N . ALA A 1 314 ? -34.531 -6.332 -2.729 1 96.12 314 ALA A N 1
ATOM 2305 C CA . ALA A 1 314 ? -35.844 -6.086 -3.309 1 96.12 314 ALA A CA 1
ATOM 2306 C C . ALA A 1 314 ? -35.75 -5.402 -4.668 1 96.12 314 ALA A C 1
ATOM 2308 O O . ALA A 1 314 ? -36.531 -5.656 -5.566 1 96.12 314 ALA A O 1
ATOM 2309 N N . GLY A 1 315 ? -34.719 -4.566 -4.824 1 94.25 315 GLY A N 1
ATOM 2310 C CA . GLY A 1 315 ? -34.531 -3.822 -6.059 1 94.25 315 GLY A CA 1
ATOM 2311 C C . GLY A 1 315 ? -33.5 -4.449 -6.984 1 94.25 315 GLY A C 1
ATOM 2312 O O . GLY A 1 315 ? -33.531 -4.223 -8.195 1 94.25 315 GLY A O 1
ATOM 2313 N N . SER A 1 316 ? -32.562 -5.168 -6.426 1 93.88 316 SER A N 1
ATOM 2314 C CA . SER A 1 316 ? -31.484 -5.824 -7.148 1 93.88 316 SER A CA 1
ATOM 2315 C C . SER A 1 316 ? -31.25 -7.234 -6.621 1 93.88 316 SER A C 1
ATOM 2317 O O . SER A 1 316 ? -30.312 -7.457 -5.844 1 93.88 316 SER A O 1
ATOM 2319 N N . PRO A 1 317 ? -31.969 -8.109 -7.094 1 94.62 317 PRO A N 1
ATOM 2320 C CA . PRO A 1 317 ? -31.891 -9.469 -6.547 1 94.62 317 PRO A CA 1
ATOM 2321 C C . PRO A 1 317 ? -30.531 -10.125 -6.805 1 94.62 317 PRO A C 1
ATOM 2323 O O . PRO A 1 317 ? -29.953 -9.938 -7.875 1 94.62 317 PRO A O 1
ATOM 2326 N N . LEU A 1 318 ? -29.953 -10.711 -5.793 1 96.88 318 LEU A N 1
ATOM 2327 C CA . LEU A 1 318 ? -28.797 -11.602 -5.832 1 96.88 318 LEU A CA 1
ATOM 2328 C C . LEU A 1 318 ? -29.188 -13.023 -5.445 1 96.88 318 LEU A C 1
ATOM 2330 O O . LEU A 1 318 ? -30.141 -13.219 -4.695 1 96.88 318 LEU A O 1
ATOM 2334 N N . ALA A 1 319 ? -28.516 -13.961 -6.008 1 95.62 319 ALA A N 1
ATOM 2335 C CA . ALA A 1 319 ? -28.891 -15.344 -5.758 1 95.62 319 ALA A CA 1
ATOM 2336 C C . ALA A 1 319 ? -27.672 -16.203 -5.398 1 95.62 319 ALA A C 1
ATOM 2338 O O . ALA A 1 319 ? -26.562 -15.93 -5.867 1 95.62 319 ALA A O 1
ATOM 2339 N N . ALA A 1 320 ? -27.953 -17.172 -4.539 1 95.06 320 ALA A N 1
ATOM 2340 C CA . ALA A 1 320 ? -26.906 -18.156 -4.266 1 95.06 320 ALA A CA 1
ATOM 2341 C C . ALA A 1 320 ? -26.375 -18.766 -5.559 1 95.06 320 ALA A C 1
ATOM 2343 O O . ALA A 1 320 ? -27.141 -19.031 -6.488 1 95.06 320 ALA A O 1
ATOM 2344 N N . GLY A 1 321 ? -25.094 -18.875 -5.578 1 93.12 321 GLY A N 1
ATOM 2345 C CA . GLY A 1 321 ? -24.484 -19.453 -6.762 1 93.12 321 GLY A CA 1
ATOM 2346 C C . GLY A 1 321 ? -23.812 -18.422 -7.645 1 93.12 321 GLY A C 1
ATOM 2347 O O . GLY A 1 321 ? -22.875 -18.734 -8.383 1 93.12 321 GLY A O 1
ATOM 2348 N N . GLN A 1 322 ? -24.312 -17.156 -7.617 1 94.56 322 GLN A N 1
ATOM 2349 C CA . GLN A 1 322 ? -23.609 -16.078 -8.32 1 94.56 322 GLN A CA 1
ATOM 2350 C C . GLN A 1 322 ? -22.219 -15.844 -7.73 1 94.56 322 GLN A C 1
ATOM 2352 O O . GLN A 1 322 ? -21.969 -16.156 -6.566 1 94.56 322 GLN A O 1
ATOM 2357 N N . ARG A 1 323 ? -21.328 -15.352 -8.586 1 94 323 ARG A N 1
ATOM 2358 C CA . ARG A 1 323 ? -19.969 -15.188 -8.109 1 94 323 ARG A CA 1
ATOM 2359 C C . ARG A 1 323 ? -19.422 -13.812 -8.469 1 94 323 ARG A C 1
ATOM 2361 O O . ARG A 1 323 ? -19.469 -13.406 -9.633 1 94 323 ARG A O 1
ATOM 2368 N N . PHE A 1 324 ? -18.906 -13.07 -7.477 1 95.5 324 PHE A N 1
ATOM 2369 C CA . PHE A 1 324 ? -18.234 -11.805 -7.703 1 95.5 324 PHE A CA 1
ATOM 2370 C C . PHE A 1 324 ? -16.891 -12.016 -8.398 1 95.5 324 PHE A C 1
ATOM 2372 O O . PHE A 1 324 ? -16.234 -13.039 -8.18 1 95.5 324 PHE A O 1
ATOM 2379 N N . ALA A 1 325 ? -16.516 -11.016 -9.18 1 91.31 325 ALA A N 1
ATOM 2380 C CA . ALA A 1 325 ? -15.234 -11.062 -9.875 1 91.31 325 ALA A CA 1
ATOM 2381 C C . ALA A 1 325 ? -14.07 -10.969 -8.891 1 91.31 325 ALA A C 1
ATOM 2383 O O . ALA A 1 325 ? -14.188 -10.344 -7.836 1 91.31 325 ALA A O 1
ATOM 2384 N N . LEU A 1 326 ? -13 -11.664 -9.211 1 90.62 326 LEU A N 1
ATOM 2385 C CA . LEU A 1 326 ? -11.758 -11.555 -8.469 1 90.62 326 LEU A CA 1
ATOM 2386 C C . LEU A 1 326 ? -10.789 -10.609 -9.172 1 90.62 326 LEU A C 1
ATOM 2388 O O . LEU A 1 326 ? -10.75 -10.555 -10.398 1 90.62 326 LEU A O 1
ATOM 2392 N N . PRO A 1 327 ? -10.047 -9.836 -8.352 1 84.25 327 PRO A N 1
ATOM 2393 C CA . PRO A 1 327 ? -9.039 -8.984 -9 1 84.25 327 PRO A CA 1
ATOM 2394 C C . PRO A 1 327 ? -7.945 -9.797 -9.695 1 84.25 327 PRO A C 1
ATOM 2396 O O . PRO A 1 327 ? -7.695 -10.945 -9.32 1 84.25 327 PRO A O 1
ATOM 2399 N N . ASP A 1 328 ? -7.328 -9.164 -10.727 1 72.81 328 ASP A N 1
ATOM 2400 C CA . ASP A 1 328 ? -6.262 -9.812 -11.477 1 72.81 328 ASP A CA 1
ATOM 2401 C C . ASP A 1 328 ? -5.043 -10.07 -10.594 1 72.81 328 ASP A C 1
ATOM 2403 O O . ASP A 1 328 ? -4.797 -9.336 -9.641 1 72.81 328 ASP A O 1
ATOM 2407 N N . VAL A 1 329 ? -4.496 -11.32 -10.797 1 65.94 329 VAL A N 1
ATOM 2408 C CA . VAL A 1 329 ? -3.268 -11.648 -10.086 1 65.94 329 VAL A CA 1
ATOM 2409 C C . VAL A 1 329 ? -2.062 -11.102 -10.844 1 65.94 329 VAL A C 1
ATOM 2411 O O . VAL A 1 329 ? -2.078 -11.023 -12.078 1 65.94 329 VAL A O 1
ATOM 2414 N N . ASP A 1 330 ? -1.362 -10.078 -10.445 1 56.84 330 ASP A N 1
ATOM 2415 C CA . ASP A 1 330 ? -0.202 -9.633 -11.211 1 56.84 330 ASP A CA 1
ATOM 2416 C C . ASP A 1 330 ? 0.843 -10.742 -11.32 1 56.84 330 ASP A C 1
ATOM 2418 O O . ASP A 1 330 ? 0.908 -11.625 -10.469 1 56.84 330 ASP A O 1
ATOM 2422 N N . MET B 1 1 ? 18.984 -39.375 -14.906 1 65.38 1 MET B N 1
ATOM 2423 C CA . MET B 1 1 ? 17.984 -40.281 -14.305 1 65.38 1 MET B CA 1
ATOM 2424 C C . MET B 1 1 ? 16.578 -39.906 -14.75 1 65.38 1 MET B C 1
ATOM 2426 O O . MET B 1 1 ? 16.281 -38.719 -14.977 1 65.38 1 MET B O 1
A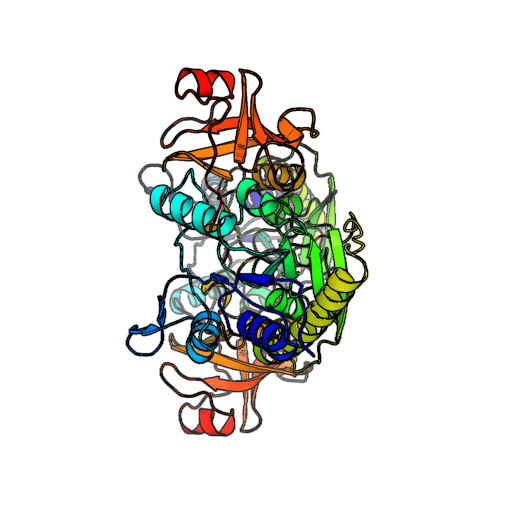TOM 2430 N N . THR B 1 2 ? 15.875 -40.844 -15.32 1 83.12 2 THR B N 1
ATOM 2431 C CA . THR B 1 2 ? 14.539 -40.625 -15.859 1 83.12 2 THR B CA 1
ATOM 2432 C C . THR B 1 2 ? 13.477 -40.875 -14.797 1 83.12 2 THR B C 1
ATOM 2434 O O . THR B 1 2 ? 13.57 -41.875 -14.055 1 83.12 2 THR B O 1
ATOM 2437 N N . HIS B 1 3 ? 12.703 -39.844 -14.438 1 94.5 3 HIS B N 1
ATOM 2438 C CA . HIS B 1 3 ? 11.617 -39.938 -13.477 1 94.5 3 HIS B CA 1
ATOM 2439 C C . HIS B 1 3 ? 10.305 -40.312 -14.164 1 94.5 3 HIS B C 1
ATOM 2441 O O . HIS B 1 3 ? 10.164 -40.156 -15.383 1 94.5 3 HIS B O 1
ATOM 2447 N N . THR B 1 4 ? 9.398 -40.844 -13.398 1 96.69 4 THR B N 1
ATOM 2448 C CA . THR B 1 4 ? 8.125 -41.281 -13.961 1 96.69 4 THR B CA 1
ATOM 2449 C C . THR B 1 4 ? 7.012 -40.312 -13.562 1 96.69 4 THR B C 1
ATOM 2451 O O . THR B 1 4 ? 5.941 -40.281 -14.172 1 96.69 4 THR B O 1
ATOM 2454 N N . LEU B 1 5 ? 7.258 -39.625 -12.469 1 98.25 5 LEU B N 1
ATOM 2455 C CA . LEU B 1 5 ? 6.289 -38.625 -12.047 1 98.25 5 LEU B CA 1
ATOM 2456 C C . LEU B 1 5 ? 6.121 -37.531 -13.117 1 98.25 5 LEU B C 1
ATOM 2458 O O . LEU B 1 5 ? 7.09 -36.875 -13.5 1 98.25 5 LEU B O 1
ATOM 2462 N N . ARG B 1 6 ? 4.918 -37.344 -13.641 1 98.62 6 ARG B N 1
ATOM 2463 C CA . ARG B 1 6 ? 4.641 -36.375 -14.703 1 98.62 6 ARG B CA 1
ATOM 2464 C C . ARG B 1 6 ? 4.176 -35.062 -14.125 1 98.62 6 ARG B C 1
ATOM 2466 O O . ARG B 1 6 ? 3.238 -35 -13.32 1 98.62 6 ARG B O 1
ATOM 2473 N N . VAL B 1 7 ? 4.836 -34 -14.609 1 98.81 7 VAL B N 1
ATOM 2474 C CA . VAL B 1 7 ? 4.625 -32.656 -14.031 1 98.81 7 VAL B CA 1
ATOM 2475 C C . VAL B 1 7 ? 4.012 -31.734 -15.07 1 98.81 7 VAL B C 1
ATOM 2477 O O . VAL B 1 7 ? 4.602 -31.5 -16.125 1 98.81 7 VAL B O 1
ATOM 2480 N N . ILE B 1 8 ? 2.807 -31.172 -14.82 1 98.94 8 ILE B N 1
ATOM 2481 C CA . ILE B 1 8 ? 2.361 -29.984 -15.539 1 98.94 8 ILE B CA 1
ATOM 2482 C C . ILE B 1 8 ? 2.953 -28.734 -14.883 1 98.94 8 ILE B C 1
ATOM 2484 O O . ILE B 1 8 ? 2.979 -28.625 -13.656 1 98.94 8 ILE B O 1
ATOM 2488 N N . PHE B 1 9 ? 3.445 -27.828 -15.734 1 98.94 9 PHE B N 1
ATOM 2489 C CA . PHE B 1 9 ? 4.051 -26.625 -15.203 1 98.94 9 PHE B CA 1
ATOM 2490 C C . PHE B 1 9 ? 3.252 -25.391 -15.617 1 98.94 9 PHE B C 1
ATOM 2492 O O . PHE B 1 9 ? 2.871 -25.25 -16.781 1 98.94 9 PHE B O 1
ATOM 2499 N N . ALA B 1 10 ? 2.934 -24.5 -14.68 1 98.81 10 ALA B N 1
ATOM 2500 C CA . ALA B 1 10 ? 2.246 -23.234 -14.945 1 98.81 10 ALA B CA 1
ATOM 2501 C C . ALA B 1 10 ? 3.049 -22.047 -14.422 1 98.81 10 ALA B C 1
ATOM 2503 O O . ALA B 1 10 ? 3.281 -21.922 -13.219 1 98.81 10 ALA B O 1
ATOM 2504 N N . GLY B 1 11 ? 3.545 -21.188 -15.266 1 98.56 11 GLY B N 1
ATOM 2505 C CA . GLY B 1 11 ? 4.344 -20.016 -14.914 1 98.56 11 GLY B CA 1
ATOM 2506 C C . GLY B 1 11 ? 4.582 -19.078 -16.078 1 98.56 11 GLY B C 1
ATOM 2507 O O . GLY B 1 11 ? 4.258 -19.406 -17.219 1 98.56 11 GLY B O 1
ATOM 2508 N N . THR B 1 12 ? 5.199 -17.875 -15.781 1 98.06 12 THR B N 1
ATOM 2509 C CA . THR B 1 12 ? 5.285 -16.922 -16.875 1 98.06 12 THR B CA 1
ATOM 2510 C C . THR B 1 12 ? 6.672 -16.281 -16.922 1 98.06 12 THR B C 1
ATOM 2512 O O . THR B 1 12 ? 7.398 -16.438 -17.906 1 98.06 12 THR B O 1
ATOM 2515 N N . PRO B 1 13 ? 7.102 -15.602 -15.867 1 97.25 13 PRO B N 1
ATOM 2516 C CA . PRO B 1 13 ? 8.344 -14.828 -15.969 1 97.25 13 PRO B CA 1
ATOM 2517 C C . PRO B 1 13 ? 9.586 -15.688 -15.75 1 97.25 13 PRO B C 1
ATOM 2519 O O . PRO B 1 13 ? 9.484 -16.906 -15.633 1 97.25 13 PRO B O 1
ATOM 2522 N N . GLU B 1 14 ? 10.727 -15.023 -15.711 1 98 14 GLU B N 1
ATOM 2523 C CA . GLU B 1 14 ? 12.031 -15.664 -15.586 1 98 14 GLU B CA 1
ATOM 2524 C C . GLU B 1 14 ? 12.125 -16.5 -14.312 1 98 14 GLU B C 1
ATOM 2526 O O . GLU B 1 14 ? 12.719 -17.578 -14.312 1 98 14 GLU B O 1
ATOM 2531 N N . PHE B 1 15 ? 11.539 -16.031 -13.266 1 98.44 15 PHE B N 1
ATOM 2532 C CA . PHE B 1 15 ? 11.5 -16.766 -12.008 1 98.44 15 PHE B CA 1
ATOM 2533 C C . PHE B 1 15 ? 10.945 -18.172 -12.211 1 98.44 15 PHE B C 1
ATOM 2535 O O . PHE B 1 15 ? 11.547 -19.141 -11.758 1 98.44 15 PHE B O 1
ATOM 2542 N N . ALA B 1 16 ? 9.867 -18.203 -12.914 1 98.81 16 ALA B N 1
ATOM 2543 C CA . ALA B 1 16 ? 9.18 -19.469 -13.195 1 98.81 16 ALA B CA 1
ATOM 2544 C C . ALA B 1 16 ? 9.977 -20.312 -14.188 1 98.81 16 ALA B C 1
ATOM 2546 O O . ALA B 1 16 ? 10.039 -21.531 -14.047 1 98.81 16 ALA B O 1
ATOM 2547 N N . ALA B 1 17 ? 10.531 -19.672 -15.156 1 98.88 17 ALA B N 1
ATOM 2548 C CA . ALA B 1 17 ? 11.289 -20.391 -16.172 1 98.88 17 ALA B CA 1
ATOM 2549 C C . ALA B 1 17 ? 12.461 -21.156 -15.547 1 98.88 17 ALA B C 1
ATOM 2551 O O . ALA B 1 17 ? 12.805 -22.25 -16 1 98.88 17 ALA B O 1
ATOM 2552 N N . ALA B 1 18 ? 13.055 -20.578 -14.531 1 98.88 18 ALA B N 1
ATOM 2553 C CA . ALA B 1 18 ? 14.156 -21.25 -13.828 1 98.88 18 ALA B CA 1
ATOM 2554 C C . ALA B 1 18 ? 13.688 -22.562 -13.203 1 98.88 18 ALA B C 1
ATOM 2556 O O . ALA B 1 18 ? 14.398 -23.562 -13.266 1 98.88 18 ALA B O 1
ATOM 2557 N N . ALA B 1 19 ? 12.531 -22.562 -12.625 1 98.94 19 ALA B N 1
ATOM 2558 C CA . ALA B 1 19 ? 11.977 -23.766 -12.008 1 98.94 19 ALA B CA 1
ATOM 2559 C C . ALA B 1 19 ? 11.648 -24.828 -13.062 1 98.94 19 ALA B C 1
ATOM 2561 O O . ALA B 1 19 ? 11.961 -26 -12.891 1 98.94 19 ALA B O 1
ATOM 2562 N N . LEU B 1 20 ? 11.008 -24.359 -14.164 1 98.94 20 LEU B N 1
ATOM 2563 C CA . LEU B 1 20 ? 10.695 -25.281 -15.258 1 98.94 20 LEU B CA 1
ATOM 2564 C C . LEU B 1 20 ? 11.961 -25.953 -15.781 1 98.94 20 LEU B C 1
ATOM 2566 O O . LEU B 1 20 ? 11.984 -27.172 -15.953 1 98.94 20 LEU B O 1
ATOM 2570 N N . ALA B 1 21 ? 12.969 -25.156 -16 1 98.94 21 ALA B N 1
ATOM 2571 C CA . ALA B 1 21 ? 14.234 -25.672 -16.516 1 98.94 21 ALA B CA 1
ATOM 2572 C C . ALA B 1 21 ? 14.828 -26.703 -15.562 1 98.94 21 ALA B C 1
ATOM 2574 O O . ALA B 1 21 ? 15.297 -27.766 -16 1 98.94 21 ALA B O 1
ATOM 2575 N N . ALA B 1 22 ? 14.805 -26.438 -14.305 1 98.94 22 ALA B N 1
ATOM 2576 C CA . ALA B 1 22 ? 15.367 -27.344 -13.312 1 98.94 22 ALA B CA 1
ATOM 2577 C C . ALA B 1 22 ? 14.602 -28.656 -13.281 1 98.94 22 ALA B C 1
ATOM 2579 O O . ALA B 1 22 ? 15.211 -29.734 -13.188 1 98.94 22 ALA B O 1
ATOM 2580 N N . ILE B 1 23 ? 13.305 -28.594 -13.32 1 98.88 23 ILE B N 1
ATOM 2581 C CA . ILE B 1 23 ? 12.453 -29.781 -13.32 1 98.88 23 ILE B CA 1
ATOM 2582 C C . ILE B 1 23 ? 12.766 -30.641 -14.539 1 98.88 23 ILE B C 1
ATOM 2584 O O . ILE B 1 23 ? 12.945 -31.859 -14.43 1 98.88 23 ILE B O 1
ATOM 2588 N N . HIS B 1 24 ? 12.844 -30 -15.672 1 98.75 24 HIS B N 1
ATOM 2589 C CA . HIS B 1 24 ? 13.133 -30.672 -16.938 1 98.75 24 HIS B CA 1
ATOM 2590 C C . HIS B 1 24 ? 14.508 -31.328 -16.906 1 98.75 24 HIS B C 1
ATOM 2592 O O . HIS B 1 24 ? 14.656 -32.5 -17.266 1 98.75 24 HIS B O 1
ATOM 2598 N N . LYS B 1 25 ? 15.484 -30.578 -16.484 1 98.5 25 LYS B N 1
ATOM 2599 C CA . LYS B 1 25 ? 16.859 -31.062 -16.469 1 98.5 25 LYS B CA 1
ATOM 2600 C C . LYS B 1 25 ? 17.016 -32.219 -15.484 1 98.5 25 LYS B C 1
ATOM 2602 O O . LYS B 1 25 ? 17.875 -33.094 -15.672 1 98.5 25 LYS B O 1
ATOM 2607 N N . ALA B 1 26 ? 16.219 -32.219 -14.445 1 98.5 26 ALA B N 1
ATOM 2608 C CA . ALA B 1 26 ? 16.266 -33.281 -13.453 1 98.5 26 ALA B CA 1
ATOM 2609 C C . ALA B 1 26 ? 15.695 -34.594 -14.023 1 98.5 26 ALA B C 1
ATOM 2611 O O . ALA B 1 26 ? 15.836 -35.656 -13.414 1 98.5 26 ALA B O 1
ATOM 2612 N N . GLY B 1 27 ? 15 -34.438 -15.156 1 98.38 27 GLY B N 1
ATOM 2613 C CA . GLY B 1 27 ? 14.555 -35.656 -15.844 1 98.38 27 GLY B CA 1
ATOM 2614 C C . GLY B 1 27 ? 13.07 -35.938 -15.664 1 98.38 27 GLY B C 1
ATOM 2615 O O . GLY B 1 27 ? 12.586 -37 -16.016 1 98.38 27 GLY B O 1
ATOM 2616 N N . PHE B 1 28 ? 12.328 -35 -15.062 1 98.75 28 PHE B N 1
ATOM 2617 C CA . PHE B 1 28 ? 10.883 -35.188 -14.922 1 98.75 28 PHE B CA 1
ATOM 2618 C C . PHE B 1 28 ? 10.18 -34.938 -16.25 1 98.75 28 PHE B C 1
ATOM 2620 O O . PHE B 1 28 ? 10.461 -33.938 -16.938 1 98.75 28 PHE B O 1
ATOM 2627 N N . PRO B 1 29 ? 9.305 -35.844 -16.703 1 98.38 29 PRO B N 1
ATOM 2628 C CA . PRO B 1 29 ? 8.477 -35.5 -17.859 1 98.38 29 PRO B CA 1
ATOM 2629 C C . PRO B 1 29 ? 7.551 -34.312 -17.609 1 98.38 29 PRO B C 1
ATOM 2631 O O . PRO B 1 29 ? 6.953 -34.219 -16.547 1 98.38 29 PRO B O 1
ATOM 2634 N N . VAL B 1 30 ? 7.508 -33.438 -18.562 1 98.75 30 VAL B N 1
ATOM 2635 C CA . VAL B 1 30 ? 6.621 -32.281 -18.531 1 98.75 30 VAL B CA 1
ATOM 2636 C C . VAL B 1 30 ? 5.699 -32.281 -19.734 1 98.75 30 VAL B C 1
ATOM 2638 O O . VAL B 1 30 ? 5.988 -31.656 -20.75 1 98.75 30 VAL B O 1
ATOM 2641 N N . PRO B 1 31 ? 4.586 -32.906 -19.594 1 98.69 31 PRO B N 1
ATOM 2642 C CA . PRO B 1 31 ? 3.732 -33.125 -20.766 1 98.69 31 PRO B CA 1
ATOM 2643 C C . PRO B 1 31 ? 3.031 -31.844 -21.234 1 98.69 31 PRO B C 1
ATOM 2645 O O . PRO B 1 31 ? 2.549 -31.781 -22.359 1 98.69 31 PRO B O 1
ATOM 2648 N N . LEU B 1 32 ? 2.939 -30.844 -20.375 1 98.88 32 LEU B N 1
ATOM 2649 C CA . LEU B 1 32 ? 2.221 -29.625 -20.703 1 98.88 32 LEU B CA 1
ATOM 2650 C C . LEU B 1 32 ? 2.738 -28.453 -19.875 1 98.88 32 LEU B C 1
ATOM 2652 O O . LEU B 1 32 ? 2.971 -28.578 -18.672 1 98.88 32 LEU B O 1
ATOM 2656 N N . VAL B 1 33 ? 2.943 -27.328 -20.562 1 98.94 33 VAL B N 1
ATOM 2657 C CA . VAL B 1 33 ? 3.328 -26.062 -19.922 1 98.94 33 VAL B CA 1
ATOM 2658 C C . VAL B 1 33 ? 2.242 -25.016 -20.156 1 98.94 33 VAL B C 1
ATOM 2660 O O . VAL B 1 33 ? 1.79 -24.812 -21.281 1 98.94 33 VAL B O 1
ATOM 2663 N N . LEU B 1 34 ? 1.745 -24.422 -19.047 1 98.81 34 LEU B N 1
ATOM 2664 C CA . LEU B 1 34 ? 0.821 -23.297 -19.125 1 98.81 34 LEU B CA 1
ATOM 2665 C C . LEU B 1 34 ? 1.544 -21.984 -18.859 1 98.81 34 LEU B C 1
ATOM 2667 O O . LEU B 1 34 ? 2.393 -21.906 -17.969 1 98.81 34 LEU B O 1
ATOM 2671 N N . THR B 1 35 ? 1.281 -20.953 -19.641 1 98.44 35 THR B N 1
ATOM 2672 C CA . THR B 1 35 ? 1.832 -19.625 -19.453 1 98.44 35 THR B CA 1
ATOM 2673 C C . THR B 1 35 ? 0.87 -18.562 -19.969 1 98.44 35 THR B C 1
ATOM 2675 O O . THR B 1 35 ? -0.117 -18.875 -20.641 1 98.44 35 THR B O 1
ATOM 2678 N N . GLN B 1 36 ? 1.083 -17.375 -19.562 1 96.81 36 GLN B N 1
ATOM 2679 C CA . GLN B 1 36 ? 0.228 -16.281 -20 1 96.81 36 GLN B CA 1
ATOM 2680 C C . GLN B 1 36 ? 0.385 -16.031 -21.5 1 96.81 36 GLN B C 1
ATOM 2682 O O . GLN B 1 36 ? 1.419 -16.344 -22.094 1 96.81 36 GLN B O 1
ATOM 2687 N N . PRO B 1 37 ? -0.701 -15.438 -22.094 1 96.06 37 PRO B N 1
ATOM 2688 C CA . PRO B 1 37 ? -0.572 -15.039 -23.5 1 96.06 37 PRO B CA 1
ATOM 2689 C C . PRO B 1 37 ? 0.575 -14.062 -23.734 1 96.06 37 PRO B C 1
ATOM 2691 O O . PRO B 1 37 ? 0.97 -13.336 -22.812 1 96.06 37 PRO B O 1
ATOM 2694 N N . ASP B 1 38 ? 1.087 -14.148 -24.953 1 95.31 38 ASP B N 1
ATOM 2695 C CA . ASP B 1 38 ? 2.141 -13.203 -25.312 1 95.31 38 ASP B CA 1
ATOM 2696 C C . ASP B 1 38 ? 1.674 -11.758 -25.125 1 95.31 38 ASP B C 1
ATOM 2698 O O . ASP B 1 38 ? 0.508 -11.445 -25.359 1 95.31 38 ASP B O 1
ATOM 2702 N N . ARG B 1 39 ? 2.531 -10.961 -24.578 1 92.44 39 ARG B N 1
ATOM 2703 C CA . ARG B 1 39 ? 2.203 -9.555 -24.375 1 92.44 39 ARG B CA 1
ATOM 2704 C C . ARG B 1 39 ? 3.225 -8.648 -25.047 1 92.44 39 ARG B C 1
ATOM 2706 O O . ARG B 1 39 ? 4.383 -9.031 -25.219 1 92.44 39 ARG B O 1
ATOM 2713 N N . PRO B 1 40 ? 2.686 -7.461 -25.391 1 87.94 40 PRO B N 1
ATOM 2714 C CA . PRO B 1 40 ? 3.641 -6.5 -25.938 1 87.94 40 PRO B CA 1
ATOM 2715 C C . PRO B 1 40 ? 4.68 -6.043 -24.922 1 87.94 40 PRO B C 1
ATOM 2717 O O . PRO B 1 40 ? 4.359 -5.863 -23.75 1 87.94 40 PRO B O 1
ATOM 2720 N N . ALA B 1 41 ? 5.895 -6.07 -25.344 1 84.19 41 ALA B N 1
ATOM 2721 C CA . ALA B 1 41 ? 6.957 -5.621 -24.438 1 84.19 41 ALA B CA 1
ATOM 2722 C C . ALA B 1 41 ? 8.102 -4.973 -25.219 1 84.19 41 ALA B C 1
ATOM 2724 O O . ALA B 1 41 ? 8.203 -5.152 -26.438 1 84.19 41 ALA B O 1
ATOM 2725 N N . GLY B 1 42 ? 8.938 -4.191 -24.516 1 70.62 42 GLY B N 1
ATOM 2726 C CA . GLY B 1 42 ? 10.117 -3.557 -25.078 1 70.62 42 GLY B CA 1
ATOM 2727 C C . GLY B 1 42 ? 9.797 -2.33 -25.906 1 70.62 42 GLY B C 1
ATOM 2728 O O . GLY B 1 42 ? 8.664 -1.854 -25.906 1 70.62 42 GLY B O 1
ATOM 2729 N N . ARG B 1 43 ? 11.023 -1.901 -26.484 1 67.44 43 ARG B N 1
ATOM 2730 C CA . ARG B 1 43 ? 10.891 -0.774 -27.406 1 67.44 43 ARG B CA 1
ATOM 2731 C C . ARG B 1 43 ? 10.133 -1.174 -28.656 1 67.44 43 ARG B C 1
ATOM 2733 O O . ARG B 1 43 ? 10.43 -2.199 -29.281 1 67.44 43 ARG B O 1
ATOM 2740 N N . GLY B 1 44 ? 8.945 -0.658 -28.75 1 75.38 44 GLY B N 1
ATOM 2741 C CA . GLY B 1 44 ? 8.156 -0.918 -29.938 1 75.38 44 GLY B CA 1
ATOM 2742 C C . GLY B 1 44 ? 6.895 -1.72 -29.656 1 75.38 44 GLY B C 1
ATOM 2743 O O . GLY B 1 44 ? 6.07 -1.921 -30.547 1 75.38 44 GLY B O 1
ATOM 2744 N N . MET B 1 45 ? 6.852 -2.316 -28.469 1 82.94 45 MET B N 1
ATOM 2745 C CA . MET B 1 45 ? 5.633 -2.959 -27.984 1 82.94 45 MET B CA 1
ATOM 2746 C C . MET B 1 45 ? 5.258 -4.145 -28.859 1 82.94 45 MET B C 1
ATOM 2748 O O . MET B 1 45 ? 4.09 -4.32 -29.219 1 82.94 45 MET B O 1
ATOM 2752 N N . LYS B 1 46 ? 6.363 -4.914 -29.312 1 85.12 46 LYS B N 1
ATOM 2753 C CA . LYS B 1 46 ? 6.113 -6.129 -30.094 1 85.12 46 LYS B CA 1
ATOM 2754 C C . LYS B 1 46 ? 5.707 -7.281 -29.172 1 85.12 46 LYS B C 1
ATOM 2756 O O . LYS B 1 46 ? 6.125 -7.34 -28.016 1 85.12 46 LYS B O 1
ATOM 2761 N N . LEU B 1 47 ? 4.855 -8.109 -29.688 1 90.44 47 LEU B N 1
ATOM 2762 C CA . LEU B 1 47 ? 4.414 -9.281 -28.938 1 90.44 47 LEU B CA 1
ATOM 2763 C C . LEU B 1 47 ? 5.598 -10.18 -28.594 1 90.44 47 LEU B C 1
ATOM 2765 O O . LEU B 1 47 ? 6.375 -10.555 -29.469 1 90.44 47 LEU B O 1
ATOM 2769 N N . GLN B 1 48 ? 5.812 -10.414 -27.344 1 92.38 48 GLN B N 1
ATOM 2770 C CA . GLN B 1 48 ? 6.918 -11.242 -26.875 1 92.38 48 GLN B CA 1
ATOM 2771 C C . GLN B 1 48 ? 6.406 -12.438 -26.062 1 92.38 48 GLN B C 1
ATOM 2773 O O . GLN B 1 48 ? 5.477 -12.297 -25.266 1 92.38 48 GLN B O 1
ATOM 2778 N N . ALA B 1 49 ? 7.023 -13.539 -26.422 1 96.25 49 ALA B N 1
ATOM 2779 C CA . ALA B 1 49 ? 6.723 -14.742 -25.656 1 96.25 49 ALA B CA 1
ATOM 2780 C C . ALA B 1 49 ? 7.246 -14.625 -24.234 1 96.25 49 ALA B C 1
ATOM 2782 O O . ALA B 1 49 ? 8.289 -14.008 -24 1 96.25 49 ALA B O 1
ATOM 2783 N N . SER B 1 50 ? 6.531 -15.227 -23.281 1 97.25 50 SER B N 1
ATOM 2784 C CA . SER B 1 50 ? 7.008 -15.258 -21.891 1 97.25 50 SER B CA 1
ATOM 2785 C C . SER B 1 50 ? 8.289 -16.078 -21.781 1 97.25 50 SER B C 1
ATOM 2787 O O . SER B 1 50 ? 8.617 -16.859 -22.672 1 97.25 50 SER B O 1
ATOM 2789 N N . ALA B 1 51 ? 9.039 -15.883 -20.719 1 98 51 ALA B N 1
ATOM 2790 C CA . ALA B 1 51 ? 10.25 -16.656 -20.469 1 98 51 ALA B CA 1
ATOM 2791 C C . ALA B 1 51 ? 9.945 -18.141 -20.391 1 98 51 ALA B C 1
ATOM 2793 O O . ALA B 1 51 ? 10.703 -18.969 -20.906 1 98 51 ALA B O 1
ATOM 2794 N N . VAL B 1 52 ? 8.82 -18.5 -19.812 1 98.81 52 VAL B N 1
ATOM 2795 C CA . VAL B 1 52 ? 8.414 -19.906 -19.672 1 98.81 52 VAL B CA 1
ATOM 2796 C C . VAL B 1 52 ? 8.117 -20.484 -21.047 1 98.81 52 VAL B C 1
ATOM 2798 O O . VAL B 1 52 ? 8.547 -21.594 -21.375 1 98.81 52 VAL B O 1
ATOM 2801 N N . LYS B 1 53 ? 7.395 -19.703 -21.844 1 98.75 53 LYS B N 1
ATOM 2802 C CA . LYS B 1 53 ? 7.086 -20.188 -23.188 1 98.75 53 LYS B CA 1
ATOM 2803 C C . LYS B 1 53 ? 8.359 -20.406 -24 1 98.75 53 LYS B C 1
ATOM 2805 O O . LYS B 1 53 ? 8.492 -21.406 -24.703 1 98.75 53 LYS B O 1
ATOM 2810 N N . ARG B 1 54 ? 9.266 -19.484 -23.969 1 98.56 54 ARG B N 1
ATOM 2811 C CA . ARG B 1 54 ? 10.516 -19.594 -24.703 1 98.56 54 ARG B CA 1
ATOM 2812 C C . ARG B 1 54 ? 11.258 -20.875 -24.359 1 98.56 54 ARG B C 1
ATOM 2814 O O . ARG B 1 54 ? 11.688 -21.609 -25.25 1 98.56 54 ARG B O 1
ATOM 2821 N N . TYR B 1 55 ? 11.375 -21.188 -23.109 1 98.75 55 TYR B N 1
ATOM 2822 C CA . TYR B 1 55 ? 12.047 -22.406 -22.688 1 98.75 55 TYR B CA 1
ATOM 2823 C C . TYR B 1 55 ? 11.297 -23.641 -23.188 1 98.75 55 TYR B C 1
ATOM 2825 O O . TYR B 1 55 ? 11.914 -24.578 -23.703 1 98.75 55 TYR B O 1
ATOM 2833 N N . ALA B 1 56 ? 9.992 -23.656 -22.969 1 98.88 56 ALA B N 1
ATOM 2834 C CA . ALA B 1 56 ? 9.172 -24.812 -23.328 1 98.88 56 ALA B CA 1
ATOM 2835 C C . ALA B 1 56 ? 9.289 -25.125 -24.828 1 98.88 56 ALA B C 1
ATOM 2837 O O . ALA B 1 56 ? 9.508 -26.266 -25.203 1 98.88 56 ALA B O 1
ATOM 2838 N N . VAL B 1 57 ? 9.156 -24.094 -25.625 1 98.5 57 VAL B N 1
ATOM 2839 C CA . VAL B 1 57 ? 9.211 -24.25 -27.062 1 98.5 57 VAL B CA 1
ATOM 2840 C C . VAL B 1 57 ? 10.602 -24.719 -27.484 1 98.5 57 VAL B C 1
ATOM 2842 O O . VAL B 1 57 ? 10.734 -25.641 -28.297 1 98.5 57 VAL B O 1
ATOM 2845 N N . GLU B 1 58 ? 11.609 -24.078 -26.969 1 98.44 58 GLU B N 1
ATOM 2846 C CA . GLU B 1 58 ? 12.984 -24.453 -27.266 1 98.44 58 GLU B CA 1
ATOM 2847 C C . GLU B 1 58 ? 13.234 -25.938 -26.984 1 98.44 58 GLU B C 1
ATOM 2849 O O . GLU B 1 58 ? 14.062 -26.562 -27.641 1 98.44 58 GLU B O 1
ATOM 2854 N N . HIS B 1 59 ? 12.531 -26.531 -26.078 1 98.44 59 HIS B N 1
ATOM 2855 C CA . HIS B 1 59 ? 12.805 -27.906 -25.656 1 98.44 59 HIS B CA 1
ATOM 2856 C C . HIS B 1 59 ? 11.68 -28.844 -26.078 1 98.44 59 HIS B C 1
ATOM 2858 O O . HIS B 1 59 ? 11.562 -29.953 -25.547 1 98.44 59 HIS B O 1
ATOM 2864 N N . GLY B 1 60 ? 10.75 -28.375 -26.875 1 98 60 GLY B N 1
ATOM 2865 C CA . GLY B 1 60 ? 9.773 -29.234 -27.531 1 98 60 GLY B CA 1
ATOM 2866 C C . GLY B 1 60 ? 8.609 -29.609 -26.625 1 98 60 GLY B C 1
ATOM 2867 O O . GLY B 1 60 ? 7.988 -30.656 -26.812 1 98 60 GLY B O 1
ATOM 2868 N N . MET B 1 61 ? 8.32 -28.844 -25.625 1 98.5 61 MET B N 1
ATOM 2869 C CA . MET B 1 61 ? 7.191 -29.109 -24.734 1 98.5 61 MET B CA 1
ATOM 2870 C C . MET B 1 61 ? 5.906 -28.516 -25.281 1 98.5 61 MET B C 1
ATOM 2872 O O . MET B 1 61 ? 5.93 -27.469 -25.922 1 98.5 61 MET B O 1
ATOM 2876 N N . ALA B 1 62 ? 4.801 -29.188 -25.031 1 98.69 62 ALA B N 1
ATOM 2877 C CA . ALA B 1 62 ? 3.5 -28.625 -25.375 1 98.69 62 ALA B CA 1
ATOM 2878 C C . ALA B 1 62 ? 3.189 -27.391 -24.516 1 98.69 62 ALA B C 1
ATOM 2880 O O . ALA B 1 62 ? 3.424 -27.406 -23.312 1 98.69 62 ALA B O 1
ATOM 2881 N N . VAL B 1 63 ? 2.686 -26.297 -25.203 1 98.81 63 VAL B N 1
ATOM 2882 C CA . VAL B 1 63 ? 2.404 -25.047 -24.484 1 98.81 63 VAL B CA 1
ATOM 2883 C C . VAL B 1 63 ? 0.94 -24.656 -24.688 1 98.81 63 VAL B C 1
ATOM 2885 O O . VAL B 1 63 ? 0.41 -24.766 -25.797 1 98.81 63 VAL B O 1
ATOM 2888 N N . ALA B 1 64 ? 0.256 -24.328 -23.641 1 98.75 64 ALA B N 1
ATOM 2889 C CA . ALA B 1 64 ? -1.078 -23.734 -23.672 1 98.75 64 ALA B CA 1
ATOM 2890 C C . ALA B 1 64 ? -1.083 -22.359 -23.016 1 98.75 64 ALA B C 1
ATOM 2892 O O . ALA B 1 64 ? -0.441 -22.141 -21.984 1 98.75 64 ALA B O 1
ATOM 2893 N N . GLN B 1 65 ? -1.799 -21.391 -23.594 1 98.19 65 GLN B N 1
ATOM 2894 C CA . GLN B 1 65 ? -1.834 -20.016 -23.109 1 98.19 65 GLN B CA 1
ATOM 2895 C C . GLN B 1 65 ? -3.27 -19.531 -22.922 1 98.19 65 GLN B C 1
ATOM 2897 O O . GLN B 1 65 ? -3.664 -18.516 -23.469 1 98.19 65 GLN B O 1
ATOM 2902 N N . PRO B 1 66 ? -3.996 -20.266 -22.078 1 97.19 66 PRO B N 1
ATOM 2903 C CA . PRO B 1 66 ? -5.359 -19.781 -21.844 1 97.19 66 PRO B CA 1
ATOM 2904 C C . PRO B 1 66 ? -5.391 -18.391 -21.203 1 97.19 66 PRO B C 1
ATOM 2906 O O . PRO B 1 66 ? -4.602 -18.109 -20.281 1 97.19 66 PRO B O 1
ATOM 2909 N N . PRO B 1 67 ? -6.293 -17.531 -21.672 1 95 67 PRO B N 1
ATOM 2910 C CA . PRO B 1 67 ? -6.418 -16.219 -21.031 1 95 67 PRO B CA 1
ATOM 2911 C C . PRO B 1 67 ? -7.055 -16.281 -19.641 1 95 67 PRO B C 1
ATOM 2913 O O . PRO B 1 67 ? -6.977 -15.328 -18.875 1 95 67 PRO B O 1
ATOM 2916 N N . SER B 1 68 ? -7.719 -17.391 -19.359 1 92.88 68 SER B N 1
ATOM 2917 C CA . SER B 1 68 ? -8.375 -17.609 -18.078 1 92.88 68 SER B CA 1
ATOM 2918 C C . SER B 1 68 ? -8.562 -19.109 -17.812 1 92.88 68 SER B C 1
ATOM 2920 O O . SER B 1 68 ? -8.547 -19.906 -18.75 1 92.88 68 SER B O 1
ATOM 2922 N N . LEU B 1 69 ? -8.688 -19.453 -16.547 1 94.56 69 LEU B N 1
ATOM 2923 C CA . LEU B 1 69 ? -9.016 -20.812 -16.156 1 94.56 69 LEU B CA 1
ATOM 2924 C C . LEU B 1 69 ? -10.344 -20.859 -15.406 1 94.56 69 LEU B C 1
ATOM 2926 O O . LEU B 1 69 ? -10.68 -21.875 -14.797 1 94.56 69 LEU B O 1
ATOM 2930 N N . ARG B 1 70 ? -10.992 -19.812 -15.422 1 87.25 70 ARG B N 1
ATOM 2931 C CA . ARG B 1 70 ? -12.297 -19.719 -14.781 1 87.25 70 ARG B CA 1
ATOM 2932 C C . ARG B 1 70 ? -13.43 -19.812 -15.797 1 87.25 70 ARG B C 1
ATOM 2934 O O . ARG B 1 70 ? -13.508 -19.016 -16.734 1 87.25 70 ARG B O 1
ATOM 2941 N N . ARG B 1 71 ? -14.328 -20.719 -15.523 1 86.94 71 ARG B N 1
ATOM 2942 C CA . ARG B 1 71 ? -15.422 -20.922 -16.469 1 86.94 71 ARG B CA 1
ATOM 2943 C C . ARG B 1 71 ? -16.391 -19.75 -16.438 1 86.94 71 ARG B C 1
ATOM 2945 O O . ARG B 1 71 ? -16.969 -19.391 -17.469 1 86.94 71 ARG B O 1
ATOM 2952 N N . ALA B 1 72 ? -16.594 -19.203 -15.25 1 78.19 72 ALA B N 1
ATOM 2953 C CA . ALA B 1 72 ? -17.516 -18.078 -15.078 1 78.19 72 ALA B CA 1
ATOM 2954 C C . ALA B 1 72 ? -16.766 -16.75 -15.203 1 78.19 72 ALA B C 1
ATOM 2956 O O . ALA B 1 72 ? -16.297 -16.188 -14.203 1 78.19 72 ALA B O 1
ATOM 2957 N N . GLY B 1 73 ? -16.266 -16.406 -16.328 1 77.31 73 GLY B N 1
ATOM 2958 C CA . GLY B 1 73 ? -15.523 -15.172 -16.531 1 77.31 73 GLY B CA 1
ATOM 2959 C C . GLY B 1 73 ? -15.602 -14.656 -17.953 1 77.31 73 GLY B C 1
ATOM 2960 O O . GLY B 1 73 ? -16.578 -14.922 -18.672 1 77.31 73 GLY B O 1
ATOM 2961 N N . LYS B 1 74 ? -14.664 -13.875 -18.328 1 78.81 74 LYS B N 1
ATOM 2962 C CA . LYS B 1 74 ? -14.648 -13.164 -19.594 1 78.81 74 LYS B CA 1
ATOM 2963 C C . LYS B 1 74 ? -14.398 -14.125 -20.766 1 78.81 74 LYS B C 1
ATOM 2965 O O . LYS B 1 74 ? -14.836 -13.867 -21.891 1 78.81 74 LYS B O 1
ATOM 2970 N N . TYR B 1 75 ? -13.734 -15.328 -20.422 1 91.31 75 TYR B N 1
ATOM 2971 C CA . TYR B 1 75 ? -13.328 -16.266 -21.469 1 91.31 75 TYR B CA 1
ATOM 2972 C C . TYR B 1 75 ? -13.773 -17.688 -21.125 1 91.31 75 TYR B C 1
ATOM 2974 O O . TYR B 1 75 ? -12.953 -18.594 -21.031 1 91.31 75 TYR B O 1
ATOM 2982 N N . PRO B 1 76 ? -15.102 -17.922 -21.078 1 91.25 76 PRO B N 1
ATOM 2983 C CA . PRO B 1 76 ? -15.609 -19.219 -20.594 1 91.25 76 PRO B CA 1
ATOM 2984 C C . PRO B 1 76 ? -15.234 -20.375 -21.516 1 91.25 76 PRO B C 1
ATOM 2986 O O . PRO B 1 76 ? -14.906 -21.469 -21.047 1 91.25 76 PRO B O 1
ATOM 2989 N N . ALA B 1 77 ? -15.273 -20.141 -22.828 1 95.62 77 ALA B N 1
ATOM 2990 C CA . ALA B 1 77 ? -14.969 -21.219 -23.766 1 95.62 77 ALA B CA 1
ATOM 2991 C C . ALA B 1 77 ? -13.492 -21.594 -23.703 1 95.62 77 ALA B C 1
ATOM 2993 O O . ALA B 1 77 ? -13.148 -22.781 -23.641 1 95.62 77 ALA B O 1
ATOM 2994 N N . GLU B 1 78 ? -12.68 -20.547 -23.656 1 96.25 78 GLU B N 1
ATOM 2995 C CA . GLU B 1 78 ? -11.242 -20.781 -23.578 1 96.25 78 GLU B CA 1
ATOM 2996 C C . GLU B 1 78 ? -10.875 -21.469 -22.266 1 96.25 78 GLU B C 1
ATOM 2998 O O . GLU B 1 78 ? -10.016 -22.344 -22.234 1 96.25 78 GLU B O 1
ATOM 3003 N N . ALA B 1 79 ? -11.531 -21.062 -21.25 1 95.88 79 ALA B N 1
ATOM 3004 C CA . ALA B 1 79 ? -11.312 -21.688 -19.938 1 95.88 79 ALA B CA 1
ATOM 3005 C C . ALA B 1 79 ? -11.719 -23.156 -19.953 1 95.88 79 ALA B C 1
ATOM 3007 O O . ALA B 1 79 ? -10.984 -24.016 -19.469 1 95.88 79 ALA B O 1
ATOM 3008 N N . ALA B 1 80 ? -12.859 -23.438 -20.547 1 96.69 80 ALA B N 1
ATOM 3009 C CA . ALA B 1 80 ? -13.344 -24.812 -20.641 1 96.69 80 ALA B CA 1
ATOM 3010 C C . ALA B 1 80 ? -12.367 -25.688 -21.438 1 96.69 80 ALA B C 1
ATOM 3012 O O . ALA B 1 80 ? -12.062 -26.812 -21.031 1 96.69 80 ALA B O 1
ATOM 3013 N N . ASP B 1 81 ? -11.906 -25.109 -22.453 1 97.81 81 ASP B N 1
ATOM 3014 C CA . ASP B 1 81 ? -10.938 -25.812 -23.281 1 97.81 81 ASP B CA 1
ATOM 3015 C C . ASP B 1 81 ? -9.664 -26.125 -22.5 1 97.81 81 ASP B C 1
ATOM 3017 O O . ASP B 1 81 ? -9.125 -27.234 -22.594 1 97.81 81 ASP B O 1
ATOM 3021 N N . ALA B 1 82 ? -9.188 -25.156 -21.812 1 98 82 ALA B N 1
ATOM 3022 C CA . ALA B 1 82 ? -7.965 -25.328 -21.031 1 98 82 ALA B CA 1
ATOM 3023 C C . ALA B 1 82 ? -8.148 -26.375 -19.938 1 98 82 ALA B C 1
ATOM 3025 O O . ALA B 1 82 ? -7.25 -27.188 -19.688 1 98 82 ALA B O 1
ATOM 3026 N N . ILE B 1 83 ? -9.25 -26.391 -19.281 1 98 83 ILE B N 1
ATOM 3027 C CA . ILE B 1 83 ? -9.539 -27.328 -18.203 1 98 83 ILE B CA 1
ATOM 3028 C C . ILE B 1 83 ? -9.625 -28.75 -18.766 1 98 83 ILE B C 1
ATOM 3030 O O . ILE B 1 83 ? -9.102 -29.688 -18.172 1 98 83 ILE B O 1
ATOM 3034 N N . GLU B 1 84 ? -10.266 -28.859 -19.906 1 98.12 84 GLU B N 1
ATOM 3035 C CA . GLU B 1 84 ? -10.336 -30.156 -20.562 1 98.12 84 GLU B CA 1
ATOM 3036 C C . GLU B 1 84 ? -8.953 -30.656 -20.969 1 98.12 84 GLU B C 1
ATOM 3038 O O . GLU B 1 84 ? -8.633 -31.828 -20.797 1 98.12 84 GLU B O 1
ATOM 3043 N N . LEU B 1 85 ? -8.211 -29.719 -21.469 1 98.56 85 LEU B N 1
ATOM 3044 C CA . LEU B 1 85 ? -6.836 -30.062 -21.812 1 98.56 85 LEU B CA 1
ATOM 3045 C C . LEU B 1 85 ? -6.074 -30.578 -20.609 1 98.56 85 LEU B C 1
ATOM 3047 O O . LEU B 1 85 ? -5.34 -31.562 -20.703 1 98.56 85 LEU B O 1
ATOM 3051 N N . LEU B 1 86 ? -6.195 -29.953 -19.5 1 98.62 86 LEU B N 1
ATOM 3052 C CA . LEU B 1 86 ? -5.559 -30.375 -18.266 1 98.62 86 LEU B CA 1
ATOM 3053 C C . LEU B 1 86 ? -6.016 -31.766 -17.859 1 98.62 86 LEU B C 1
ATOM 3055 O O . LEU B 1 86 ? -5.199 -32.625 -17.484 1 98.62 86 LEU B O 1
ATOM 3059 N N . ARG B 1 87 ? -7.242 -32.062 -18 1 98.12 87 ARG B N 1
ATOM 3060 C CA . ARG B 1 87 ? -7.82 -33.344 -17.578 1 98.12 87 ARG B CA 1
ATOM 3061 C C . ARG B 1 87 ? -7.348 -34.469 -18.469 1 98.12 87 ARG B C 1
ATOM 3063 O O . ARG B 1 87 ? -7.184 -35.594 -18.016 1 98.12 87 ARG B O 1
ATOM 3070 N N . THR B 1 88 ? -7.168 -34.156 -19.703 1 98.25 88 THR B N 1
ATOM 3071 C CA . THR B 1 88 ? -6.875 -35.219 -20.672 1 98.25 88 THR B CA 1
ATOM 3072 C C . THR B 1 88 ? -5.371 -35.406 -20.828 1 98.25 88 THR B C 1
ATOM 3074 O O . THR B 1 88 ? -4.922 -36.406 -21.391 1 98.25 88 THR B O 1
ATOM 3077 N N . THR B 1 89 ? -4.594 -34.438 -20.391 1 98.62 89 THR B N 1
ATOM 3078 C CA . THR B 1 89 ? -3.141 -34.594 -20.391 1 98.62 89 THR B CA 1
ATOM 3079 C C . THR B 1 89 ? -2.697 -35.469 -19.219 1 98.62 89 THR B C 1
ATOM 3081 O O . THR B 1 89 ? -3 -35.188 -18.062 1 98.62 89 THR B O 1
ATOM 3084 N N . PRO B 1 90 ? -2.029 -36.562 -19.516 1 98.06 90 PRO B N 1
ATOM 3085 C CA . PRO B 1 90 ? -1.553 -37.406 -18.422 1 98.06 90 PRO B CA 1
ATOM 3086 C C . PRO B 1 90 ? -0.535 -36.688 -17.531 1 98.06 90 PRO B C 1
ATOM 3088 O O . PRO B 1 90 ? 0.491 -36.219 -18.031 1 98.06 90 PRO B O 1
ATOM 3091 N N . HIS B 1 91 ? -0.782 -36.594 -16.234 1 98.5 91 HIS B N 1
ATOM 3092 C CA . HIS B 1 91 ? 0.11 -35.969 -15.273 1 98.5 91 HIS B CA 1
ATOM 3093 C C . HIS B 1 91 ? -0.192 -36.438 -13.852 1 98.5 91 HIS B C 1
ATOM 3095 O O . HIS B 1 91 ? -1.188 -37.125 -13.617 1 98.5 91 HIS B O 1
ATOM 3101 N N . ASP B 1 92 ? 0.696 -36.094 -12.938 1 98.62 92 ASP B N 1
ATOM 3102 C CA . ASP B 1 92 ? 0.544 -36.5 -11.539 1 98.62 92 ASP B CA 1
ATOM 3103 C C . ASP B 1 92 ? 0.429 -35.281 -10.625 1 98.62 92 ASP B C 1
ATOM 3105 O O . ASP B 1 92 ? -0.233 -35.344 -9.586 1 98.62 92 ASP B O 1
ATOM 3109 N N . VAL B 1 93 ? 1.096 -34.219 -10.969 1 98.81 93 VAL B N 1
ATOM 3110 C CA . VAL B 1 93 ? 1.185 -33.031 -10.141 1 98.81 93 VAL B CA 1
ATOM 3111 C C . VAL B 1 93 ? 1.31 -31.797 -11.031 1 98.81 93 VAL B C 1
ATOM 3113 O O . VAL B 1 93 ? 1.79 -31.891 -12.164 1 98.81 93 VAL B O 1
ATOM 3116 N N . MET B 1 94 ? 0.817 -30.641 -10.555 1 98.88 94 MET B N 1
ATOM 3117 C CA . MET B 1 94 ? 1.052 -29.359 -11.211 1 98.88 94 MET B CA 1
ATOM 3118 C C . MET B 1 94 ? 1.926 -28.453 -10.344 1 98.88 94 MET B C 1
ATOM 3120 O O . MET B 1 94 ? 1.669 -28.297 -9.156 1 98.88 94 MET B O 1
ATOM 3124 N N . VAL B 1 95 ? 2.973 -27.938 -10.922 1 98.94 95 VAL B N 1
ATOM 3125 C CA . VAL B 1 95 ? 3.822 -26.953 -10.266 1 98.94 95 VAL B CA 1
ATOM 3126 C C . VAL B 1 95 ? 3.506 -25.562 -10.805 1 98.94 95 VAL B C 1
ATOM 3128 O O . VAL B 1 95 ? 3.41 -25.359 -12.016 1 98.94 95 VAL B O 1
ATOM 3131 N N . VAL B 1 96 ? 3.26 -24.656 -9.867 1 98.81 96 VAL B N 1
ATOM 3132 C CA . VAL B 1 96 ? 2.869 -23.297 -10.227 1 98.81 96 VAL B CA 1
ATOM 3133 C C . VAL B 1 96 ? 3.9 -22.312 -9.688 1 98.81 96 VAL B C 1
ATOM 3135 O O . VAL B 1 96 ? 4.367 -22.438 -8.555 1 98.81 96 VAL B O 1
ATOM 3138 N N . ALA B 1 97 ? 4.266 -21.281 -10.484 1 98.38 97 ALA B N 1
ATOM 3139 C CA . ALA B 1 97 ? 5.141 -20.188 -10.062 1 98.38 97 ALA B CA 1
ATOM 3140 C C . ALA B 1 97 ? 4.855 -18.922 -10.852 1 98.38 97 ALA B C 1
ATOM 3142 O O . 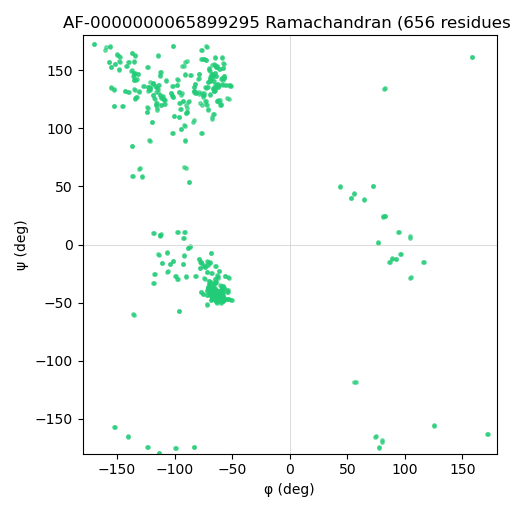ALA B 1 97 ? 4.984 -18.906 -12.078 1 98.38 97 ALA B O 1
ATOM 3143 N N . ALA B 1 98 ? 4.461 -17.891 -10.18 1 96.88 98 ALA B N 1
ATOM 3144 C CA . ALA B 1 98 ? 4.238 -16.609 -10.82 1 96.88 98 ALA B CA 1
ATOM 3145 C C . ALA B 1 98 ? 3.48 -16.781 -12.141 1 96.88 98 ALA B C 1
ATOM 3147 O O . ALA B 1 98 ? 3.904 -16.266 -13.172 1 96.88 98 ALA B O 1
ATOM 3148 N N . TYR B 1 99 ? 2.357 -17.516 -12.148 1 97.19 99 TYR B N 1
ATOM 3149 C CA . TYR B 1 99 ? 1.599 -17.844 -13.352 1 97.19 99 TYR B CA 1
ATOM 3150 C C . TYR B 1 99 ? 0.796 -16.641 -13.836 1 97.19 99 TYR B C 1
ATOM 3152 O O . TYR B 1 99 ? 0.723 -16.375 -15.039 1 97.19 99 TYR B O 1
ATOM 3160 N N . GLY B 1 100 ? 0.206 -15.961 -13.016 1 94.31 100 GLY B N 1
ATOM 3161 C CA . GLY B 1 100 ? -0.562 -14.773 -13.375 1 94.31 100 GLY B CA 1
ATOM 3162 C C . GLY B 1 100 ? -2.045 -15.055 -13.531 1 94.31 100 GLY B C 1
ATOM 3163 O O . GLY B 1 100 ? -2.842 -14.125 -13.68 1 94.31 100 GLY B O 1
ATOM 3164 N N . LEU B 1 101 ? -2.461 -16.297 -13.508 1 93.31 101 LEU B N 1
ATOM 3165 C CA . LEU B 1 101 ? -3.879 -16.641 -13.531 1 93.31 101 LEU B CA 1
ATOM 3166 C C . LEU B 1 101 ? -4.309 -17.266 -12.211 1 93.31 101 LEU B C 1
ATOM 3168 O O . LEU B 1 101 ? -3.539 -18.016 -11.586 1 93.31 101 LEU B O 1
ATOM 3172 N N . LEU B 1 102 ? -5.492 -16.969 -11.883 1 89.56 102 LEU B N 1
ATOM 3173 C CA . LEU B 1 102 ? -6.117 -17.625 -10.734 1 89.56 102 LEU B CA 1
ATOM 3174 C C . LEU B 1 102 ? -6.488 -19.062 -11.055 1 89.56 102 LEU B C 1
ATOM 3176 O O . LEU B 1 102 ? -6.984 -19.344 -12.148 1 89.56 102 LEU B O 1
ATOM 3180 N N . LEU B 1 103 ? -6.195 -19.906 -10.156 1 94.19 103 LEU B N 1
ATOM 3181 C CA . LEU B 1 103 ? -6.617 -21.297 -10.281 1 94.19 103 LEU B CA 1
ATOM 3182 C C . LEU B 1 103 ? -7.852 -21.578 -9.43 1 94.19 103 LEU B C 1
ATOM 3184 O O . LEU B 1 103 ? -7.762 -21.609 -8.203 1 94.19 103 LEU B O 1
ATOM 3188 N N . PRO B 1 104 ? -9.008 -21.812 -10.094 1 90.75 104 PRO B N 1
ATOM 3189 C CA . PRO B 1 104 ? -10.195 -22.156 -9.305 1 90.75 104 PRO B CA 1
ATOM 3190 C C . PRO B 1 104 ? -10.125 -23.562 -8.727 1 90.75 104 PRO B C 1
ATOM 3192 O O . PRO B 1 104 ? -9.266 -24.359 -9.117 1 90.75 104 PRO B O 1
ATOM 3195 N N . GLN B 1 105 ? -11.023 -23.891 -7.871 1 91 105 GLN B N 1
ATOM 3196 C CA . GLN B 1 105 ? -11.023 -25.172 -7.172 1 91 105 GLN B CA 1
ATOM 3197 C C . GLN B 1 105 ? -11.055 -26.328 -8.156 1 91 105 GLN B C 1
ATOM 3199 O O . GLN B 1 105 ? -10.375 -27.344 -7.961 1 91 105 GLN B O 1
ATOM 3204 N N . GLU B 1 106 ? -11.859 -26.172 -9.211 1 93.06 106 GLU B N 1
ATOM 3205 C CA . GLU B 1 106 ? -11.984 -27.234 -10.203 1 93.06 106 GLU B CA 1
ATOM 3206 C C . GLU B 1 106 ? -10.625 -27.578 -10.812 1 93.06 106 GLU B C 1
ATOM 3208 O O . GLU B 1 106 ? -10.352 -28.734 -11.109 1 93.06 106 GLU B O 1
ATOM 3213 N N . VAL B 1 107 ? -9.82 -26.547 -10.969 1 96.75 107 VAL B N 1
ATOM 3214 C CA . VAL B 1 107 ? -8.5 -26.75 -11.539 1 96.75 107 VAL B CA 1
ATOM 3215 C C . VAL B 1 107 ? -7.566 -27.344 -10.477 1 96.75 107 VAL B C 1
ATOM 3217 O O . VAL B 1 107 ? -6.801 -28.266 -10.758 1 96.75 107 VAL B O 1
ATOM 3220 N N . LEU B 1 108 ? -7.637 -26.891 -9.273 1 96.88 108 LEU B N 1
ATOM 3221 C CA . LEU B 1 108 ? -6.789 -27.328 -8.172 1 96.88 108 LEU B CA 1
ATOM 3222 C C . LEU B 1 108 ? -7 -28.812 -7.895 1 96.88 108 LEU B C 1
ATOM 3224 O O . LEU B 1 108 ? -6.09 -29.5 -7.418 1 96.88 108 LEU B O 1
ATOM 3228 N N . ASP B 1 109 ? -8.133 -29.359 -8.289 1 96.5 109 ASP B N 1
ATOM 3229 C CA . ASP B 1 109 ? -8.523 -30.719 -7.961 1 96.5 109 ASP B CA 1
ATOM 3230 C C . ASP B 1 109 ? -8.07 -31.703 -9.047 1 96.5 109 ASP B C 1
ATOM 3232 O O . ASP B 1 109 ? -8.133 -32.906 -8.867 1 96.5 109 ASP B O 1
ATOM 3236 N N . ILE B 1 110 ? -7.625 -31.188 -10.094 1 98.06 110 ILE B N 1
ATOM 3237 C CA . ILE B 1 110 ? -7.379 -32.031 -11.266 1 98.06 110 ILE B CA 1
ATOM 3238 C C . ILE B 1 110 ? -6.156 -32.906 -11.016 1 98.06 110 ILE B C 1
ATOM 3240 O O . ILE B 1 110 ? -6.215 -34.125 -11.203 1 98.06 110 ILE B O 1
ATOM 3244 N N . PRO B 1 111 ? -5 -32.312 -10.594 1 98.44 111 PRO B N 1
ATOM 3245 C CA . PRO B 1 111 ? -3.848 -33.188 -10.383 1 98.44 111 PRO B CA 1
ATOM 3246 C C . PRO B 1 111 ? -4.004 -34.062 -9.148 1 98.44 111 PRO B C 1
ATOM 3248 O O . PRO B 1 111 ? -4.383 -33.594 -8.078 1 98.44 111 PRO B O 1
ATOM 3251 N N . ARG B 1 112 ? -3.662 -35.281 -9.328 1 96.56 112 ARG B N 1
ATOM 3252 C CA . ARG B 1 112 ? -3.801 -36.25 -8.234 1 96.56 112 ARG B CA 1
ATOM 3253 C C . ARG B 1 112 ? -2.998 -35.812 -7.016 1 96.56 112 ARG B C 1
ATOM 3255 O O . ARG B 1 112 ? -3.484 -35.906 -5.887 1 96.56 112 ARG B O 1
ATOM 3262 N N . ALA B 1 113 ? -1.806 -35.375 -7.211 1 98.12 113 ALA B N 1
ATOM 3263 C CA . ALA B 1 113 ? -0.951 -34.938 -6.109 1 98.12 113 ALA B CA 1
ATOM 3264 C C . ALA B 1 113 ? -1.116 -33.438 -5.852 1 98.12 113 ALA B C 1
ATOM 3266 O O . ALA B 1 113 ? -0.308 -32.844 -5.145 1 98.12 113 ALA B O 1
ATOM 3267 N N . GLY B 1 114 ? -2.119 -32.781 -6.453 1 98.12 114 GLY B N 1
ATOM 3268 C CA . GLY B 1 114 ? -2.441 -31.391 -6.223 1 98.12 114 GLY B CA 1
ATOM 3269 C C . GLY B 1 114 ? -1.539 -30.438 -6.984 1 98.12 114 GLY B C 1
ATOM 3270 O O . GLY B 1 114 ? -0.905 -30.828 -7.969 1 98.12 114 GLY B O 1
ATOM 3271 N N . CYS B 1 115 ? -1.66 -29.156 -6.594 1 98.69 115 CYS B N 1
ATOM 3272 C CA . CYS B 1 115 ? -0.86 -28.078 -7.152 1 98.69 115 CYS B CA 1
ATOM 3273 C C . CYS B 1 115 ? 0.112 -27.516 -6.117 1 98.69 115 CYS B C 1
ATOM 3275 O O . CYS B 1 115 ? -0.289 -27.188 -5.004 1 98.69 115 CYS B O 1
ATOM 3277 N N . ILE B 1 116 ? 1.374 -27.469 -6.488 1 98.88 116 ILE B N 1
ATOM 3278 C CA . ILE B 1 116 ? 2.416 -26.953 -5.605 1 98.88 116 ILE B CA 1
ATOM 3279 C C . ILE B 1 116 ? 2.902 -25.594 -6.117 1 98.88 116 ILE B C 1
ATOM 3281 O O . ILE B 1 116 ? 3.389 -25.5 -7.246 1 98.88 116 ILE B O 1
ATOM 3285 N N . ASN B 1 117 ? 2.768 -24.578 -5.285 1 98.69 117 ASN B N 1
ATOM 3286 C CA . ASN B 1 117 ? 3.213 -23.234 -5.652 1 98.69 117 ASN B CA 1
ATOM 3287 C C . ASN B 1 117 ? 4.594 -22.938 -5.078 1 98.69 117 ASN B C 1
ATOM 3289 O O . ASN B 1 117 ? 4.879 -23.266 -3.926 1 98.69 117 ASN B O 1
ATOM 3293 N N . ILE B 1 118 ? 5.414 -22.344 -5.871 1 98.88 118 ILE B N 1
ATOM 3294 C CA . ILE B 1 118 ? 6.688 -21.781 -5.434 1 98.88 118 ILE B CA 1
ATOM 3295 C C . ILE B 1 118 ? 6.516 -20.297 -5.109 1 98.88 118 ILE B C 1
ATOM 3297 O O . ILE B 1 118 ? 6.52 -19.453 -6.008 1 98.88 118 ILE B O 1
ATOM 3301 N N . HIS B 1 119 ? 6.379 -19.953 -3.873 1 98.69 119 HIS B N 1
ATOM 3302 C CA . HIS B 1 119 ? 6.113 -18.578 -3.463 1 98.69 119 HIS B CA 1
ATOM 3303 C C . HIS B 1 119 ? 7.375 -17.922 -2.922 1 98.69 119 HIS B C 1
ATOM 3305 O O . HIS B 1 119 ? 8.047 -18.469 -2.043 1 98.69 119 HIS B O 1
ATOM 3311 N N . ALA B 1 120 ? 7.711 -16.734 -3.379 1 98.75 120 ALA B N 1
ATOM 3312 C CA . ALA B 1 120 ? 8.984 -16.078 -3.096 1 98.75 120 ALA B CA 1
ATOM 3313 C C . ALA B 1 120 ? 8.914 -15.273 -1.802 1 98.75 120 ALA B C 1
ATOM 3315 O O . ALA B 1 120 ? 9.281 -14.094 -1.776 1 98.75 120 ALA B O 1
ATOM 3316 N N . SER B 1 121 ? 8.492 -15.938 -0.71 1 98.75 121 SER B N 1
ATOM 3317 C CA . SER B 1 121 ? 8.562 -15.406 0.646 1 98.75 121 SER B CA 1
ATOM 3318 C C . SER B 1 121 ? 8.586 -16.531 1.682 1 98.75 121 SER B C 1
ATOM 3320 O O . SER B 1 121 ? 8.453 -17.703 1.335 1 98.75 121 SER B O 1
ATOM 3322 N N . LEU B 1 122 ? 8.844 -16.172 2.912 1 98.75 122 LEU B N 1
ATOM 3323 C CA . LEU B 1 122 ? 8.68 -17.078 4.043 1 98.75 122 LEU B CA 1
ATOM 3324 C C . LEU B 1 122 ? 7.281 -16.969 4.629 1 98.75 122 LEU B C 1
ATOM 3326 O O . LEU B 1 122 ? 7.055 -16.203 5.566 1 98.75 122 LEU B O 1
ATOM 3330 N N . LEU B 1 123 ? 6.363 -17.766 4.125 1 98.38 123 LEU B N 1
ATOM 3331 C CA . LEU B 1 123 ? 4.973 -17.719 4.559 1 98.38 123 LEU B CA 1
ATOM 3332 C C . LEU B 1 123 ? 4.863 -18.016 6.051 1 98.38 123 LEU B C 1
ATOM 3334 O O . LEU B 1 123 ? 5.645 -18.797 6.598 1 98.38 123 LEU B O 1
ATOM 3338 N N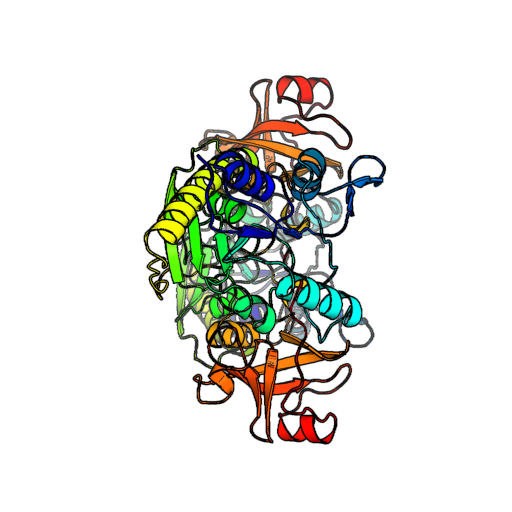 . PRO B 1 124 ? 3.92 -17.281 6.723 1 98.25 124 PRO B N 1
ATOM 3339 C CA . PRO B 1 124 ? 2.768 -16.547 6.203 1 98.25 124 PRO B CA 1
ATOM 3340 C C . PRO B 1 124 ? 3.09 -15.078 5.906 1 98.25 124 PRO B C 1
ATOM 3342 O O . PRO B 1 124 ? 2.201 -14.312 5.527 1 98.25 124 PRO B O 1
ATOM 3345 N N . ARG B 1 125 ? 4.352 -14.688 6.043 1 97.88 125 ARG B N 1
ATOM 3346 C CA . ARG B 1 125 ? 4.734 -13.312 5.75 1 97.88 125 ARG B CA 1
ATOM 3347 C C . ARG B 1 125 ? 4.785 -13.062 4.246 1 97.88 125 ARG B C 1
ATOM 3349 O O . ARG B 1 125 ? 5.352 -13.867 3.5 1 97.88 125 ARG B O 1
ATOM 3356 N N . TRP B 1 126 ? 4.086 -11.984 3.846 1 97.94 126 TRP B N 1
ATOM 3357 C CA . TRP B 1 126 ? 4.137 -11.461 2.486 1 97.94 126 TRP B CA 1
ATOM 3358 C C . TRP B 1 126 ? 3.396 -12.375 1.52 1 97.94 126 TRP B C 1
ATOM 3360 O O . TRP B 1 126 ? 3.932 -12.75 0.472 1 97.94 126 TRP B O 1
ATOM 3370 N N . ARG B 1 127 ? 2.154 -12.734 1.885 1 97.31 127 ARG B N 1
ATOM 3371 C CA . ARG B 1 127 ? 1.218 -13.258 0.896 1 97.31 127 ARG B CA 1
ATOM 3372 C C . ARG B 1 127 ? 0.921 -12.227 -0.184 1 97.31 127 ARG B C 1
ATOM 3374 O O . ARG B 1 127 ? 0.875 -11.023 0.096 1 97.31 127 ARG B O 1
ATOM 3381 N N . GLY B 1 128 ? 0.908 -12.672 -1.453 1 95.38 128 GLY B N 1
ATOM 3382 C CA . GLY B 1 128 ? 0.453 -11.703 -2.441 1 95.38 128 GLY B CA 1
ATOM 3383 C C . GLY B 1 128 ? 1.443 -11.492 -3.57 1 95.38 128 GLY B C 1
ATOM 3384 O O . GLY B 1 128 ? 2.264 -12.375 -3.855 1 95.38 128 GLY B O 1
ATOM 3385 N N . ALA B 1 129 ? 1.378 -10.352 -4.191 1 94.5 129 ALA B N 1
ATOM 3386 C CA . ALA B 1 129 ? 1.832 -10.18 -5.566 1 94.5 129 ALA B CA 1
ATOM 3387 C C . ALA B 1 129 ? 3.305 -9.781 -5.613 1 94.5 129 ALA B C 1
ATOM 3389 O O . ALA B 1 129 ? 3.996 -10.039 -6.598 1 94.5 129 ALA B O 1
ATOM 3390 N N . ALA B 1 130 ? 3.799 -9.102 -4.523 1 96.94 130 ALA B N 1
ATOM 3391 C CA . ALA B 1 130 ? 5.137 -8.516 -4.648 1 96.94 130 ALA B CA 1
ATOM 3392 C C . ALA B 1 130 ? 5.957 -8.766 -3.389 1 96.94 130 ALA B C 1
ATOM 3394 O O . ALA B 1 130 ? 6.531 -7.832 -2.82 1 96.94 130 ALA B O 1
ATOM 3395 N N . PRO B 1 131 ? 6.117 -10.055 -3.09 1 98.31 131 PRO B N 1
ATOM 3396 C CA . PRO B 1 131 ? 6.762 -10.375 -1.816 1 98.31 131 PRO B CA 1
ATOM 3397 C C . PRO B 1 131 ? 8.227 -9.93 -1.768 1 98.31 131 PRO B C 1
ATOM 3399 O O . PRO B 1 131 ? 8.703 -9.5 -0.718 1 98.31 131 PRO B O 1
ATOM 3402 N N . ILE B 1 132 ? 8.93 -9.977 -2.863 1 98.69 132 ILE B N 1
ATOM 3403 C CA . ILE B 1 132 ? 10.352 -9.641 -2.865 1 98.69 132 ILE B CA 1
ATOM 3404 C C . ILE B 1 132 ? 10.531 -8.148 -2.6 1 98.69 132 ILE B C 1
ATOM 3406 O O . ILE B 1 132 ? 11.305 -7.754 -1.723 1 98.69 132 ILE B O 1
ATOM 3410 N N . HIS B 1 133 ? 9.766 -7.34 -3.326 1 98.44 133 HIS B N 1
ATOM 3411 C CA . HIS B 1 133 ? 9.812 -5.891 -3.164 1 98.44 133 HIS B CA 1
ATOM 3412 C C . HIS B 1 133 ? 9.492 -5.484 -1.73 1 98.44 133 HIS B C 1
ATOM 3414 O O . HIS B 1 133 ? 10.242 -4.723 -1.114 1 98.44 133 HIS B O 1
ATOM 3420 N N . ARG B 1 134 ? 8.438 -6.031 -1.234 1 98.12 134 ARG B N 1
ATOM 3421 C CA . ARG B 1 134 ? 7.922 -5.609 0.063 1 98.12 134 ARG B CA 1
ATOM 3422 C C . ARG B 1 134 ? 8.844 -6.051 1.191 1 98.12 134 ARG B C 1
ATOM 3424 O O . ARG B 1 134 ? 8.984 -5.355 2.199 1 98.12 134 ARG B O 1
ATOM 3431 N N . ALA B 1 135 ? 9.531 -7.184 1.052 1 98.62 135 ALA B N 1
ATOM 3432 C CA . ALA B 1 135 ? 10.508 -7.621 2.045 1 98.62 135 ALA B CA 1
ATOM 3433 C C . ALA B 1 135 ? 11.664 -6.633 2.152 1 98.62 135 ALA B C 1
ATOM 3435 O O . ALA B 1 135 ? 12.086 -6.277 3.256 1 98.62 135 ALA B O 1
ATOM 3436 N N . ILE B 1 136 ? 12.133 -6.176 1.021 1 98.56 136 ILE B N 1
ATOM 3437 C CA . ILE B 1 136 ? 13.242 -5.223 1.01 1 98.56 136 ILE B CA 1
ATOM 3438 C C . ILE B 1 136 ? 12.781 -3.895 1.61 1 98.56 136 ILE B C 1
ATOM 3440 O O . ILE B 1 136 ? 13.445 -3.34 2.488 1 98.56 136 ILE B O 1
ATOM 3444 N N . GLU B 1 137 ? 11.625 -3.424 1.205 1 97.31 137 GLU B N 1
ATOM 3445 C CA . GLU B 1 137 ? 11.086 -2.152 1.682 1 97.31 137 GLU B CA 1
ATOM 3446 C C . GLU B 1 137 ? 10.914 -2.158 3.197 1 97.31 137 GLU B C 1
ATOM 3448 O O . GLU B 1 137 ? 11.188 -1.156 3.863 1 97.31 137 GLU B O 1
ATOM 3453 N N . ALA B 1 138 ? 10.492 -3.305 3.67 1 95.81 138 ALA B N 1
ATOM 3454 C CA . ALA B 1 138 ? 10.188 -3.414 5.094 1 95.81 138 ALA B CA 1
ATOM 3455 C C . ALA B 1 138 ? 11.461 -3.537 5.922 1 95.81 138 ALA B C 1
ATOM 3457 O O . ALA B 1 138 ? 11.438 -3.383 7.145 1 95.81 138 ALA B O 1
ATOM 3458 N N . GLY B 1 139 ? 12.539 -3.836 5.234 1 97.12 139 GLY B N 1
ATOM 3459 C CA . GLY B 1 139 ? 13.805 -3.979 5.941 1 97.12 139 GLY B CA 1
ATOM 3460 C C . GLY B 1 139 ? 13.984 -5.344 6.57 1 97.12 139 GLY B C 1
ATOM 3461 O O . GLY B 1 139 ? 14.672 -5.48 7.586 1 97.12 139 GLY B O 1
ATOM 3462 N N . ASP B 1 140 ? 13.305 -6.352 6.031 1 97.75 140 ASP B N 1
ATOM 3463 C CA . ASP B 1 140 ? 13.492 -7.711 6.527 1 97.75 140 ASP B CA 1
ATOM 3464 C C . ASP B 1 140 ? 14.953 -8.133 6.441 1 97.75 140 ASP B C 1
ATOM 3466 O O . ASP B 1 140 ? 15.641 -7.824 5.469 1 97.75 140 ASP B O 1
ATOM 3470 N N . ALA B 1 141 ? 15.359 -8.859 7.406 1 98.06 141 ALA B N 1
ATOM 3471 C CA . ALA B 1 141 ? 16.734 -9.359 7.418 1 98.06 141 ALA B CA 1
ATOM 3472 C C . ALA B 1 141 ? 16.875 -10.609 6.547 1 98.06 141 ALA B C 1
ATOM 3474 O O . ALA B 1 141 ? 17.953 -10.883 6.02 1 98.06 141 ALA B O 1
ATOM 3475 N N . GLU B 1 142 ? 15.742 -11.305 6.434 1 98.62 142 GLU B N 1
ATOM 3476 C CA . GLU B 1 142 ? 15.727 -12.539 5.66 1 98.62 142 GLU B CA 1
ATOM 3477 C C . GLU B 1 142 ? 14.422 -12.68 4.879 1 98.62 142 GLU B C 1
ATOM 3479 O O . GLU B 1 142 ? 13.43 -12.031 5.195 1 98.62 142 GLU B O 1
ATOM 3484 N N . THR B 1 143 ? 14.531 -13.398 3.812 1 98.75 143 THR B N 1
ATOM 3485 C CA . THR B 1 143 ? 13.406 -13.867 3.012 1 98.75 143 THR B CA 1
ATOM 3486 C C . THR B 1 143 ? 13.641 -15.297 2.533 1 98.75 143 THR B C 1
ATOM 3488 O O . THR B 1 143 ? 14.43 -16.031 3.131 1 98.75 143 THR B O 1
ATOM 3491 N N . GLY B 1 144 ? 12.852 -15.711 1.568 1 98.81 144 GLY B N 1
ATOM 3492 C CA . GLY B 1 144 ? 13.039 -17.062 1.081 1 98.81 144 GLY B CA 1
ATOM 3493 C C . GLY B 1 144 ? 11.953 -17.516 0.111 1 98.81 144 GLY B C 1
ATOM 3494 O O . GLY B 1 144 ? 11.328 -16.672 -0.544 1 98.81 144 GLY B O 1
ATOM 3495 N N . VAL B 1 145 ? 11.938 -18.812 -0.042 1 98.88 145 VAL B N 1
ATOM 3496 C CA . VAL B 1 145 ? 10.922 -19.484 -0.853 1 98.88 145 VAL B CA 1
ATOM 3497 C C . VAL B 1 145 ? 10.164 -20.484 0.001 1 98.88 145 VAL B C 1
ATOM 3499 O O . VAL B 1 145 ? 10.758 -21.219 0.799 1 98.88 145 VAL B O 1
ATOM 3502 N N . THR B 1 146 ? 8.914 -20.484 -0.081 1 98.88 146 THR B N 1
ATOM 3503 C CA . THR B 1 146 ? 8.078 -21.531 0.51 1 98.88 146 THR B CA 1
ATOM 3504 C C . THR B 1 146 ? 7.332 -22.312 -0.572 1 98.88 146 THR B C 1
ATOM 3506 O O . THR B 1 146 ? 6.656 -21.719 -1.413 1 98.88 146 THR B O 1
ATOM 3509 N N . LEU B 1 147 ? 7.543 -23.594 -0.622 1 98.94 147 LEU B N 1
ATOM 3510 C CA . LEU B 1 147 ? 6.645 -24.453 -1.386 1 98.94 147 LEU B CA 1
ATOM 3511 C C . LEU B 1 147 ? 5.363 -24.734 -0.606 1 98.94 147 LEU B C 1
ATOM 3513 O O . LEU B 1 147 ? 5.41 -25.078 0.577 1 98.94 147 LEU B O 1
ATOM 3517 N N . MET B 1 148 ? 4.301 -24.531 -1.253 1 98.69 148 MET B N 1
ATOM 3518 C CA . MET B 1 148 ? 3.057 -24.797 -0.531 1 98.69 148 MET B CA 1
ATOM 3519 C C . MET B 1 148 ? 2.084 -25.594 -1.392 1 98.69 148 MET B C 1
ATOM 3521 O O . MET B 1 148 ? 2.109 -25.5 -2.619 1 98.69 148 MET B O 1
ATOM 3525 N N . GLN B 1 149 ? 1.282 -26.438 -0.762 1 98.62 149 GLN B N 1
ATOM 3526 C CA . GLN B 1 149 ? 0.106 -27.016 -1.391 1 98.62 149 GLN B CA 1
ATOM 3527 C C . GLN B 1 149 ? -0.998 -25.984 -1.578 1 98.62 149 GLN B C 1
ATOM 3529 O O . GLN B 1 149 ? -1.551 -25.484 -0.601 1 98.62 149 GLN B O 1
ATOM 3534 N N . MET B 1 150 ? -1.302 -25.734 -2.826 1 97.56 150 MET B N 1
ATOM 3535 C CA . MET B 1 150 ? -2.195 -24.609 -3.109 1 97.56 150 MET B CA 1
ATOM 3536 C C . MET B 1 150 ? -3.611 -24.906 -2.633 1 97.56 150 MET B C 1
ATOM 3538 O O . MET B 1 150 ? -4.051 -26.062 -2.668 1 97.56 150 MET B O 1
ATOM 3542 N N . ASP B 1 151 ? -4.25 -23.969 -2.1 1 95 151 ASP B N 1
ATOM 3543 C CA . ASP B 1 151 ? -5.695 -23.922 -1.881 1 95 151 ASP B CA 1
ATOM 3544 C C . ASP B 1 151 ? -6.316 -22.688 -2.535 1 95 151 ASP B C 1
ATOM 3546 O O . ASP B 1 151 ? -5.648 -21.984 -3.293 1 95 151 ASP B O 1
ATOM 3550 N N . VAL B 1 152 ? -7.531 -22.469 -2.336 1 91.06 152 VAL B N 1
ATOM 3551 C CA . VAL B 1 152 ? -8.273 -21.453 -3.074 1 91.06 152 VAL B CA 1
ATOM 3552 C C . VAL B 1 152 ? -7.949 -20.062 -2.518 1 91.06 152 VAL B C 1
ATOM 3554 O O . VAL B 1 152 ? -8.242 -19.047 -3.148 1 91.06 152 VAL B O 1
ATOM 3557 N N . GLY B 1 153 ? -7.359 -20 -1.347 1 92.31 153 GLY B N 1
ATOM 3558 C CA . GLY B 1 153 ? -7.016 -18.719 -0.729 1 92.31 153 GLY B CA 1
ATOM 3559 C C . GLY B 1 153 ? -5.785 -18.078 -1.335 1 92.31 153 GLY B C 1
ATOM 3560 O O . GLY B 1 153 ? -5.055 -18.719 -2.098 1 92.31 153 GLY B O 1
ATOM 3561 N N . LEU B 1 154 ? -5.602 -16.797 -0.977 1 93.75 154 LEU B N 1
ATOM 3562 C CA . LEU B 1 154 ? -4.441 -16.078 -1.481 1 93.75 154 LEU B CA 1
ATOM 3563 C C . LEU B 1 154 ? -3.178 -16.484 -0.732 1 93.75 154 LEU B C 1
ATOM 3565 O O . LEU B 1 154 ? -2.881 -15.938 0.333 1 93.75 154 LEU B O 1
ATOM 3569 N N . ASP B 1 155 ? -2.457 -17.406 -1.317 1 96.5 155 ASP B N 1
ATOM 3570 C CA . ASP B 1 155 ? -1.183 -17.891 -0.792 1 96.5 155 ASP B CA 1
ATOM 3571 C C . ASP B 1 155 ? -1.338 -18.406 0.637 1 96.5 155 ASP B C 1
ATOM 3573 O O . ASP B 1 155 ? -0.493 -18.141 1.494 1 96.5 155 ASP B O 1
ATOM 3577 N N . THR B 1 156 ? -2.389 -19.156 0.888 1 96 156 THR B N 1
ATOM 3578 C CA . THR B 1 156 ? -2.723 -19.609 2.236 1 96 156 THR B CA 1
ATOM 3579 C C . THR B 1 156 ? -2.418 -21.094 2.404 1 96 156 THR B C 1
ATOM 3581 O O . THR B 1 156 ? -2.541 -21.625 3.504 1 96 156 THR B O 1
ATOM 3584 N N . GLY B 1 157 ? -2.062 -21.766 1.392 1 97 157 GLY B N 1
ATOM 3585 C CA . GLY B 1 157 ? -1.914 -23.219 1.419 1 97 157 GLY B CA 1
ATOM 3586 C C . GLY B 1 157 ? -0.905 -23.688 2.447 1 97 157 GLY B C 1
ATOM 3587 O O . GLY B 1 157 ? -0.042 -22.922 2.879 1 97 157 GLY B O 1
ATOM 3588 N N . ALA B 1 158 ? -1.025 -25 2.777 1 98.5 158 ALA B N 1
ATOM 3589 C CA . ALA B 1 158 ? -0.119 -25.609 3.746 1 98.5 158 ALA B CA 1
ATOM 3590 C C . ALA B 1 158 ? 1.308 -25.656 3.207 1 98.5 158 ALA B C 1
ATOM 3592 O O . ALA B 1 158 ? 1.521 -25.922 2.02 1 98.5 158 ALA B O 1
ATOM 3593 N N . MET B 1 159 ? 2.271 -25.406 4.055 1 98.88 159 MET B N 1
ATOM 3594 C CA . MET B 1 159 ? 3.678 -25.281 3.678 1 98.88 159 MET B CA 1
ATOM 3595 C C . MET B 1 159 ? 4.328 -26.656 3.582 1 98.88 159 MET B C 1
ATOM 3597 O O . MET B 1 159 ? 4.18 -27.484 4.484 1 98.88 159 MET B O 1
ATOM 3601 N N . ILE B 1 160 ? 5.004 -26.891 2.543 1 98.75 160 ILE B N 1
ATOM 3602 C CA . ILE B 1 160 ? 5.672 -28.172 2.295 1 98.75 160 ILE B CA 1
ATOM 3603 C C . ILE B 1 160 ? 7.129 -28.078 2.738 1 98.75 160 ILE B C 1
ATOM 3605 O O . ILE B 1 160 ? 7.594 -28.906 3.537 1 98.75 160 ILE B O 1
ATOM 3609 N N . GLU B 1 161 ? 7.809 -27.109 2.156 1 98.38 161 GLU B N 1
ATOM 3610 C CA . GLU B 1 161 ? 9.227 -26.875 2.426 1 98.38 161 GLU B CA 1
ATOM 3611 C C . GLU B 1 161 ? 9.586 -25.406 2.23 1 98.38 161 GLU B C 1
ATOM 3613 O O . GLU B 1 161 ? 8.891 -24.672 1.523 1 98.38 161 GLU B O 1
ATOM 3618 N N . GLU B 1 162 ? 10.672 -24.984 2.924 1 98.44 162 GLU B N 1
ATOM 3619 C CA . GLU B 1 162 ? 11.125 -23.609 2.758 1 98.44 162 GLU B CA 1
ATOM 3620 C C . GLU B 1 162 ? 12.641 -23.531 2.645 1 98.44 162 GLU B C 1
ATOM 3622 O O . GLU B 1 162 ? 13.352 -24.422 3.109 1 98.44 162 GLU B O 1
ATOM 3627 N N . ALA B 1 163 ? 13.117 -22.609 1.964 1 98.62 163 ALA B N 1
ATOM 3628 C CA . ALA B 1 163 ? 14.516 -22.203 1.919 1 98.62 163 ALA B CA 1
ATOM 3629 C C . ALA B 1 163 ? 14.68 -20.734 2.312 1 98.62 163 ALA B C 1
ATOM 3631 O O . ALA B 1 163 ? 13.945 -19.859 1.821 1 98.62 163 ALA B O 1
ATOM 3632 N N . ARG B 1 164 ? 15.641 -20.469 3.164 1 98.62 164 ARG B N 1
ATOM 3633 C CA . ARG B 1 164 ? 15.836 -19.125 3.695 1 98.62 164 ARG B CA 1
ATOM 3634 C C . ARG B 1 164 ? 17.078 -18.484 3.086 1 98.62 164 ARG B C 1
ATOM 3636 O O . ARG B 1 164 ? 18.094 -19.141 2.863 1 98.62 164 ARG B O 1
ATOM 3643 N N . ILE B 1 165 ? 16.953 -17.234 2.828 1 98.5 165 ILE B N 1
ATOM 3644 C CA . ILE B 1 165 ? 18.047 -16.453 2.258 1 98.5 165 ILE B CA 1
ATOM 3645 C C . ILE B 1 165 ? 18.156 -15.117 2.998 1 98.5 165 ILE B C 1
ATOM 3647 O O . ILE B 1 165 ? 17.156 -14.438 3.23 1 98.5 165 ILE B O 1
ATOM 3651 N N . ALA B 1 166 ? 19.406 -14.766 3.359 1 98.69 166 ALA B N 1
ATOM 3652 C CA . ALA B 1 166 ? 19.641 -13.445 3.945 1 98.69 166 ALA B CA 1
ATOM 3653 C C . ALA B 1 166 ? 19.5 -12.344 2.896 1 98.69 166 ALA B C 1
ATOM 3655 O O . ALA B 1 166 ? 19.906 -12.523 1.747 1 98.69 166 ALA B O 1
ATOM 3656 N N . ILE B 1 167 ? 18.922 -11.273 3.238 1 98.69 167 ILE B N 1
ATOM 3657 C CA . ILE B 1 167 ? 18.906 -10.102 2.371 1 98.69 167 ILE B CA 1
ATOM 3658 C C . ILE B 1 167 ? 20.125 -9.227 2.654 1 98.69 167 ILE B C 1
ATOM 3660 O O . ILE B 1 167 ? 20.25 -8.672 3.748 1 98.69 167 ILE B O 1
ATOM 3664 N N . ALA B 1 168 ? 20.984 -9.117 1.727 1 97.94 168 ALA B N 1
ATOM 3665 C CA . ALA B 1 168 ? 22.203 -8.305 1.877 1 97.94 168 ALA B CA 1
ATOM 3666 C C . ALA B 1 168 ? 21.859 -6.816 1.837 1 97.94 168 ALA B C 1
ATOM 3668 O O . ALA B 1 168 ? 20.844 -6.414 1.262 1 97.94 168 ALA B O 1
ATOM 3669 N N . PRO B 1 169 ? 22.781 -6.004 2.398 1 96.06 169 PRO B N 1
ATOM 3670 C CA . PRO B 1 169 ? 22.516 -4.562 2.453 1 96.06 169 PRO B CA 1
ATOM 3671 C C . PRO B 1 169 ? 22.453 -3.924 1.067 1 96.06 169 PRO B C 1
ATOM 3673 O O . PRO B 1 169 ? 21.859 -2.852 0.908 1 96.06 169 PRO B O 1
ATOM 3676 N N . ASP B 1 170 ? 23 -4.629 0.084 1 96.5 170 ASP B N 1
ATOM 3677 C CA . ASP B 1 170 ? 23.031 -4.043 -1.252 1 96.5 170 ASP B CA 1
ATOM 3678 C C . ASP B 1 170 ? 22.125 -4.816 -2.211 1 96.5 170 ASP B C 1
ATOM 3680 O O . ASP B 1 170 ? 22.125 -4.559 -3.416 1 96.5 170 ASP B O 1
ATOM 3684 N N . ASP B 1 171 ? 21.359 -5.758 -1.696 1 98.31 171 ASP B N 1
ATOM 3685 C CA . ASP B 1 171 ? 20.453 -6.527 -2.545 1 98.31 171 ASP B CA 1
ATOM 3686 C C . ASP B 1 171 ? 19.375 -5.633 -3.145 1 98.31 171 ASP B C 1
ATOM 3688 O O . ASP B 1 171 ? 18.828 -4.77 -2.459 1 98.31 171 ASP B O 1
ATOM 3692 N N . THR B 1 172 ? 19.156 -5.754 -4.398 1 98.56 172 THR B N 1
ATOM 3693 C CA . THR B 1 172 ? 17.984 -5.203 -5.07 1 98.56 172 THR B CA 1
ATOM 3694 C C . THR B 1 172 ? 16.953 -6.297 -5.332 1 98.56 172 THR B C 1
ATOM 3696 O O . THR B 1 172 ? 17.219 -7.477 -5.086 1 98.56 172 THR B O 1
ATOM 3699 N N . THR B 1 173 ? 15.789 -5.887 -5.758 1 98.62 173 THR B N 1
ATOM 3700 C CA . THR B 1 173 ? 14.789 -6.879 -6.145 1 98.62 173 THR B CA 1
ATOM 3701 C C . THR B 1 173 ? 15.336 -7.797 -7.234 1 98.62 173 THR B C 1
ATOM 3703 O O . THR B 1 173 ? 15.109 -9.008 -7.207 1 98.62 173 THR B O 1
ATOM 3706 N N . ALA B 1 174 ? 16.109 -7.246 -8.133 1 98.19 174 ALA B N 1
ATOM 3707 C CA . ALA B 1 174 ? 16.672 -8.047 -9.227 1 98.19 174 ALA B CA 1
ATOM 3708 C C . ALA B 1 174 ? 17.609 -9.117 -8.688 1 98.19 174 ALA B C 1
ATOM 3710 O O . ALA B 1 174 ? 17.484 -10.297 -9.031 1 98.19 174 ALA B O 1
ATOM 3711 N N . THR B 1 175 ? 18.562 -8.75 -7.836 1 98.44 175 THR B N 1
ATOM 3712 C CA . THR B 1 175 ? 19.562 -9.688 -7.34 1 98.44 175 THR B CA 1
ATOM 3713 C C . THR B 1 175 ? 18.922 -10.734 -6.434 1 98.44 175 THR B C 1
ATOM 3715 O O . THR B 1 175 ? 19.266 -11.922 -6.504 1 98.44 175 THR B O 1
ATOM 3718 N N . LEU B 1 176 ? 18.047 -10.258 -5.633 1 98.56 176 LEU B N 1
ATOM 3719 C CA . LEU B 1 176 ? 17.359 -11.188 -4.742 1 98.56 176 LEU B CA 1
ATOM 3720 C C . LEU B 1 176 ? 16.469 -12.148 -5.531 1 98.56 176 LEU B C 1
ATOM 3722 O O . LEU B 1 176 ? 16.406 -13.336 -5.211 1 98.56 176 LEU B O 1
ATOM 3726 N N . HIS B 1 177 ? 15.773 -11.586 -6.535 1 98.44 177 HIS B N 1
ATOM 3727 C CA . HIS B 1 177 ? 14.953 -12.383 -7.438 1 98.44 177 HIS B CA 1
ATOM 3728 C C . HIS B 1 177 ? 15.742 -13.555 -8.008 1 98.44 177 HIS B C 1
ATOM 3730 O O . HIS B 1 177 ? 15.281 -14.695 -7.973 1 98.44 177 HIS B O 1
ATOM 3736 N N . ASP B 1 178 ? 16.922 -13.32 -8.477 1 98.44 178 ASP B N 1
ATOM 3737 C CA . ASP B 1 178 ? 17.75 -14.352 -9.094 1 98.44 178 ASP B CA 1
ATOM 3738 C C . ASP B 1 178 ? 18.125 -15.438 -8.078 1 98.44 178 ASP B C 1
ATOM 3740 O O . ASP B 1 178 ? 18.047 -16.625 -8.383 1 98.44 178 ASP B O 1
ATOM 3744 N N . ARG B 1 179 ? 18.484 -15.023 -6.891 1 98.69 179 ARG B N 1
ATOM 3745 C CA . ARG B 1 179 ? 18.859 -15.984 -5.855 1 98.69 179 ARG B CA 1
ATOM 3746 C C . ARG B 1 179 ? 17.641 -16.797 -5.414 1 98.69 179 ARG B C 1
ATOM 3748 O O . ARG B 1 179 ? 17.75 -18.016 -5.207 1 98.69 179 ARG B O 1
ATOM 3755 N N . LEU B 1 180 ? 16.531 -16.141 -5.293 1 98.88 180 LEU B N 1
ATOM 3756 C CA . LEU B 1 180 ? 15.312 -16.828 -4.891 1 98.88 180 LEU B CA 1
ATOM 3757 C C . LEU B 1 180 ? 14.852 -17.797 -5.977 1 98.88 180 LEU B C 1
ATOM 3759 O O . LEU B 1 180 ? 14.359 -18.875 -5.672 1 98.88 180 LEU B O 1
ATOM 3763 N N . ALA B 1 181 ? 15 -17.359 -7.238 1 98.81 181 ALA B N 1
ATOM 3764 C CA . ALA B 1 181 ? 14.648 -18.219 -8.352 1 98.81 181 ALA B CA 1
ATOM 3765 C C . ALA B 1 181 ? 15.469 -19.516 -8.32 1 98.81 181 ALA B C 1
ATOM 3767 O O . ALA B 1 181 ? 14.93 -20.609 -8.492 1 98.81 181 ALA B O 1
ATOM 3768 N N . ALA B 1 182 ? 16.719 -19.375 -8.078 1 98.81 182 ALA B N 1
ATOM 3769 C CA . ALA B 1 182 ? 17.594 -20.531 -8 1 98.81 182 ALA B CA 1
ATOM 3770 C C . ALA B 1 182 ? 17.219 -21.438 -6.824 1 98.81 182 ALA B C 1
ATOM 3772 O O . ALA B 1 182 ? 17.172 -22.656 -6.961 1 98.81 182 ALA B O 1
ATOM 3773 N N . ALA B 1 183 ? 16.984 -20.812 -5.676 1 98.81 183 ALA B N 1
ATOM 3774 C CA . ALA B 1 183 ? 16.594 -21.562 -4.484 1 98.81 183 ALA B CA 1
ATOM 3775 C C . ALA B 1 183 ? 15.281 -22.312 -4.715 1 98.81 183 ALA B C 1
ATOM 3777 O O . ALA B 1 183 ? 15.148 -23.484 -4.34 1 98.81 183 ALA B O 1
ATOM 3778 N N . GLY B 1 184 ? 14.328 -21.609 -5.332 1 98.81 184 GLY B N 1
ATOM 3779 C CA . GLY B 1 184 ? 13.047 -22.219 -5.633 1 98.81 184 GLY B CA 1
ATOM 3780 C C . GLY B 1 184 ? 13.164 -23.391 -6.59 1 98.81 184 GLY B C 1
ATOM 3781 O O . GLY B 1 184 ? 12.484 -24.406 -6.422 1 98.81 184 GLY B O 1
ATOM 3782 N N . ALA B 1 185 ? 14.016 -23.234 -7.562 1 98.88 185 ALA B N 1
ATOM 3783 C CA . ALA B 1 185 ? 14.25 -24.297 -8.547 1 98.88 185 ALA B CA 1
ATOM 3784 C C . ALA B 1 185 ? 14.812 -25.547 -7.883 1 98.88 185 ALA B C 1
ATOM 3786 O O . ALA B 1 185 ? 14.359 -26.656 -8.156 1 98.88 185 ALA B O 1
ATOM 3787 N N . ARG B 1 186 ? 15.727 -25.344 -7.016 1 98.69 186 ARG B N 1
ATOM 3788 C CA . ARG B 1 186 ? 16.312 -26.469 -6.305 1 98.69 186 ARG B CA 1
ATOM 3789 C C . ARG B 1 186 ? 15.297 -27.125 -5.379 1 98.69 186 ARG B C 1
ATOM 3791 O O . ARG B 1 186 ? 15.172 -28.359 -5.352 1 98.69 186 ARG B O 1
ATOM 3798 N N . LEU B 1 187 ? 14.602 -26.297 -4.664 1 98.81 187 LEU B N 1
ATOM 3799 C CA . LEU B 1 187 ? 13.656 -26.766 -3.656 1 98.81 187 LEU B CA 1
ATOM 3800 C C . LEU B 1 187 ? 12.555 -27.609 -4.289 1 98.81 187 LEU B C 1
ATOM 3802 O O . LEU B 1 187 ? 12.156 -28.641 -3.744 1 98.81 187 LEU B O 1
ATOM 3806 N N . ILE B 1 188 ? 12.047 -27.156 -5.422 1 98.88 188 ILE B N 1
ATOM 3807 C CA . ILE B 1 188 ? 10.914 -27.844 -6.039 1 98.88 188 ILE B CA 1
ATOM 3808 C C . ILE B 1 188 ? 11.359 -29.188 -6.602 1 98.88 188 ILE B C 1
ATOM 3810 O O . ILE B 1 188 ? 10.617 -30.172 -6.562 1 98.88 188 ILE B O 1
ATOM 3814 N N . VAL B 1 189 ? 12.547 -29.297 -7.184 1 98.81 189 VAL B N 1
ATOM 3815 C CA . VAL B 1 189 ? 13.062 -30.562 -7.688 1 98.81 189 VAL B CA 1
ATOM 3816 C C . VAL B 1 189 ? 13.18 -31.578 -6.543 1 98.81 189 VAL B C 1
ATOM 3818 O O . VAL B 1 189 ? 12.742 -32.719 -6.664 1 98.81 189 VAL B O 1
ATOM 3821 N N . ASP B 1 190 ? 13.75 -31.094 -5.43 1 98.69 190 ASP B N 1
ATOM 3822 C CA . ASP B 1 190 ? 13.867 -31.953 -4.262 1 98.69 190 ASP B CA 1
ATOM 3823 C C . ASP B 1 190 ? 12.492 -32.469 -3.811 1 98.69 190 ASP B C 1
ATOM 3825 O O . ASP B 1 190 ? 12.336 -33.625 -3.484 1 98.69 190 ASP B O 1
ATOM 3829 N N . ALA B 1 191 ? 11.578 -31.578 -3.77 1 98.75 191 ALA B N 1
ATOM 3830 C CA . ALA B 1 191 ? 10.227 -31.922 -3.346 1 98.75 191 ALA B CA 1
ATOM 3831 C C . ALA B 1 191 ? 9.602 -32.938 -4.293 1 98.75 191 ALA B C 1
ATOM 3833 O O . ALA B 1 191 ? 8.938 -33.906 -3.848 1 98.75 191 ALA B O 1
ATOM 3834 N N . LEU B 1 192 ? 9.805 -32.781 -5.621 1 98.75 192 LEU B N 1
ATOM 3835 C CA . LEU B 1 192 ? 9.242 -33.719 -6.605 1 98.75 192 LEU B CA 1
ATOM 3836 C C . LEU B 1 192 ? 9.867 -35.094 -6.488 1 98.75 192 LEU B C 1
ATOM 3838 O O . LEU B 1 192 ? 9.188 -36.094 -6.66 1 98.75 192 LEU B O 1
ATOM 3842 N N . VAL B 1 193 ? 11.156 -35.156 -6.211 1 98.56 193 VAL B N 1
ATOM 3843 C CA . VAL B 1 193 ? 11.828 -36.438 -5.984 1 98.56 193 VAL B CA 1
ATOM 3844 C C . VAL B 1 193 ? 11.188 -37.156 -4.793 1 98.56 193 VAL B C 1
ATOM 3846 O O . VAL B 1 193 ? 10.906 -38.344 -4.859 1 98.56 193 VAL B O 1
ATOM 3849 N N . ARG B 1 194 ? 10.992 -36.406 -3.758 1 98.38 194 ARG B N 1
ATOM 3850 C CA . ARG B 1 194 ? 10.375 -36.969 -2.562 1 98.38 194 ARG B CA 1
ATOM 3851 C C . ARG B 1 194 ? 8.945 -37.438 -2.852 1 98.38 194 ARG B C 1
ATOM 3853 O O . ARG B 1 194 ? 8.523 -38.469 -2.383 1 98.38 194 ARG B O 1
ATOM 3860 N N . LEU B 1 195 ? 8.234 -36.625 -3.588 1 98.62 195 LEU B N 1
ATOM 3861 C CA . LEU B 1 195 ? 6.863 -36.969 -3.953 1 98.62 195 LEU B CA 1
ATOM 3862 C C . LEU B 1 195 ? 6.832 -38.281 -4.734 1 98.62 195 LEU B C 1
ATOM 3864 O O . LEU B 1 195 ? 5.992 -39.125 -4.477 1 98.62 195 LEU B O 1
ATOM 3868 N N . GLU B 1 196 ? 7.75 -38.375 -5.672 1 98 196 GLU B N 1
ATOM 3869 C CA . GLU B 1 196 ? 7.82 -39.625 -6.465 1 98 196 GLU B CA 1
ATOM 3870 C C . GLU B 1 196 ? 8.133 -40.812 -5.59 1 98 196 GLU B C 1
ATOM 3872 O O . GLU B 1 196 ? 7.535 -41.875 -5.75 1 98 196 GLU B O 1
ATOM 3877 N N . ARG B 1 197 ? 9.016 -40.594 -4.719 1 97.25 197 ARG B N 1
ATOM 3878 C CA . ARG B 1 197 ? 9.477 -41.688 -3.867 1 97.25 197 ARG B CA 1
ATOM 3879 C C . ARG B 1 197 ? 8.414 -42.062 -2.854 1 97.25 197 ARG B C 1
ATOM 3881 O O . ARG B 1 197 ? 8.133 -43.25 -2.672 1 97.25 197 ARG B O 1
ATOM 3888 N N . ASP B 1 198 ? 7.777 -41.125 -2.238 1 97.25 198 ASP B N 1
ATOM 3889 C CA . ASP B 1 198 ? 6.945 -41.406 -1.066 1 97.25 198 ASP B CA 1
ATOM 3890 C C . ASP B 1 198 ? 5.461 -41.375 -1.429 1 97.25 198 ASP B C 1
ATOM 3892 O O . ASP B 1 198 ? 4.617 -41.812 -0.648 1 97.25 198 ASP B O 1
ATOM 3896 N N . GLY B 1 199 ? 5.156 -40.812 -2.52 1 96.12 199 GLY B N 1
ATOM 3897 C CA . GLY B 1 199 ? 3.777 -40.75 -2.979 1 96.12 199 GLY B CA 1
ATOM 3898 C C . GLY B 1 199 ? 3.027 -39.531 -2.428 1 96.12 199 GLY B C 1
ATOM 3899 O O . GLY B 1 199 ? 1.927 -39.219 -2.885 1 96.12 199 GLY B O 1
ATOM 3900 N N . THR B 1 200 ? 3.625 -38.938 -1.405 1 95.44 200 THR B N 1
ATOM 3901 C CA . THR B 1 200 ? 3.008 -37.781 -0.785 1 95.44 200 THR B CA 1
ATOM 3902 C C . THR B 1 200 ? 4.074 -36.812 -0.254 1 95.44 200 THR B C 1
ATOM 3904 O O . THR B 1 200 ? 5.227 -37.219 -0.069 1 95.44 200 THR B O 1
ATOM 3907 N N . LEU B 1 201 ? 3.674 -35.594 -0.119 1 97.56 201 LEU B N 1
ATOM 3908 C CA . LEU B 1 201 ? 4.508 -34.594 0.533 1 97.56 201 LEU B CA 1
ATOM 3909 C C . LEU B 1 201 ? 3.854 -34.094 1.82 1 97.56 201 LEU B C 1
ATOM 3911 O O . LEU B 1 201 ? 2.727 -33.594 1.798 1 97.56 201 LEU B O 1
ATOM 3915 N N . PRO B 1 202 ? 4.52 -34.344 2.879 1 96.06 202 PRO B N 1
ATOM 3916 C CA . PRO B 1 202 ? 3.959 -33.75 4.094 1 96.06 202 PRO B CA 1
ATOM 3917 C C . PRO B 1 202 ? 3.855 -32.219 4.012 1 96.06 202 PRO B C 1
ATOM 3919 O O . PRO B 1 202 ? 4.727 -31.562 3.432 1 96.06 202 PRO B O 1
ATOM 3922 N N . ALA B 1 203 ? 2.752 -31.609 4.473 1 97.56 203 ALA B N 1
ATOM 3923 C CA . ALA B 1 203 ? 2.52 -30.172 4.496 1 97.56 203 ALA B CA 1
ATOM 3924 C C . ALA B 1 203 ? 1.978 -29.719 5.848 1 97.56 203 ALA B C 1
ATOM 3926 O O . ALA B 1 203 ? 1.224 -30.453 6.496 1 97.56 203 ALA B O 1
ATOM 3927 N N . THR B 1 204 ? 2.391 -28.625 6.285 1 98.25 204 THR B N 1
ATOM 3928 C CA . THR B 1 204 ? 1.963 -28.062 7.562 1 98.25 204 THR B CA 1
ATOM 3929 C C . THR B 1 204 ? 1.172 -26.781 7.348 1 98.25 204 THR B C 1
ATOM 3931 O O . THR B 1 204 ? 1.583 -25.906 6.574 1 98.25 204 THR B O 1
ATOM 3934 N N . PRO B 1 205 ? 0.018 -26.656 8.062 1 97.62 205 PRO B N 1
ATOM 3935 C CA . PRO B 1 205 ? -0.719 -25.391 7.965 1 97.62 205 PRO B CA 1
ATOM 3936 C C . PRO B 1 205 ? 0.129 -24.188 8.352 1 97.62 205 PRO B C 1
ATOM 3938 O O . PRO B 1 205 ? 1.001 -24.281 9.219 1 97.62 205 PRO B O 1
ATOM 3941 N N . GLN B 1 206 ? -0.1 -23.078 7.695 1 97.75 206 GLN B N 1
ATOM 3942 C CA . GLN B 1 206 ? 0.604 -21.844 8.055 1 97.75 206 GLN B CA 1
ATOM 3943 C C . GLN B 1 206 ? 0.237 -21.391 9.461 1 97.75 206 GLN B C 1
ATOM 3945 O O . GLN B 1 206 ? -0.906 -21.562 9.891 1 97.75 206 GLN B O 1
ATOM 3950 N N . PRO B 1 207 ? 1.221 -20.828 10.141 1 96.69 207 PRO B N 1
ATOM 3951 C CA . PRO B 1 207 ? 0.871 -20.219 11.422 1 96.69 207 PRO B CA 1
ATOM 3952 C C . PRO B 1 207 ? -0.14 -19.078 11.273 1 96.69 207 PRO B C 1
ATOM 3954 O O . PRO B 1 207 ? -0.155 -18.391 10.25 1 96.69 207 PRO B O 1
ATOM 3957 N N . ALA B 1 208 ? -0.929 -18.906 12.328 1 91.44 208 ALA B N 1
ATOM 3958 C CA . ALA B 1 208 ? -1.925 -17.844 12.336 1 91.44 208 ALA B CA 1
ATOM 3959 C C . ALA B 1 208 ? -1.266 -16.469 12.523 1 91.44 208 ALA B C 1
ATOM 3961 O O . ALA B 1 208 ? -1.778 -15.461 12.055 1 91.44 208 ALA B O 1
ATOM 3962 N N . ASP B 1 209 ? -0.14 -16.484 13.219 1 93.12 209 ASP B N 1
ATOM 3963 C CA . ASP B 1 209 ? 0.577 -15.242 13.516 1 93.12 209 ASP B CA 1
ATOM 3964 C C . ASP B 1 209 ? 1.608 -14.93 12.43 1 93.12 209 ASP B C 1
ATOM 3966 O O . ASP B 1 209 ? 2.145 -15.844 11.797 1 93.12 209 ASP B O 1
ATOM 3970 N N . GLY B 1 210 ? 1.794 -13.633 12.195 1 93.88 210 GLY B N 1
ATOM 3971 C CA . GLY B 1 210 ? 2.857 -13.227 11.289 1 93.88 210 GLY B CA 1
ATOM 3972 C C . GLY B 1 210 ? 2.381 -13.031 9.859 1 93.88 210 GLY B C 1
ATOM 3973 O O . GLY B 1 210 ? 3.189 -12.828 8.953 1 93.88 210 GLY B O 1
ATOM 3974 N N . VAL B 1 211 ? 1.06 -13.023 9.648 1 95.69 211 VAL B N 1
ATOM 3975 C CA . VAL B 1 211 ? 0.491 -12.859 8.312 1 95.69 211 VAL B CA 1
ATOM 3976 C C . VAL B 1 211 ? 0.642 -11.406 7.871 1 95.69 211 VAL B C 1
ATOM 3978 O O . VAL B 1 211 ? 0.292 -10.477 8.609 1 95.69 211 VAL B O 1
ATOM 3981 N N . THR B 1 212 ? 1.279 -11.195 6.742 1 95 212 THR B N 1
ATOM 3982 C CA . THR B 1 212 ? 1.298 -9.891 6.082 1 95 212 THR B CA 1
ATOM 3983 C C . THR B 1 212 ? 1.044 -10.047 4.582 1 95 212 THR B C 1
ATOM 3985 O O . THR B 1 212 ? 1.14 -11.148 4.043 1 95 212 THR B O 1
ATOM 3988 N N . TYR B 1 213 ? 0.6 -9.016 3.99 1 94 213 TYR B N 1
ATOM 3989 C CA . TYR B 1 213 ? 0.272 -9.055 2.57 1 94 213 TYR B CA 1
ATOM 3990 C C . TYR B 1 213 ? 1.208 -8.164 1.768 1 94 213 TYR B C 1
ATOM 3992 O O . TYR B 1 213 ? 1.527 -7.047 2.191 1 94 213 TYR B O 1
ATOM 4000 N N . ALA B 1 214 ? 1.63 -8.664 0.663 1 96 214 ALA B N 1
ATOM 4001 C CA . ALA B 1 214 ? 2.477 -7.945 -0.287 1 96 214 ALA B CA 1
ATOM 4002 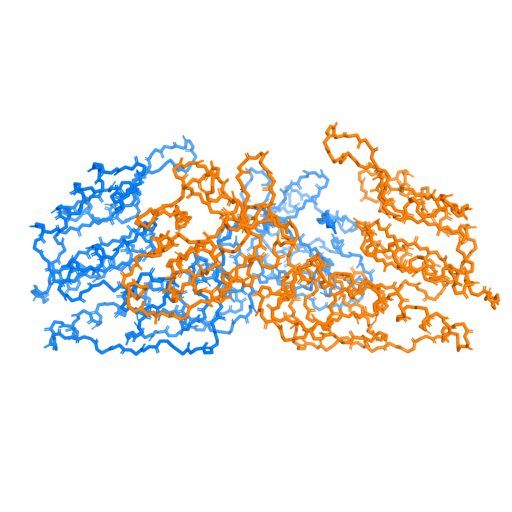C C . ALA B 1 214 ? 1.663 -7.434 -1.472 1 96 214 ALA B C 1
ATOM 4004 O O . ALA B 1 214 ? 1.551 -8.109 -2.494 1 96 214 ALA B O 1
ATOM 4005 N N . GLU B 1 215 ? 1.263 -6.207 -1.365 1 91.06 215 GLU B N 1
ATOM 4006 C CA . GLU B 1 215 ? 0.493 -5.609 -2.451 1 91.06 215 GLU B CA 1
ATOM 4007 C C . GLU B 1 215 ? 1.364 -5.383 -3.686 1 91.06 215 GLU B C 1
ATOM 4009 O O . GLU B 1 215 ? 2.566 -5.145 -3.566 1 91.06 215 GLU B O 1
ATOM 4014 N N . LYS B 1 216 ? 0.742 -5.418 -4.781 1 92.88 216 LYS B N 1
ATOM 4015 C CA . LYS B 1 216 ? 1.422 -5.164 -6.047 1 92.88 216 LYS B CA 1
ATOM 4016 C C . LYS B 1 216 ? 2.059 -3.777 -6.062 1 92.88 216 LYS B C 1
ATOM 4018 O O . LYS B 1 216 ? 1.478 -2.816 -5.551 1 92.88 216 LYS B O 1
ATOM 4023 N N . ILE B 1 217 ? 3.213 -3.686 -6.676 1 93.69 217 ILE B N 1
ATOM 4024 C CA . ILE B 1 217 ? 3.902 -2.406 -6.797 1 93.69 217 ILE B CA 1
ATOM 4025 C C . ILE B 1 217 ? 3.342 -1.628 -7.984 1 93.69 217 ILE B C 1
ATOM 4027 O O . ILE B 1 217 ? 3.176 -2.182 -9.078 1 93.69 217 ILE B O 1
ATOM 4031 N N . GLY B 1 218 ? 3.018 -0.378 -7.797 1 91.25 218 GLY B N 1
ATOM 4032 C CA . GLY B 1 218 ? 2.545 0.463 -8.883 1 91.25 218 GLY B CA 1
ATOM 4033 C C . GLY B 1 218 ? 3.498 1.595 -9.219 1 91.25 218 GLY B C 1
ATOM 4034 O O . GLY B 1 218 ? 4.344 1.966 -8.406 1 91.25 218 GLY B O 1
ATOM 4035 N N . LYS B 1 219 ? 3.299 2.164 -10.414 1 92.88 219 LYS B N 1
ATOM 4036 C CA . LYS B 1 219 ? 4.137 3.262 -10.883 1 92.88 219 LYS B CA 1
ATOM 4037 C C . LYS B 1 219 ? 4.004 4.484 -9.984 1 92.88 219 LYS B C 1
ATOM 4039 O O . LYS B 1 219 ? 4.961 5.242 -9.812 1 92.88 219 LYS B O 1
ATOM 4044 N N . HIS B 1 220 ? 2.895 4.574 -9.367 1 89.44 220 HIS B N 1
ATOM 4045 C CA . HIS B 1 220 ? 2.617 5.73 -8.523 1 89.44 220 HIS B CA 1
ATOM 4046 C C . HIS B 1 220 ? 3.492 5.73 -7.273 1 89.44 220 HIS B C 1
ATOM 4048 O O . HIS B 1 220 ? 3.641 6.758 -6.613 1 89.44 220 HIS B O 1
ATOM 4054 N N . GLU B 1 221 ? 4.098 4.66 -6.957 1 93.31 221 GLU B N 1
ATOM 4055 C CA . GLU B 1 221 ? 4.918 4.527 -5.758 1 93.31 221 GLU B CA 1
ATOM 4056 C C . GLU B 1 221 ? 6.363 4.934 -6.027 1 93.31 221 GLU B C 1
ATOM 4058 O O . GLU B 1 221 ? 7.172 5.027 -5.102 1 93.31 221 GLU B O 1
ATOM 4063 N N . ALA B 1 222 ? 6.707 5.289 -7.289 1 95.69 222 ALA B N 1
ATOM 4064 C CA . ALA B 1 222 ? 8.078 5.492 -7.738 1 95.69 222 ALA B CA 1
ATOM 4065 C C . ALA B 1 222 ? 8.688 6.746 -7.109 1 95.69 222 ALA B C 1
ATOM 4067 O O . ALA B 1 222 ? 9.883 6.781 -6.809 1 95.69 222 ALA B O 1
ATOM 4068 N N . ALA B 1 223 ? 7.863 7.75 -6.875 1 96 223 ALA B N 1
ATOM 4069 C CA . ALA B 1 223 ? 8.344 9.039 -6.387 1 96 223 ALA B CA 1
ATOM 4070 C C . ALA B 1 223 ? 8.852 8.93 -4.953 1 96 223 ALA B C 1
ATOM 4072 O O . ALA B 1 223 ? 8.148 8.414 -4.078 1 96 223 ALA B O 1
ATOM 4073 N N . LEU B 1 224 ? 10.039 9.391 -4.684 1 97.19 224 LEU B N 1
ATOM 4074 C CA . LEU B 1 224 ? 10.602 9.367 -3.336 1 97.19 224 LEU B CA 1
ATOM 4075 C C . LEU B 1 224 ? 10.086 10.539 -2.51 1 97.19 224 LEU B C 1
ATOM 4077 O O . LEU B 1 224 ? 10.07 11.68 -2.979 1 97.19 224 LEU B O 1
ATOM 4081 N N . ASP B 1 225 ? 9.625 10.227 -1.34 1 96.38 225 ASP B N 1
ATOM 4082 C CA . ASP B 1 225 ? 9.305 11.266 -0.362 1 96.38 225 ASP B CA 1
ATOM 4083 C C . ASP B 1 225 ? 10.508 11.562 0.536 1 96.38 225 ASP B C 1
ATOM 4085 O O . ASP B 1 225 ? 10.734 10.859 1.524 1 96.38 225 ASP B O 1
ATOM 4089 N N . TRP B 1 226 ? 11.18 12.641 0.271 1 96.75 226 TRP B N 1
ATOM 4090 C CA . TRP B 1 226 ? 12.469 12.945 0.883 1 96.75 226 TRP B CA 1
ATOM 4091 C C . TRP B 1 226 ? 12.312 13.242 2.371 1 96.75 226 TRP B C 1
ATOM 4093 O O . TRP B 1 226 ? 13.297 13.344 3.102 1 96.75 226 TRP B O 1
ATOM 4103 N N . ARG B 1 227 ? 11.094 13.336 2.877 1 95.12 227 ARG B N 1
ATOM 4104 C CA . ARG B 1 227 ? 10.844 13.586 4.293 1 95.12 227 ARG B CA 1
ATOM 4105 C C . ARG B 1 227 ? 11.008 12.305 5.105 1 95.12 227 ARG B C 1
ATOM 4107 O O . ARG B 1 227 ? 11.07 12.344 6.336 1 95.12 227 ARG B O 1
ATOM 4114 N N . LYS B 1 228 ? 11.086 11.148 4.402 1 96.25 228 LYS B N 1
ATOM 4115 C CA . LYS B 1 228 ? 11.367 9.891 5.078 1 96.25 228 LYS B CA 1
ATOM 4116 C C . LYS B 1 228 ? 12.852 9.773 5.438 1 96.25 228 LYS B C 1
ATOM 4118 O O . LYS B 1 228 ? 13.688 10.484 4.871 1 96.25 228 LYS B O 1
ATOM 4123 N N . PRO B 1 229 ? 13.164 8.914 6.387 1 95.38 229 PRO B N 1
ATOM 4124 C CA . PRO B 1 229 ? 14.57 8.719 6.75 1 95.38 229 PRO B CA 1
ATOM 4125 C C . PRO B 1 229 ? 15.398 8.133 5.609 1 95.38 229 PRO B C 1
ATOM 4127 O O . PRO B 1 229 ? 14.883 7.352 4.805 1 95.38 229 PRO B O 1
ATOM 4130 N N . ALA B 1 230 ? 16.641 8.422 5.633 1 97.06 230 ALA B N 1
ATOM 4131 C CA . ALA B 1 230 ? 17.547 8.016 4.562 1 97.06 230 ALA B CA 1
ATOM 4132 C C . ALA B 1 230 ? 17.562 6.5 4.414 1 97.06 230 ALA B C 1
ATOM 4134 O O . ALA B 1 230 ? 17.641 5.98 3.297 1 97.06 230 ALA B O 1
ATOM 4135 N N . ASP B 1 231 ? 17.531 5.801 5.512 1 96.56 231 ASP B N 1
ATOM 4136 C CA . ASP B 1 231 ? 17.594 4.344 5.449 1 96.56 231 ASP B CA 1
ATOM 4137 C C . ASP B 1 231 ? 16.344 3.768 4.785 1 96.56 231 ASP B C 1
ATOM 4139 O O . ASP B 1 231 ? 16.438 2.795 4.035 1 96.56 231 ASP B O 1
ATOM 4143 N N . VAL B 1 232 ? 15.211 4.336 5.016 1 96.94 232 VAL B N 1
ATOM 4144 C CA . VAL B 1 232 ? 13.961 3.926 4.398 1 96.94 232 VAL B CA 1
ATOM 4145 C C . VAL B 1 232 ? 14.023 4.172 2.893 1 96.94 232 VAL B C 1
ATOM 4147 O O . VAL B 1 232 ? 13.656 3.303 2.1 1 96.94 232 VAL B O 1
ATOM 4150 N N . LEU B 1 233 ? 14.539 5.293 2.549 1 98.25 233 LEU B N 1
ATOM 4151 C CA . LEU B 1 233 ? 14.625 5.652 1.137 1 98.25 233 LEU B CA 1
ATOM 4152 C C . LEU B 1 233 ? 15.656 4.785 0.418 1 98.25 233 LEU B C 1
ATOM 4154 O O . LEU B 1 233 ? 15.461 4.418 -0.742 1 98.25 233 LEU B O 1
ATOM 4158 N N . ALA B 1 234 ? 16.703 4.5 1.118 1 98.5 234 ALA B N 1
ATOM 4159 C CA . ALA B 1 234 ? 17.703 3.604 0.537 1 98.5 234 ALA B CA 1
ATOM 4160 C C . ALA B 1 234 ? 17.094 2.242 0.211 1 98.5 234 ALA B C 1
ATOM 4162 O O . ALA B 1 234 ? 17.344 1.68 -0.855 1 98.5 234 ALA B O 1
ATOM 4163 N N . ARG B 1 235 ? 16.328 1.69 1.075 1 98.25 235 ARG B N 1
ATOM 4164 C CA . ARG B 1 235 ? 15.672 0.41 0.842 1 98.25 235 ARG B CA 1
ATOM 4165 C C . ARG B 1 235 ? 14.672 0.509 -0.309 1 98.25 235 ARG B C 1
ATOM 4167 O O . ARG B 1 235 ? 14.562 -0.411 -1.122 1 98.25 235 ARG B O 1
ATOM 4174 N N . GLN B 1 236 ? 13.977 1.621 -0.36 1 98.31 236 GLN B N 1
ATOM 4175 C CA . GLN B 1 236 ? 13.016 1.812 -1.438 1 98.31 236 GLN B CA 1
ATOM 4176 C C . GLN B 1 236 ? 13.703 1.798 -2.801 1 98.31 236 GLN B C 1
ATOM 4178 O O . GLN B 1 236 ? 13.211 1.165 -3.74 1 98.31 236 GLN B O 1
ATOM 4183 N N . VAL B 1 237 ? 14.805 2.484 -2.883 1 98.69 237 VAL B N 1
ATOM 4184 C CA . VAL B 1 237 ? 15.57 2.531 -4.125 1 98.69 237 VAL B CA 1
ATOM 4185 C C . VAL B 1 237 ? 15.961 1.117 -4.547 1 98.69 237 VAL B C 1
ATOM 4187 O O . VAL B 1 237 ? 15.797 0.741 -5.711 1 98.69 237 VAL B O 1
ATOM 4190 N N . ARG B 1 238 ? 16.391 0.311 -3.617 1 98.69 238 ARG B N 1
ATOM 4191 C CA . ARG B 1 238 ? 16.797 -1.063 -3.896 1 98.69 238 ARG B CA 1
ATOM 4192 C C . ARG B 1 238 ? 15.586 -1.924 -4.266 1 98.69 238 ARG B C 1
ATOM 4194 O O . ARG B 1 238 ? 15.648 -2.717 -5.207 1 98.69 238 ARG B O 1
ATOM 4201 N N . ALA B 1 239 ? 14.5 -1.728 -3.541 1 98.69 239 ALA B N 1
ATOM 4202 C CA . ALA B 1 239 ? 13.289 -2.514 -3.744 1 98.69 239 ALA B CA 1
ATOM 4203 C C . ALA B 1 239 ? 12.695 -2.266 -5.129 1 98.69 239 ALA B C 1
ATOM 4205 O O . ALA B 1 239 ? 12.109 -3.166 -5.73 1 98.69 239 ALA B O 1
ATOM 4206 N N . PHE B 1 240 ? 12.875 -1.042 -5.621 1 98.38 240 PHE B N 1
ATOM 4207 C CA . PHE B 1 240 ? 12.211 -0.643 -6.855 1 98.38 240 PHE B CA 1
ATOM 4208 C C . PHE B 1 240 ? 13.148 -0.783 -8.047 1 98.38 240 PHE B C 1
ATOM 4210 O O . PHE B 1 240 ? 12.891 -0.23 -9.117 1 98.38 240 PHE B O 1
ATOM 4217 N N . ASP B 1 241 ? 14.242 -1.412 -7.809 1 98.12 241 ASP B N 1
ATOM 4218 C CA . ASP B 1 241 ? 15.148 -1.762 -8.898 1 98.12 241 ASP B CA 1
ATOM 4219 C C . ASP B 1 241 ? 14.906 -3.191 -9.375 1 98.12 241 ASP B C 1
ATOM 4221 O O . ASP B 1 241 ? 15.188 -4.148 -8.648 1 98.12 241 ASP B O 1
ATOM 4225 N N . PRO B 1 242 ? 14.352 -3.438 -10.586 1 96.69 242 PRO B N 1
ATOM 4226 C CA . PRO B 1 242 ? 14.359 -2.5 -11.711 1 96.69 242 PRO B CA 1
ATOM 4227 C C . PRO B 1 242 ? 13.023 -1.774 -11.883 1 96.69 242 PRO B C 1
ATOM 4229 O O . PRO B 1 242 ? 12.93 -0.831 -12.672 1 96.69 242 PRO B O 1
ATOM 4232 N N . PHE B 1 243 ? 12 -2.207 -11.281 1 95.06 243 PHE B N 1
ATOM 4233 C CA . PHE B 1 243 ? 10.68 -1.607 -11.453 1 95.06 243 PHE B CA 1
ATOM 4234 C C . PHE B 1 243 ? 10.07 -1.246 -10.102 1 95.06 243 PHE B C 1
ATOM 4236 O O . PHE B 1 243 ? 10.117 -2.041 -9.156 1 95.06 243 PHE B O 1
ATOM 4243 N N . PRO B 1 244 ? 9.492 -0.1 -10.016 1 96.38 244 PRO B N 1
ATOM 4244 C CA . PRO B 1 244 ? 9.273 0.924 -11.039 1 96.38 244 PRO B CA 1
ATOM 4245 C C . PRO B 1 244 ? 10.453 1.888 -11.172 1 96.38 244 PRO B C 1
ATOM 4247 O O . PRO B 1 244 ? 10.438 2.77 -12.039 1 96.38 244 PRO B O 1
ATOM 4250 N N . GLY B 1 245 ? 11.414 1.705 -10.383 1 97.62 245 GLY B N 1
ATOM 4251 C CA . GLY B 1 245 ? 12.492 2.672 -10.273 1 97.62 245 GLY B CA 1
ATOM 4252 C C . GLY B 1 245 ? 12.164 3.836 -9.359 1 97.62 245 GLY B C 1
ATOM 4253 O O . GLY B 1 245 ? 11.062 4.391 -9.422 1 97.62 245 GLY B O 1
ATOM 4254 N N . GLY B 1 246 ? 13.148 4.141 -8.508 1 97.94 246 GLY B N 1
ATOM 4255 C CA . GLY B 1 246 ? 12.961 5.359 -7.73 1 97.94 246 GLY B CA 1
ATOM 4256 C C . GLY B 1 246 ? 13.047 6.617 -8.57 1 97.94 246 GLY B C 1
ATOM 4257 O O . GLY B 1 246 ? 13.867 6.703 -9.484 1 97.94 246 GLY B O 1
ATOM 4258 N N . VAL B 1 247 ? 12.211 7.602 -8.188 1 98 247 VAL B N 1
ATOM 4259 C CA . VAL B 1 247 ? 12.172 8.805 -9.016 1 98 247 VAL B CA 1
ATOM 4260 C C . VAL B 1 247 ? 12.305 10.047 -8.133 1 98 247 VAL B C 1
ATOM 4262 O O . VAL B 1 247 ? 11.672 10.141 -7.082 1 98 247 VAL B O 1
ATOM 4265 N N . ALA B 1 248 ? 13.156 10.922 -8.492 1 98 248 ALA B N 1
ATOM 4266 C CA . ALA B 1 248 ? 13.258 12.281 -7.961 1 98 248 ALA B CA 1
ATOM 4267 C C . ALA B 1 248 ? 12.984 13.32 -9.039 1 98 248 ALA B C 1
ATOM 4269 O O . ALA B 1 248 ? 13.461 13.195 -10.172 1 98 248 ALA B O 1
ATOM 4270 N N . THR B 1 249 ? 12.219 14.305 -8.742 1 96.12 249 THR B N 1
ATOM 4271 C CA . THR B 1 249 ? 11.867 15.312 -9.734 1 96.12 249 THR B CA 1
ATOM 4272 C C . THR B 1 249 ? 12.562 16.641 -9.438 1 96.12 249 THR B C 1
ATOM 4274 O O . THR B 1 249 ? 12.477 17.141 -8.32 1 96.12 249 THR B O 1
ATOM 4277 N N . LEU B 1 250 ? 13.297 17.156 -10.375 1 94.69 250 LEU B N 1
ATOM 4278 C CA . LEU B 1 250 ? 13.969 18.453 -10.297 1 94.69 250 LEU B CA 1
ATOM 4279 C C . LEU B 1 250 ? 13.547 19.359 -11.453 1 94.69 250 LEU B C 1
ATOM 4281 O O . LEU B 1 250 ? 13.75 19.016 -12.617 1 94.69 250 LEU B O 1
ATOM 4285 N N . ASP B 1 251 ? 12.945 20.438 -11.156 1 88.44 251 ASP B N 1
ATOM 4286 C CA . ASP B 1 251 ? 12.508 21.406 -12.148 1 88.44 251 ASP B CA 1
ATOM 4287 C C . ASP B 1 251 ? 11.656 20.75 -13.227 1 88.44 251 ASP B C 1
ATOM 4289 O O . ASP B 1 251 ? 11.883 20.953 -14.422 1 88.44 251 ASP B O 1
ATOM 4293 N N . GLY B 1 252 ? 10.828 19.859 -12.805 1 89.38 252 GLY B N 1
ATOM 4294 C CA . GLY B 1 252 ? 9.875 19.234 -13.703 1 89.38 252 GLY B CA 1
ATOM 4295 C C . GLY B 1 252 ? 10.422 18 -14.375 1 89.38 252 GLY B C 1
ATOM 4296 O O . GLY B 1 252 ? 9.672 17.234 -15 1 89.38 252 GLY B O 1
ATOM 4297 N N . ALA B 1 253 ? 11.695 17.812 -14.242 1 93.88 253 ALA B N 1
ATOM 4298 C CA . ALA B 1 253 ? 12.305 16.656 -14.883 1 93.88 253 ALA B CA 1
ATOM 4299 C C . ALA B 1 253 ? 12.438 15.492 -13.898 1 93.88 253 ALA B C 1
ATOM 4301 O O . ALA B 1 253 ? 12.938 15.672 -12.781 1 93.88 253 ALA B O 1
ATOM 4302 N N . ALA B 1 254 ? 12.008 14.336 -14.328 1 96.88 254 ALA B N 1
ATOM 4303 C CA . ALA B 1 254 ? 12.086 13.141 -13.492 1 96.88 254 ALA B CA 1
ATOM 4304 C C . ALA B 1 254 ? 13.422 12.438 -13.672 1 96.88 254 ALA B C 1
ATOM 4306 O O . ALA B 1 254 ? 13.789 12.055 -14.789 1 96.88 254 ALA B O 1
ATOM 4307 N N . ILE B 1 255 ? 14.133 12.273 -12.609 1 98.12 255 ILE B N 1
ATOM 4308 C CA . ILE B 1 255 ? 15.406 11.555 -12.602 1 98.12 255 ILE B CA 1
ATOM 4309 C C . ILE B 1 255 ? 15.242 10.227 -11.867 1 98.12 255 ILE B C 1
ATOM 4311 O O . ILE B 1 255 ? 14.758 10.188 -10.734 1 98.12 255 ILE B O 1
ATOM 4315 N N . LYS B 1 256 ? 15.602 9.125 -12.516 1 98.5 256 LYS B N 1
ATOM 4316 C CA . LYS B 1 256 ? 15.539 7.82 -11.852 1 98.5 256 LYS B CA 1
ATOM 4317 C C . LYS B 1 256 ? 16.781 7.582 -11 1 98.5 256 LYS B C 1
ATOM 4319 O O . LYS B 1 256 ? 17.891 7.957 -11.383 1 98.5 256 LYS B O 1
ATOM 4324 N N . LEU B 1 257 ? 16.594 7.062 -9.875 1 98.69 257 LEU B N 1
ATOM 4325 C CA . LEU B 1 257 ? 17.656 6.695 -8.938 1 98.69 257 LEU B CA 1
ATOM 4326 C C . LEU B 1 257 ? 17.766 5.18 -8.805 1 98.69 257 LEU B C 1
ATOM 4328 O O . LEU B 1 257 ? 16.781 4.508 -8.453 1 98.69 257 LEU B O 1
ATOM 4332 N N . TRP B 1 258 ? 18.969 4.594 -9 1 98.5 258 TRP B N 1
ATOM 4333 C CA . TRP B 1 258 ? 19.062 3.143 -9.109 1 98.5 258 TRP B CA 1
ATOM 4334 C C . TRP B 1 258 ? 19.922 2.574 -7.977 1 98.5 258 TRP B C 1
ATOM 4336 O O . TRP B 1 258 ? 19.797 1.396 -7.633 1 98.5 258 TRP B O 1
ATOM 4346 N N . ALA B 1 259 ? 20.844 3.383 -7.426 1 98.44 259 ALA B N 1
ATOM 4347 C CA . ALA B 1 259 ? 21.672 2.975 -6.297 1 98.44 259 ALA B CA 1
ATOM 4348 C C . ALA B 1 259 ? 21.906 4.137 -5.336 1 98.44 259 ALA B C 1
ATOM 4350 O O . ALA B 1 259 ? 22.156 5.27 -5.766 1 98.44 259 ALA B O 1
ATOM 4351 N N . ALA B 1 260 ? 21.703 3.832 -4.055 1 98.5 260 ALA B N 1
ATOM 4352 C CA . ALA B 1 260 ? 21.875 4.867 -3.037 1 98.5 260 ALA B CA 1
ATOM 4353 C C . ALA B 1 260 ? 22.203 4.254 -1.682 1 98.5 260 ALA B C 1
ATOM 4355 O O . ALA B 1 260 ? 21.875 3.098 -1.415 1 98.5 260 ALA B O 1
ATOM 4356 N N . GLU B 1 261 ? 22.891 4.957 -0.842 1 97.75 261 GLU B N 1
ATOM 4357 C CA . GLU B 1 261 ? 23.234 4.531 0.512 1 97.75 261 GLU B CA 1
ATOM 4358 C C . GLU B 1 261 ? 23.016 5.66 1.517 1 97.75 261 GLU B C 1
ATOM 4360 O O . GLU B 1 261 ? 23.266 6.828 1.204 1 97.75 261 GLU B O 1
ATOM 4365 N N . PRO B 1 262 ? 22.578 5.293 2.703 1 97 262 PRO B N 1
ATOM 4366 C CA . PRO B 1 262 ? 22.406 6.328 3.725 1 97 262 PRO B CA 1
ATOM 4367 C C . PRO B 1 262 ? 23.734 6.902 4.219 1 97 262 PRO B C 1
ATOM 4369 O O . PRO B 1 262 ? 24.734 6.18 4.309 1 97 262 PRO B O 1
ATOM 4372 N N . VAL B 1 263 ? 23.688 8.141 4.445 1 94.69 263 VAL B N 1
ATOM 4373 C CA . VAL B 1 263 ? 24.828 8.844 5.039 1 94.69 263 VAL B CA 1
ATOM 4374 C C . VAL B 1 263 ? 24.375 9.555 6.316 1 94.69 263 VAL B C 1
ATOM 4376 O O . VAL B 1 263 ? 23.281 10.125 6.367 1 94.69 263 VAL B O 1
ATOM 4379 N N . ALA B 1 264 ? 25.234 9.391 7.348 1 85.38 264 ALA B N 1
ATOM 4380 C CA . ALA B 1 264 ? 24.891 10.008 8.625 1 85.38 264 ALA B CA 1
ATOM 4381 C C . ALA B 1 264 ? 24.875 11.531 8.508 1 85.38 264 ALA B C 1
ATOM 4383 O O . ALA B 1 264 ? 25.609 12.109 7.703 1 85.38 264 ALA B O 1
ATOM 4384 N N . ALA B 1 265 ? 23.984 12.078 9.297 1 75.56 265 ALA B N 1
ATOM 4385 C CA . ALA B 1 265 ? 23.844 13.531 9.336 1 75.56 265 ALA B CA 1
ATOM 4386 C C . ALA B 1 265 ? 25.078 14.195 9.922 1 75.56 265 ALA B C 1
ATOM 4388 O O . ALA B 1 265 ? 25.562 13.789 10.984 1 75.56 265 ALA B O 1
ATOM 4389 N N . HIS B 1 266 ? 25.828 14.945 9.094 1 77 266 HIS B N 1
ATOM 4390 C CA . HIS B 1 266 ? 26.875 15.797 9.633 1 77 266 HIS B CA 1
ATOM 4391 C C . HIS B 1 266 ? 26.859 17.188 9 1 77 266 HIS B C 1
ATOM 4393 O O . HIS B 1 266 ? 26.422 17.328 7.852 1 77 266 HIS B O 1
ATOM 4399 N N . GLY B 1 267 ? 27.125 18.109 9.859 1 75.94 267 GLY B N 1
ATOM 4400 C CA . GLY B 1 267 ? 27.281 19.469 9.359 1 75.94 267 GLY B CA 1
ATOM 4401 C C . GLY B 1 267 ? 26.062 19.969 8.609 1 75.94 267 GLY B C 1
ATOM 4402 O O . GLY B 1 267 ? 24.953 19.969 9.148 1 75.94 267 GLY B O 1
ATOM 4403 N N . THR B 1 268 ? 26.297 20.281 7.312 1 71.75 268 THR B N 1
ATOM 4404 C CA . THR B 1 268 ? 25.297 20.875 6.43 1 71.75 268 THR B CA 1
ATOM 4405 C C . THR B 1 268 ? 24.125 19.922 6.238 1 71.75 268 THR B C 1
ATOM 4407 O O . THR B 1 268 ? 22.984 20.375 6.074 1 71.75 268 THR B O 1
ATOM 4410 N N . ILE B 1 269 ? 24.312 18.656 6.34 1 74.5 269 ILE B N 1
ATOM 4411 C CA . ILE B 1 269 ? 23.281 17.656 6.152 1 74.5 269 ILE B CA 1
ATOM 4412 C C . ILE B 1 269 ? 22.219 17.797 7.246 1 74.5 269 ILE B C 1
ATOM 4414 O O . ILE B 1 269 ? 21.016 17.672 6.98 1 74.5 269 ILE B O 1
ATOM 4418 N N . ALA B 1 270 ? 22.688 18.188 8.383 1 74.81 270 ALA B N 1
ATOM 4419 C CA . ALA B 1 270 ? 21.797 18.234 9.539 1 74.81 270 ALA B CA 1
ATOM 4420 C C . ALA B 1 270 ? 20.844 19.406 9.461 1 74.81 270 ALA B C 1
ATOM 4422 O O . ALA B 1 270 ? 19.75 19.375 10.039 1 74.81 270 ALA B O 1
ATOM 4423 N N . THR B 1 271 ? 21.219 20.359 8.602 1 80.62 271 THR B N 1
ATOM 4424 C CA . THR B 1 271 ? 20.422 21.578 8.633 1 80.62 271 THR B CA 1
ATOM 4425 C C . THR B 1 271 ? 19.672 21.766 7.316 1 80.62 271 THR B C 1
ATOM 4427 O O . THR B 1 271 ? 18.766 22.594 7.223 1 80.62 271 THR B O 1
ATOM 4430 N N . ALA B 1 272 ? 19.984 20.938 6.352 1 89.44 272 ALA B N 1
ATOM 4431 C CA . ALA B 1 272 ? 19.375 21.109 5.035 1 89.44 272 ALA B CA 1
ATOM 4432 C C . ALA B 1 272 ? 17.969 20.531 5.004 1 89.44 272 ALA B C 1
ATOM 4434 O O . ALA B 1 272 ? 17.703 19.484 5.605 1 89.44 272 ALA B O 1
ATOM 4435 N N . ALA B 1 273 ? 17.094 21.234 4.281 1 90.75 273 ALA B N 1
ATOM 4436 C CA . ALA B 1 273 ? 15.719 20.75 4.117 1 90.75 273 ALA B CA 1
ATOM 4437 C C . ALA B 1 273 ? 15.68 19.469 3.293 1 90.75 273 ALA B C 1
ATOM 4439 O O . ALA B 1 273 ? 16.469 19.297 2.369 1 90.75 273 ALA B O 1
ATOM 4440 N N . PRO B 1 274 ? 14.758 18.609 3.613 1 94.31 274 PRO B N 1
ATOM 4441 C CA . PRO B 1 274 ? 14.625 17.391 2.82 1 94.31 274 PRO B CA 1
ATOM 4442 C C . PRO B 1 274 ? 14.531 17.656 1.321 1 94.31 274 PRO B C 1
ATOM 4444 O O . PRO B 1 274 ? 13.812 18.578 0.904 1 94.31 274 PRO B O 1
ATOM 4447 N N . GLY B 1 275 ? 15.25 16.859 0.57 1 95.38 275 GLY B N 1
ATOM 4448 C CA . GLY B 1 275 ? 15.25 17.016 -0.876 1 95.38 275 GLY B CA 1
ATOM 4449 C C . GLY B 1 275 ? 16.359 17.906 -1.379 1 95.38 275 GLY B C 1
ATOM 4450 O O . GLY B 1 275 ? 16.641 17.938 -2.58 1 95.38 275 GLY B O 1
ATOM 4451 N N . THR B 1 276 ? 17.031 18.625 -0.503 1 95.25 276 THR B N 1
ATOM 4452 C CA . THR B 1 276 ? 18.109 19.531 -0.887 1 95.25 276 THR B CA 1
ATOM 4453 C C . THR B 1 276 ? 19.375 18.75 -1.231 1 95.25 276 THR B C 1
ATOM 4455 O O . THR B 1 276 ? 19.797 17.891 -0.461 1 95.25 276 THR B O 1
ATOM 4458 N N . ILE B 1 277 ? 19.891 19.016 -2.359 1 96.81 277 ILE B N 1
ATOM 4459 C CA . ILE B 1 277 ? 21.203 18.469 -2.695 1 96.81 277 ILE B CA 1
ATOM 4460 C C . ILE B 1 277 ? 22.281 19.188 -1.877 1 96.81 277 ILE B C 1
ATOM 4462 O O . ILE B 1 277 ? 22.453 20.406 -1.99 1 96.81 277 ILE B O 1
ATOM 4466 N N . VAL B 1 278 ? 22.984 18.453 -1.11 1 96.12 278 VAL B N 1
ATOM 4467 C CA . VAL B 1 278 ? 23.984 19.062 -0.232 1 96.12 278 VAL B CA 1
ATOM 4468 C C . VAL B 1 278 ? 25.359 18.984 -0.888 1 96.12 278 VAL B C 1
ATOM 4470 O O . VAL B 1 278 ? 26.234 19.812 -0.618 1 96.12 278 VAL B O 1
ATOM 4473 N N . GLU B 1 279 ? 25.5 17.938 -1.69 1 95.44 279 GLU B N 1
ATOM 4474 C CA . GLU B 1 279 ? 26.766 17.734 -2.389 1 95.44 279 GLU B CA 1
ATOM 4475 C C . GLU B 1 279 ? 26.547 16.969 -3.693 1 95.44 279 GLU B C 1
ATOM 4477 O O . GLU B 1 279 ? 25.75 16.031 -3.746 1 95.44 279 GLU B O 1
ATOM 4482 N N . ALA B 1 280 ? 27.172 17.5 -4.715 1 96.94 280 ALA B N 1
ATOM 4483 C CA . ALA B 1 280 ? 27.25 16.781 -5.984 1 96.94 280 ALA B CA 1
ATOM 4484 C C . ALA B 1 280 ? 28.703 16.516 -6.383 1 96.94 280 ALA B C 1
ATOM 4486 O O . ALA B 1 280 ? 29.422 17.438 -6.762 1 96.94 280 ALA B O 1
ATOM 4487 N N . ALA B 1 281 ? 29.109 15.289 -6.227 1 96.38 281 ALA B N 1
ATOM 4488 C CA . ALA B 1 281 ? 30.5 14.898 -6.488 1 96.38 281 ALA B CA 1
ATOM 4489 C C . ALA B 1 281 ? 30.562 13.578 -7.254 1 96.38 281 ALA B C 1
ATOM 4491 O O . ALA B 1 281 ? 29.547 12.883 -7.387 1 96.38 281 ALA B O 1
ATOM 4492 N N . PRO B 1 282 ? 31.703 13.258 -7.82 1 96.25 282 PRO B N 1
ATOM 4493 C CA . PRO B 1 282 ? 31.828 12.023 -8.594 1 96.25 282 PRO B CA 1
ATOM 4494 C C . PRO B 1 282 ? 31.453 10.773 -7.797 1 96.25 282 PRO B C 1
ATOM 4496 O O . PRO B 1 282 ? 30.969 9.797 -8.367 1 96.25 282 PRO B O 1
ATOM 4499 N N . GLU B 1 283 ? 31.609 10.852 -6.469 1 96.31 283 GLU B N 1
ATOM 4500 C CA . GLU B 1 283 ? 31.312 9.695 -5.629 1 96.31 283 GLU B CA 1
ATOM 4501 C C . GLU B 1 283 ? 29.812 9.523 -5.422 1 96.31 283 GLU B C 1
ATOM 4503 O O . GLU B 1 283 ? 29.359 8.469 -4.977 1 96.31 283 GLU B O 1
ATOM 4508 N N . GLY B 1 284 ? 29.031 10.617 -5.641 1 97.75 284 GLY B N 1
ATOM 4509 C CA . GLY B 1 284 ? 27.594 10.547 -5.48 1 97.75 284 GLY B CA 1
ATOM 4510 C C . GLY B 1 284 ? 26.953 11.898 -5.238 1 97.75 284 GLY B C 1
ATOM 4511 O O . GLY B 1 284 ? 27.641 12.875 -4.934 1 97.75 284 GLY B O 1
ATOM 4512 N N . VAL B 1 285 ? 25.688 11.953 -5.457 1 98.06 285 VAL B N 1
ATOM 4513 C CA . VAL B 1 285 ? 24.875 13.117 -5.137 1 98.06 285 VAL B CA 1
ATOM 4514 C C . VAL B 1 285 ? 24.234 12.938 -3.764 1 98.06 285 VAL B C 1
ATOM 4516 O O . VAL B 1 285 ? 23.422 12.023 -3.564 1 98.06 285 VAL B O 1
ATOM 4519 N N . VAL B 1 286 ? 24.578 13.781 -2.834 1 98 286 VAL B N 1
ATOM 4520 C CA . VAL B 1 286 ? 24.078 13.656 -1.468 1 98 286 VAL B CA 1
ATOM 4521 C C . VAL B 1 286 ? 22.844 14.547 -1.282 1 98 286 VAL B C 1
ATOM 4523 O O . VAL B 1 286 ? 22.922 15.758 -1.501 1 98 286 VAL B O 1
ATOM 4526 N N . VAL B 1 287 ? 21.719 13.945 -0.901 1 97.88 287 VAL B N 1
ATOM 4527 C CA . VAL B 1 287 ? 20.438 14.641 -0.759 1 97.88 287 VAL B CA 1
ATOM 4528 C C . VAL B 1 287 ? 19.953 14.547 0.688 1 97.88 287 VAL B C 1
ATOM 4530 O O . VAL B 1 287 ? 19.906 13.461 1.264 1 97.88 287 VAL B O 1
ATOM 4533 N N . ALA B 1 288 ? 19.609 15.664 1.284 1 96.38 288 ALA B N 1
ATOM 4534 C CA . ALA B 1 288 ? 19.094 15.688 2.646 1 96.38 288 ALA B CA 1
ATOM 4535 C C . ALA B 1 288 ? 17.734 14.992 2.729 1 96.38 288 ALA B C 1
ATOM 4537 O O . ALA B 1 288 ? 16.891 15.148 1.843 1 96.38 288 ALA B O 1
ATOM 4538 N N . CYS B 1 289 ? 17.578 14.156 3.736 1 96.44 289 CYS B N 1
ATOM 4539 C CA . CYS B 1 289 ? 16.328 13.438 3.98 1 96.44 289 CYS B CA 1
ATOM 4540 C C . CYS B 1 289 ? 15.672 13.906 5.273 1 96.44 289 CYS B C 1
ATOM 4542 O O . CYS B 1 289 ? 16.094 14.898 5.863 1 96.44 289 CYS B O 1
ATOM 4544 N N . GLY B 1 290 ? 14.477 13.273 5.598 1 92.5 290 GLY B N 1
ATOM 4545 C CA . GLY B 1 290 ? 13.859 13.578 6.879 1 92.5 290 GLY B CA 1
ATOM 4546 C C . GLY B 1 290 ? 14.797 13.383 8.055 1 92.5 290 GLY B C 1
ATOM 4547 O O . GLY B 1 290 ? 14.742 14.133 9.031 1 92.5 290 GLY B O 1
ATOM 4548 N N . SER B 1 291 ? 15.516 12.383 7.984 1 91.56 291 SER B N 1
ATOM 4549 C CA . SER B 1 291 ? 16.656 12.133 8.859 1 91.56 291 SER B CA 1
ATOM 4550 C C . SER B 1 291 ? 17.828 11.531 8.086 1 91.56 291 SER B C 1
ATOM 4552 O O . SER B 1 291 ? 17.625 10.633 7.258 1 91.56 291 SER B O 1
ATOM 4554 N N . GLY B 1 292 ? 18.938 12.148 8.336 1 94.25 292 GLY B N 1
ATOM 4555 C CA . GLY B 1 292 ? 20.109 11.734 7.578 1 94.25 292 GLY B CA 1
ATOM 4556 C C . GLY B 1 292 ? 20.078 12.219 6.141 1 94.25 292 GLY B C 1
ATOM 4557 O O . GLY B 1 292 ? 19.391 13.18 5.816 1 94.25 292 GLY B O 1
ATOM 4558 N N . ALA B 1 293 ? 20.953 11.617 5.344 1 97.31 293 ALA B N 1
ATOM 4559 C CA . ALA B 1 293 ? 21.031 11.953 3.922 1 97.31 293 ALA B CA 1
ATOM 4560 C C . ALA B 1 293 ? 21.234 10.703 3.076 1 97.31 293 ALA B C 1
ATOM 4562 O O . ALA B 1 293 ? 21.625 9.648 3.596 1 97.31 293 ALA B O 1
ATOM 4563 N N . LEU B 1 294 ? 20.859 10.82 1.855 1 98.06 294 LEU B N 1
ATOM 4564 C CA . LEU B 1 294 ? 21 9.727 0.896 1 98.06 294 LEU B CA 1
ATOM 4565 C C . LEU B 1 294 ? 22.047 10.062 -0.166 1 98.06 294 LEU B C 1
ATOM 4567 O O . LEU B 1 294 ? 21.938 11.094 -0.838 1 98.06 294 LEU B O 1
ATOM 4571 N N . ARG B 1 295 ? 23.062 9.273 -0.255 1 98.31 295 ARG B N 1
ATOM 4572 C CA . ARG B 1 295 ? 24.016 9.398 -1.348 1 98.31 295 ARG B CA 1
ATOM 4573 C C . ARG B 1 295 ? 23.609 8.539 -2.539 1 98.31 295 ARG B C 1
ATOM 4575 O O . ARG B 1 295 ? 23.641 7.312 -2.461 1 98.31 295 ARG B O 1
ATOM 4582 N N . VAL B 1 296 ? 23.25 9.156 -3.627 1 98.69 296 VAL B N 1
ATOM 4583 C CA . VAL B 1 296 ? 22.828 8.461 -4.84 1 98.69 296 VAL B CA 1
ATOM 4584 C C . VAL B 1 296 ? 24.031 8.258 -5.762 1 98.69 296 VAL B C 1
ATOM 4586 O O . VAL B 1 296 ? 24.688 9.219 -6.168 1 98.69 296 VAL B O 1
ATOM 4589 N N . THR B 1 297 ? 24.297 7.027 -6.117 1 98.56 297 THR B N 1
ATOM 4590 C CA . THR B 1 297 ? 25.531 6.727 -6.836 1 98.56 297 THR B CA 1
ATOM 4591 C C . THR B 1 297 ? 25.234 6.328 -8.281 1 98.56 297 THR B C 1
ATOM 4593 O O . THR B 1 297 ? 26.125 6.289 -9.117 1 98.56 297 THR B O 1
ATOM 4596 N N . GLN B 1 298 ? 24.031 6.008 -8.594 1 98.62 298 GLN B N 1
ATOM 4597 C CA . GLN B 1 298 ? 23.625 5.699 -9.961 1 98.62 298 GLN B CA 1
ATOM 4598 C C . GLN B 1 298 ? 22.312 6.406 -10.312 1 98.62 298 GLN B C 1
ATOM 4600 O O . GLN B 1 298 ? 21.328 6.297 -9.578 1 98.62 298 GLN B O 1
ATOM 4605 N N . LEU B 1 299 ? 22.312 7.141 -11.375 1 98.62 299 LEU B N 1
ATOM 4606 C CA . LEU B 1 299 ? 21.188 7.965 -11.797 1 98.62 299 LEU B CA 1
ATOM 4607 C C . LEU B 1 299 ? 20.922 7.801 -13.289 1 98.62 299 LEU B C 1
ATOM 4609 O O . LEU B 1 299 ? 21.766 7.277 -14.016 1 98.62 299 LEU B O 1
ATOM 4613 N N . GLN B 1 300 ? 19.734 8.219 -13.664 1 98.44 300 GLN B N 1
ATOM 4614 C CA . GLN B 1 300 ? 19.328 8.148 -15.062 1 98.44 300 GLN B CA 1
ATOM 4615 C C . GLN B 1 300 ? 18.438 9.328 -15.445 1 98.44 300 GLN B C 1
ATOM 4617 O O . GLN B 1 300 ? 17.359 9.508 -14.867 1 98.44 300 GLN B O 1
ATOM 4622 N N . LYS B 1 301 ? 18.859 10.156 -16.406 1 96.62 301 LYS B N 1
ATOM 4623 C CA . LYS B 1 301 ? 18.016 11.234 -16.922 1 96.62 301 LYS B CA 1
ATOM 4624 C C . LYS B 1 301 ? 16.922 10.688 -17.828 1 96.62 301 LYS B C 1
ATOM 4626 O O . LYS B 1 301 ? 17.016 9.562 -18.328 1 96.62 301 LYS B O 1
ATOM 4631 N N . PRO B 1 302 ? 15.898 11.453 -18.016 1 93.94 302 PRO B N 1
ATOM 4632 C CA . PRO B 1 302 ? 14.836 10.977 -18.906 1 93.94 302 PRO B CA 1
ATOM 4633 C C . PRO B 1 302 ? 15.359 10.57 -20.297 1 93.94 302 PRO B C 1
ATOM 4635 O O . PRO B 1 302 ? 16.062 11.344 -20.938 1 93.94 302 PRO B O 1
ATOM 4638 N N . GLY B 1 303 ? 15.047 9.406 -20.641 1 92.44 303 GLY B N 1
ATOM 4639 C CA . GLY B 1 303 ? 15.445 8.93 -21.953 1 92.44 303 GLY B CA 1
ATOM 4640 C C . GLY B 1 303 ? 16.922 8.547 -22.031 1 92.44 303 GLY B C 1
ATOM 4641 O O . GLY B 1 303 ? 17.422 8.195 -23.094 1 92.44 303 GLY B O 1
ATOM 4642 N N . GLY B 1 304 ? 17.594 8.656 -20.938 1 95.12 304 GLY B N 1
ATOM 4643 C CA . GLY B 1 304 ? 19.016 8.367 -20.922 1 95.12 304 GLY B CA 1
ATOM 4644 C C . GLY B 1 304 ? 19.344 6.984 -20.406 1 95.12 304 GLY B C 1
ATOM 4645 O O . GLY B 1 304 ? 18.453 6.156 -20.219 1 95.12 304 GLY B O 1
ATOM 4646 N N . LYS B 1 305 ? 20.672 6.719 -20.281 1 96.31 305 LYS B N 1
ATOM 4647 C CA . LYS B 1 305 ? 21.156 5.461 -19.734 1 96.31 305 LYS B CA 1
ATOM 4648 C C . LYS B 1 305 ? 21.406 5.57 -18.234 1 96.31 305 LYS B C 1
ATOM 4650 O O . LYS B 1 305 ? 21.578 6.672 -17.703 1 96.31 305 LYS B O 1
ATOM 4655 N N . ARG B 1 306 ? 21.312 4.453 -17.578 1 97.5 306 ARG B N 1
ATOM 4656 C CA . ARG B 1 306 ? 21.797 4.359 -16.203 1 97.5 306 ARG B CA 1
ATOM 4657 C C . ARG B 1 306 ? 23.281 4.645 -16.125 1 97.5 306 ARG B C 1
ATOM 4659 O O . ARG B 1 306 ? 24.078 4 -16.797 1 97.5 306 ARG B O 1
ATOM 4666 N N . LEU B 1 307 ? 23.625 5.629 -15.281 1 98.38 307 LEU B N 1
ATOM 4667 C CA . LEU B 1 307 ? 25.031 6.027 -15.227 1 98.38 307 LEU B CA 1
ATOM 4668 C C . LEU B 1 307 ? 25.484 6.199 -13.781 1 98.38 307 LEU B C 1
ATOM 4670 O O . LEU B 1 307 ? 24.719 6.625 -12.922 1 98.38 307 LEU B O 1
ATOM 4674 N N . PRO B 1 308 ? 26.766 5.902 -13.508 1 98.31 308 PRO B N 1
ATOM 4675 C CA . PRO B 1 308 ? 27.344 6.344 -12.234 1 98.31 308 PRO B CA 1
ATOM 4676 C C . PRO B 1 308 ? 27.281 7.859 -12.047 1 98.31 308 PRO B C 1
ATOM 4678 O O . PRO B 1 308 ? 27.266 8.602 -13.031 1 98.31 308 PRO B O 1
ATOM 4681 N N . ALA B 1 309 ? 27.312 8.258 -10.844 1 98.31 309 ALA B N 1
ATOM 4682 C CA . ALA B 1 309 ? 27.141 9.672 -10.523 1 98.31 309 ALA B CA 1
ATOM 4683 C C . ALA B 1 309 ? 28.156 10.523 -11.297 1 98.31 309 ALA B C 1
ATOM 4685 O O . ALA B 1 309 ? 27.797 11.578 -11.828 1 98.31 309 ALA B O 1
ATOM 4686 N N . ARG B 1 310 ? 29.391 10.055 -11.453 1 97.88 310 ARG B N 1
ATOM 4687 C CA . ARG B 1 310 ? 30.438 10.797 -12.133 1 97.88 310 ARG B CA 1
ATOM 4688 C C . ARG B 1 310 ? 30.047 11.094 -13.578 1 97.88 310 ARG B C 1
ATOM 4690 O O . ARG B 1 310 ? 30.109 12.242 -14.023 1 97.88 310 ARG B O 1
ATOM 4697 N N . GLU B 1 311 ? 29.609 10.086 -14.281 1 98.31 311 GLU B N 1
ATOM 4698 C CA . GLU B 1 311 ? 29.234 10.219 -15.68 1 98.31 311 GLU B CA 1
ATOM 4699 C C . GLU B 1 311 ? 27.938 11 -15.836 1 98.31 311 GLU B C 1
ATOM 4701 O O . GLU B 1 311 ? 27.797 11.805 -16.766 1 98.31 311 GLU B O 1
ATOM 4706 N N . PHE B 1 312 ? 27.031 10.789 -14.922 1 98.25 312 PHE B N 1
ATOM 4707 C CA . PHE B 1 312 ? 25.766 11.5 -14.953 1 98.25 312 PHE B CA 1
ATOM 4708 C C . PHE B 1 312 ? 25.984 13.008 -14.836 1 98.25 312 PHE B C 1
ATOM 4710 O O . PHE B 1 312 ? 25.453 13.781 -15.641 1 98.25 312 PHE B O 1
ATOM 4717 N N . LEU B 1 313 ? 26.797 13.406 -13.883 1 97.69 313 LEU B N 1
ATOM 4718 C CA . LEU B 1 313 ? 27.016 14.82 -13.578 1 97.69 313 LEU B CA 1
ATOM 4719 C C . LEU B 1 313 ? 27.75 15.516 -14.719 1 97.69 313 LEU B C 1
ATOM 4721 O O . LEU B 1 313 ? 27.609 16.734 -14.898 1 97.69 313 LEU B O 1
ATOM 4725 N N . ALA B 1 314 ? 28.5 14.781 -15.531 1 96.12 314 ALA B N 1
ATOM 4726 C CA . ALA B 1 314 ? 29.188 15.344 -16.688 1 96.12 314 ALA B CA 1
ATOM 4727 C C . ALA B 1 314 ? 28.203 15.789 -17.766 1 96.12 314 ALA B C 1
ATOM 4729 O O . ALA B 1 314 ? 28.438 16.781 -18.453 1 96.12 314 ALA B O 1
ATOM 4730 N N . GLY B 1 315 ? 27.094 15.07 -17.875 1 94.31 315 GLY B N 1
ATOM 4731 C CA . GLY B 1 315 ? 26.094 15.375 -18.891 1 94.31 315 GLY B CA 1
ATOM 4732 C C . GLY B 1 315 ? 24.922 16.188 -18.344 1 94.31 315 GLY B C 1
ATOM 4733 O O . GLY B 1 315 ? 24.25 16.875 -19.109 1 94.31 315 GLY B O 1
ATOM 4734 N N . SER B 1 316 ? 24.641 16.047 -17.078 1 93.94 316 SER B N 1
ATOM 4735 C CA . SER B 1 316 ? 23.547 16.719 -16.391 1 93.94 316 SER B CA 1
ATOM 4736 C C . SER B 1 316 ? 23.984 17.25 -15.031 1 93.94 316 SER B C 1
ATOM 4738 O O . SER B 1 316 ? 23.703 16.641 -14 1 93.94 316 SER B O 1
ATOM 4740 N N . PRO B 1 317 ? 24.531 18.359 -15.047 1 94.75 317 PRO B N 1
ATOM 4741 C CA . PRO B 1 317 ? 25.094 18.875 -13.789 1 94.75 317 PRO B CA 1
ATOM 4742 C C . PRO B 1 317 ? 24.031 19.156 -12.742 1 94.75 317 PRO B C 1
ATOM 4744 O O . PRO B 1 317 ? 22.938 19.625 -13.078 1 94.75 317 PRO B O 1
ATOM 4747 N N . LEU B 1 318 ? 24.25 18.703 -11.531 1 96.88 318 LEU B N 1
ATOM 4748 C CA . LEU B 1 318 ? 23.516 19.047 -10.32 1 96.88 318 LEU B CA 1
ATOM 4749 C C . LEU B 1 318 ? 24.391 19.844 -9.359 1 96.88 318 LEU B C 1
ATOM 4751 O O . LEU B 1 318 ? 25.609 19.703 -9.367 1 96.88 318 LEU B O 1
ATOM 4755 N N . ALA B 1 319 ? 23.766 20.703 -8.617 1 95.56 319 ALA B N 1
ATOM 4756 C CA . ALA B 1 319 ? 24.562 21.578 -7.738 1 95.56 319 ALA B CA 1
ATOM 4757 C C . ALA B 1 319 ? 23.984 21.594 -6.328 1 95.56 319 ALA B C 1
ATOM 4759 O O . ALA B 1 319 ? 22.766 21.469 -6.145 1 95.56 319 ALA B O 1
ATOM 4760 N N . ALA B 1 320 ? 24.891 21.719 -5.375 1 95.06 320 ALA B N 1
ATOM 4761 C CA . ALA B 1 320 ? 24.453 21.938 -4.004 1 95.06 320 ALA B CA 1
ATOM 4762 C C . ALA B 1 320 ? 23.484 23.109 -3.93 1 95.06 320 ALA B C 1
ATOM 4764 O O . ALA B 1 320 ? 23.656 24.125 -4.602 1 95.06 320 ALA B O 1
ATOM 4765 N N . GLY B 1 321 ? 22.469 22.891 -3.174 1 93.12 321 GLY B N 1
ATOM 4766 C CA . GLY B 1 321 ? 21.484 23.953 -3.027 1 93.12 321 GLY B CA 1
ATOM 4767 C C . GLY B 1 321 ? 20.203 23.688 -3.816 1 93.12 321 GLY B C 1
ATOM 4768 O O . GLY B 1 321 ? 19.141 24.188 -3.457 1 93.12 321 GLY B O 1
ATOM 4769 N N . GLN B 1 322 ? 20.312 22.938 -4.945 1 94.56 322 GLN B N 1
ATOM 4770 C CA . GLN B 1 322 ? 19.109 22.531 -5.66 1 94.56 322 GLN B CA 1
ATOM 4771 C C . GLN B 1 322 ? 18.25 21.625 -4.797 1 94.56 322 GLN B C 1
ATOM 4773 O O . GLN B 1 322 ? 18.75 20.969 -3.879 1 94.56 322 GLN B O 1
ATOM 4778 N N . ARG B 1 323 ? 16.938 21.641 -5.082 1 94 323 ARG B N 1
ATOM 4779 C CA . ARG B 1 323 ? 16.047 20.859 -4.23 1 94 323 ARG B CA 1
ATOM 4780 C C . ARG B 1 323 ? 15.07 20.047 -5.066 1 94 323 ARG B C 1
ATOM 4782 O O . ARG B 1 323 ? 14.391 20.578 -5.941 1 94 323 ARG B O 1
ATOM 4789 N N . PHE B 1 324 ? 15.008 18.734 -4.82 1 95.5 324 PHE B N 1
ATOM 4790 C CA . PHE B 1 324 ? 14.023 17.859 -5.449 1 95.5 324 PHE B CA 1
ATOM 4791 C C . PHE B 1 324 ? 12.625 18.156 -4.922 1 95.5 324 PHE B C 1
ATOM 4793 O O . PHE B 1 324 ? 12.461 18.531 -3.76 1 95.5 324 PHE B O 1
ATOM 4800 N N . ALA B 1 325 ? 11.656 17.938 -5.797 1 91.31 325 ALA B N 1
ATOM 4801 C CA . ALA B 1 325 ? 10.258 18.125 -5.422 1 91.31 325 ALA B CA 1
ATOM 4802 C C . ALA B 1 325 ? 9.812 17.109 -4.387 1 91.31 325 ALA B C 1
ATOM 4804 O O . ALA B 1 325 ? 10.312 15.977 -4.375 1 91.31 325 ALA B O 1
ATOM 4805 N N . LEU B 1 326 ? 8.961 17.531 -3.486 1 90.56 326 LEU B N 1
ATOM 4806 C CA . LEU B 1 326 ? 8.312 16.641 -2.535 1 90.56 326 LEU B CA 1
ATOM 4807 C C . LEU B 1 326 ? 6.918 16.25 -3.016 1 90.56 326 LEU B C 1
ATOM 4809 O O . LEU B 1 326 ? 6.219 17.047 -3.625 1 90.56 326 LEU B O 1
ATOM 4813 N N . PRO B 1 327 ? 6.562 14.969 -2.77 1 84.38 327 PRO B N 1
ATOM 4814 C CA . PRO B 1 327 ? 5.191 14.602 -3.133 1 84.38 327 PRO B CA 1
ATOM 4815 C C . PRO B 1 327 ? 4.141 15.352 -2.322 1 84.38 327 PRO B C 1
ATOM 4817 O O . PRO B 1 327 ? 4.422 15.805 -1.209 1 84.38 327 PRO B O 1
ATOM 4820 N N . ASP B 1 328 ? 2.936 15.5 -2.947 1 72.94 328 ASP B N 1
ATOM 4821 C CA . ASP B 1 328 ? 1.833 16.188 -2.287 1 72.94 328 ASP B CA 1
ATOM 4822 C C . ASP B 1 328 ? 1.379 15.438 -1.039 1 72.94 328 ASP B C 1
ATOM 4824 O O . ASP B 1 328 ? 1.498 14.211 -0.97 1 72.94 328 ASP B O 1
ATOM 4828 N N . VAL B 1 329 ? 1.136 16.281 0.023 1 66.19 329 VAL B N 1
ATOM 4829 C CA . VAL B 1 329 ? 0.604 15.68 1.245 1 66.19 329 VAL B CA 1
ATOM 4830 C C . VAL B 1 329 ? -0.912 15.539 1.132 1 66.19 329 VAL B C 1
ATOM 4832 O O . VAL B 1 329 ? -1.572 16.344 0.479 1 66.19 329 VAL B O 1
ATOM 4835 N N . ASP B 1 330 ? -1.518 14.398 0.928 1 56.97 330 ASP B N 1
ATOM 4836 C CA . ASP B 1 330 ? -2.975 14.336 0.848 1 56.97 330 ASP B CA 1
ATOM 4837 C C . ASP B 1 330 ? -3.619 14.898 2.113 1 56.97 330 ASP B C 1
ATOM 4839 O O . ASP B 1 330 ? -3.016 14.875 3.188 1 56.97 330 ASP B O 1
#

Solvent-accessible surface area (backbone atoms only — not comparable to full-atom values): 32941 Å² total; per-residue (Å²): 110,82,50,82,58,23,34,32,38,32,16,17,44,62,55,25,25,44,31,53,50,41,36,47,73,62,27,34,44,50,70,36,34,36,27,50,59,64,41,62,45,72,94,81,50,44,76,35,72,34,47,25,49,51,53,34,55,78,69,71,34,47,74,47,49,50,91,37,58,39,59,90,55,97,39,33,67,52,7,48,51,47,53,50,49,56,69,69,47,79,55,37,31,31,41,34,22,71,37,47,67,68,65,42,64,76,59,49,61,61,30,80,71,25,33,38,33,56,39,62,19,53,72,38,30,33,24,66,60,23,25,55,35,48,38,40,49,71,62,46,63,58,44,23,26,24,32,19,43,61,54,72,23,58,74,57,30,26,37,52,49,73,48,80,41,75,53,55,96,80,49,26,30,55,58,48,47,53,54,42,21,52,52,41,17,52,52,50,43,54,50,50,53,44,27,63,73,65,72,52,72,74,59,42,74,56,60,85,67,66,65,39,72,12,65,69,85,53,70,85,68,21,59,50,54,33,29,42,39,13,63,56,53,27,28,41,22,23,22,16,26,78,59,69,26,20,29,45,32,46,94,87,41,55,31,37,36,58,37,53,41,59,36,82,58,52,75,70,41,66,71,41,56,50,25,22,25,71,37,60,44,61,83,18,38,29,27,13,17,33,40,32,18,30,32,32,36,24,34,22,53,76,94,55,63,82,27,46,25,44,62,38,40,74,78,54,74,65,51,56,72,43,56,37,56,67,66,82,52,103,109,80,50,81,58,24,34,30,39,31,16,17,44,61,54,26,26,44,30,53,51,41,37,47,74,62,27,36,44,50,70,36,34,36,27,51,57,63,41,63,44,72,92,82,51,44,76,37,73,36,46,25,49,50,52,34,55,78,70,71,36,46,75,46,49,50,91,36,58,41,57,90,56,97,40,32,68,51,7,48,49,47,52,51,49,58,69,70,47,79,57,36,30,31,42,36,22,70,36,45,68,66,66,42,64,77,60,48,61,61,29,79,72,25,33,38,32,55,40,64,20,53,72,39,32,32,26,67,61,24,25,55,35,47,39,41,49,71,61,48,62,57,43,23,27,24,33,21,42,62,54,72,24,59,75,56,30,28,38,52,48,73,50,80,40,77,54,56,98,80,48,27,31,53,59,45,46,54,53,42,21,52,51,40,16,53,51,51,43,54,50,50,53,44,26,62,73,66,72,52,72,73,60,41,75,54,60,86,68,68,65,38,73,10,66,67,85,55,70,85,66,21,60,52,55,32,28,42,39,14,62,56,50,26,28,40,22,22,23,15,24,79,60,69,26,20,31,45,32,46,94,86,41,57,30,36,37,58,38,51,42,61,37,79,59,49,76,70,41,66,71,40,56,51,26,22,25,71,38,60,44,62,85,18,38,29,26,13,17,34,39,32,17,29,32,33,35,24,35,23,51,76,94,55,62,83,28,48,24,44,63,38,41,73,78,52,74,65,52,57,72,44,56,38,59,69,69,83,54,106

Radius of gyration: 27.71 Å; Cα contacts (8 Å, |Δi|>4): 1584; chains: 2; bounding box: 68×82×62 Å

Secondary structure (DSSP, 8-state):
------EEEEE-SHHHHHHHHHHHHTT----EEE-PPPEEETTTTEEE--HHHHHHHHTT--EE--S-S-SSSS-HHHHHHHHHHHHHS--SEEEEES--S---HHHHTSSTT-EEEEESS-TTTTEES-HHHHHHHHT-SEEEEEEEE--SSSS-SEEEEEEEEE--TT--HHHHHHHHHHHHHHHHHHHHHHHHHHS----BPPPSTT--EEPPP-GGG-B--TTSBHHHHHHHHHHTTTTT-EEEEETTEEEEEEEEEEE---THHHHSPTTBEEEEETTEEEEE-SBSEEEEEEEE-TT---EEHHHHHHHS---TT-BPPPPP--/------EEEEE-SHHHHHHHHHHHHTT----EEE-PPPEEETTTTEEE--HHHHHHHHTT--EE--S-S-SSSS-HHHHHHHHHHHHHS--SEEEEES--S---HHHHTSSTT-EEEEESS-TTTTEES-HHHHHHHHT-SEEEEEEEE--SSSS-SEEEEEEEEE--TT--HHHHHHHHHHHHHHHHHHHHHHHHHHS----BPPPSTT--EEPPP-GGG-B--TTSBHHHHHHHHHHTTTTT-EEEEETTEEEEEEEEEEE---THHHHSPTTBEEEEETTEEEEE-SBSEEEEEEEE-TT---EEHHHHHHHS---TT-BPPPPP--

Nearest PDB structures (foldseek):
  2bln-assembly2_B  TM=9.085E-01  e=1.615E-32  Escherichia coli
  4qpc-assembly1_A  TM=8.675E-01  e=1.027E-29  Danio rerio
  4ts4-assembly1_A  TM=8.663E-01  e=4.165E-29  Danio rerio
  1s3i-assembly1_A  TM=8.644E-01  e=3.302E-28  Rattus norvegicus
  2bw0-assembly1_A  TM=8.413E-01  e=3.510E-28  Homo sapiens

pLDDT: mean 95.37, std 6.14, range [56.84, 98.94]

Sequence (660 aa):
MTHTLRVIFAGTPEFAAAALAAIHKAGFPVPLVLTQPDRPAGRGMKLQASAVKRYAVEHGMAVAQPPSLRRAGKYPAEAADAIELLRTTPHDVMVVAAYGLLLPQEVLDIPRAGCINIHASLLPRWRGAAPIHRAIEAGDAETGVTLMQMDVGLDTGAMIEEARIAIAPDDTTATLHDRLAAAGARLIVDALVRLERDGTLPATPQPADGVTYAEKIGKHEAALDWRKPADVLARQVRAFDPFPGGVATLDGAAIKLWAAEPVAAHGTIATAAPGTIVEAAPEGVVVACGSGALRVTQLQKPGGKRLPAREFLAGSPLAAGQRFALPDVDMTHTLRVIFAGTPEFAAAALAAIHKAGFPVPLVLTQPDRPAGRGMKLQASAVKRYAVEHGMAVAQPPSLRRAGKYPAEAADAIELLRTTPHDVMVVAAYGLLLPQEVLDIPRAGCINIHASLLPRWRGAAPIHRAIEAGDAETGVTLMQMDVGLDTGAMIEEARIAIAPDDTTATLHDRLAAAGARLIVDALVRLERDGTLPATPQPADGVTYAEKIGKHEAALDWRKPADVLARQVRAFDPFPGGVATLDGAAIKLWAAEPVAAHGTIATAAPGTIVEAAPEGVVVACGSGALRVTQLQKPGGKRLPAREFLAGSPLAAGQRFALPDVD

Organism: Burkholderia orbicola (strain MC0-3) (NCBI:txid406425)

Foldseek 3Di:
DAFDAEEAEAAFAPLRLLLVVLLVVLHHHHQEYEAAAFWQDDDPRDGDGTSNVVSCVVVVHHYDHQNALDCPDPCNPSNVVVLVVLQVGDHAEYEYEHRVYQDDPSRQVRHNQGYKYWAWFDPLAAQEDQRLLVCLLVPPQKTWIWIFRDDNDRPQGFTQDIDMDGDDLFAASVNSSVVRSNRSSVVVNVQVVVCSVVVHTDTHGTDPPNHDHHYDDDLVVQEDAQLDAQSSRQSNLRSCVPHPFHWWAFPRWIKGFNHKDFDADDDPLVVDDGQFFQDQDQQFTWGRGNGGIMGGQWMATVVGDIDGSNVCCVVPNDDGGGGTDHDDDD/DAFDAEEAEAAFAPLRLLLVVLLVVLHHHHQEYEAAAFWQDDDPRDGDGTSNVVSCVVVVHHYDHQNALDCPDPCNPSNVVVLVVLQPGDHAEYEYEHRVYQDDPSSQVRHNQGYKYWAWFDPLEAQEDQRLLVCLLVPPQKTWIWIFRDDNDRPQGFTQDIDMDGDDLFAASVNSSVVRSNRSSVVVNVQVVCCSVVVHTDTHGTDPPNHDHHYDDDLVVQEDAQLDAQSSRQSNLRSCVPPPFHWWAFPNWIKGFNHKDFDADDDPLVVDDGQFFQDQDQQFTWGRGNGGIMGGQWMATVVGDIDGSNVCCVVPNDDGGGGTDHDDDD